Protein AF-0000000076605714 (afdb_homodimer)

pLDDT: mean 93.27, std 6.83, range [43.69, 98.69]

Organism: NCBI:txid889453

Radius of gyration: 25.15 Å; Cα contacts (8 Å, |Δi|>4): 817; chains: 2; bounding box: 49×83×58 Å

Structure (mmCIF, N/CA/C/O backbone):
data_AF-0000000076605714-model_v1
#
loop_
_entity.id
_entity.type
_entity.pdbx_description
1 polymer 'Phosphatidate cytidylyltransferase'
#
loop_
_atom_site.group_PDB
_atom_site.id
_atom_site.type_symbol
_atom_site.label_atom_id
_atom_site.label_alt_id
_atom_site.label_comp_id
_atom_site.label_asym_id
_atom_site.label_entity_id
_atom_site.label_seq_id
_atom_site.pdbx_PDB_ins_code
_atom_site.Cartn_x
_atom_site.Cartn_y
_atom_site.Cartn_z
_atom_site.occupancy
_atom_site.B_iso_or_equiv
_atom_site.auth_seq_id
_atom_site.auth_comp_id
_atom_site.auth_asym_id
_atom_site.auth_atom_id
_atom_site.pdbx_PDB_model_num
ATOM 1 N N . MET A 1 1 ? 3.73 46.938 -6.172 1 43.69 1 MET A N 1
ATOM 2 C CA . MET A 1 1 ? 2.645 46.344 -5.406 1 43.69 1 MET A CA 1
ATOM 3 C C . MET A 1 1 ? 3.111 45.062 -4.719 1 43.69 1 MET A C 1
ATOM 5 O O . MET A 1 1 ? 3.584 44.125 -5.383 1 43.69 1 MET A O 1
ATOM 9 N N . ASN A 1 2 ? 3.461 45 -3.4 1 59.72 2 ASN A N 1
ATOM 10 C CA . ASN A 1 2 ? 4.422 44.406 -2.484 1 59.72 2 ASN A CA 1
ATOM 11 C C . ASN A 1 2 ? 4.152 42.906 -2.291 1 59.72 2 ASN A C 1
ATOM 13 O O . ASN A 1 2 ? 3.018 42.469 -2.449 1 59.72 2 ASN A O 1
ATOM 17 N N . ASN A 1 3 ? 5.289 42 -2.514 1 76.38 3 ASN A N 1
ATOM 18 C CA . ASN A 1 3 ? 5.414 40.531 -2.381 1 76.38 3 ASN A CA 1
ATOM 19 C C . ASN A 1 3 ? 4.551 40 -1.242 1 76.38 3 ASN A C 1
ATOM 21 O O . ASN A 1 3 ? 3.936 38.938 -1.372 1 76.38 3 ASN A O 1
ATOM 25 N N . PHE A 1 4 ? 4.191 40.938 -0.393 1 78.81 4 PHE A N 1
ATOM 26 C CA . PHE A 1 4 ? 3.449 40.531 0.792 1 78.81 4 PHE A CA 1
ATOM 27 C C . PHE A 1 4 ? 1.958 40.438 0.492 1 78.81 4 PHE A C 1
ATOM 29 O O . PHE A 1 4 ? 1.308 39.438 0.827 1 78.81 4 PHE A O 1
ATOM 36 N N . TRP A 1 5 ? 1.456 41.469 -0.16 1 80.31 5 TRP A N 1
ATOM 37 C CA . TRP A 1 5 ? 0.029 41.531 -0.459 1 80.31 5 TRP A CA 1
ATOM 38 C C . TRP A 1 5 ? -0.362 40.406 -1.438 1 80.31 5 TRP A C 1
ATOM 40 O O . TRP A 1 5 ? -1.442 39.844 -1.328 1 80.31 5 TRP A O 1
ATOM 50 N N . GLN A 1 6 ? 0.485 40.156 -2.291 1 81.81 6 GLN A N 1
ATOM 51 C CA . GLN A 1 6 ? 0.224 39.094 -3.242 1 81.81 6 GLN A CA 1
ATOM 52 C C . GLN A 1 6 ? 0.124 37.75 -2.535 1 81.81 6 GLN A C 1
ATOM 54 O O . GLN A 1 6 ? -0.782 36.938 -2.814 1 81.81 6 GLN A O 1
ATOM 59 N N . ARG A 1 7 ? 0.956 37.562 -1.716 1 82 7 ARG A N 1
ATOM 60 C CA . ARG A 1 7 ? 0.968 36.344 -0.954 1 82 7 ARG A CA 1
ATOM 61 C C . ARG A 1 7 ? -0.286 36.188 -0.096 1 82 7 ARG A C 1
ATOM 63 O O . ARG A 1 7 ? -0.875 35.125 -0.004 1 82 7 ARG A O 1
ATOM 70 N N . LEU A 1 8 ? -0.59 37.312 0.452 1 81.5 8 LEU A N 1
ATOM 71 C CA . LEU A 1 8 ? -1.76 37.312 1.324 1 81.5 8 LEU A CA 1
ATOM 72 C C . LEU A 1 8 ? -3.033 37.031 0.528 1 81.5 8 LEU A C 1
ATOM 74 O O . LEU A 1 8 ? -3.863 36.219 0.933 1 81.5 8 LEU A O 1
ATOM 78 N N . PHE A 1 9 ? -3.174 37.688 -0.594 1 84.06 9 PHE A N 1
ATOM 79 C CA . PHE A 1 9 ? -4.371 37.562 -1.415 1 84.06 9 PHE A CA 1
ATOM 80 C C . PHE A 1 9 ? -4.488 36.156 -1.988 1 84.06 9 PHE A C 1
ATOM 82 O O . PHE A 1 9 ? -5.559 35.562 -1.943 1 84.06 9 PHE A O 1
ATOM 89 N N . THR A 1 10 ? -3.43 35.656 -2.467 1 83.25 10 THR A N 1
ATOM 90 C CA . THR A 1 10 ? -3.428 34.312 -3.012 1 83.25 10 THR A CA 1
ATOM 91 C C . THR A 1 10 ? -3.756 33.281 -1.926 1 83.25 10 THR A C 1
ATOM 93 O O . THR A 1 10 ? -4.504 32.344 -2.164 1 83.25 10 THR A O 1
ATOM 96 N N . GLY A 1 11 ? -3.271 33.562 -0.833 1 85.06 11 GLY A N 1
ATOM 97 C CA . GLY A 1 11 ? -3.537 32.656 0.289 1 85.06 11 GLY A CA 1
ATOM 98 C C . GLY A 1 11 ? -4.996 32.656 0.707 1 85.06 11 GLY A C 1
ATOM 99 O O . GLY A 1 11 ? -5.57 31.594 0.94 1 85.06 11 GLY A O 1
ATOM 100 N N . ILE A 1 12 ? -5.551 33.812 0.717 1 88.88 12 ILE A N 1
ATOM 101 C CA . ILE A 1 12 ? -6.941 33.969 1.128 1 88.88 12 ILE A CA 1
ATOM 102 C C . ILE A 1 12 ? -7.852 33.281 0.108 1 88.88 12 ILE A C 1
ATOM 104 O O . ILE A 1 12 ? -8.766 32.531 0.478 1 88.88 12 ILE A O 1
ATOM 108 N N . ILE A 1 13 ? -7.562 33.469 -1.093 1 87.75 13 ILE A N 1
ATOM 109 C CA . ILE A 1 13 ? -8.367 32.875 -2.152 1 87.75 13 ILE A CA 1
ATOM 110 C C . ILE A 1 13 ? -8.281 31.359 -2.068 1 87.75 13 ILE A C 1
ATOM 112 O O . ILE A 1 13 ? -9.289 30.656 -2.213 1 87.75 13 ILE A O 1
ATOM 116 N N . PHE A 1 14 ? -7.141 30.953 -1.789 1 88 14 PHE A N 1
ATOM 117 C CA . PHE A 1 14 ? -6.906 29.516 -1.68 1 88 14 PHE A CA 1
ATOM 118 C C . PHE A 1 14 ? -7.711 28.922 -0.528 1 88 14 PHE A C 1
ATOM 120 O O . PHE A 1 14 ? -8.375 27.906 -0.691 1 88 14 PHE A O 1
ATOM 127 N N . VAL A 1 15 ? -7.715 29.594 0.547 1 91.5 15 VAL A N 1
ATOM 128 C CA . VAL A 1 15 ? -8.406 29.109 1.739 1 91.5 15 VAL A CA 1
ATOM 129 C C . VAL A 1 15 ? -9.914 29.156 1.512 1 91.5 15 VAL A C 1
ATOM 131 O O . VAL A 1 15 ? -10.633 28.203 1.865 1 91.5 15 VAL A O 1
ATOM 134 N N . ILE A 1 16 ? -10.398 30.188 0.864 1 93.81 16 ILE A N 1
ATOM 135 C CA . ILE A 1 16 ? -11.82 30.328 0.574 1 93.81 16 ILE A CA 1
ATOM 136 C C . ILE A 1 16 ? -12.266 29.219 -0.377 1 93.81 16 ILE A C 1
ATOM 138 O O . ILE A 1 16 ? -13.336 28.641 -0.201 1 93.81 16 ILE A O 1
ATOM 142 N N . ALA A 1 17 ? -11.422 28.984 -1.312 1 93.88 17 ALA A N 1
ATOM 143 C CA . ALA A 1 17 ? -11.758 27.938 -2.279 1 93.88 17 ALA A CA 1
ATOM 144 C C . ALA A 1 17 ? -11.844 26.578 -1.606 1 93.88 17 ALA A C 1
ATOM 146 O O . ALA A 1 17 ? -12.781 25.812 -1.849 1 93.88 17 ALA A O 1
ATOM 147 N N . ILE A 1 18 ? -10.953 26.297 -0.772 1 95.31 18 ILE A N 1
ATOM 148 C CA . ILE A 1 18 ? -10.891 25 -0.094 1 95.31 18 ILE A CA 1
ATOM 149 C C . ILE A 1 18 ? -12.07 24.859 0.862 1 95.31 18 ILE A C 1
ATOM 151 O O . ILE A 1 18 ? -12.781 23.859 0.836 1 95.31 18 ILE A O 1
ATOM 155 N N . ILE A 1 19 ? -12.328 25.891 1.671 1 96.56 19 ILE A N 1
ATOM 156 C CA . ILE A 1 19 ? -13.422 25.859 2.633 1 96.56 19 ILE A CA 1
ATOM 157 C C . ILE A 1 19 ? -14.758 25.844 1.894 1 96.56 19 ILE A C 1
ATOM 159 O O . ILE A 1 19 ? -15.656 25.078 2.242 1 96.56 19 ILE A O 1
ATOM 163 N N . GLY A 1 20 ? -14.852 26.75 0.883 1 96.62 20 GLY A N 1
ATOM 164 C CA . GLY A 1 20 ? -16.078 26.781 0.087 1 96.62 20 GLY A CA 1
ATOM 165 C C . GLY A 1 20 ? -16.375 25.453 -0.579 1 96.62 20 GLY A C 1
ATOM 166 O O . GLY A 1 20 ? -17.531 25.016 -0.6 1 96.62 20 GLY A O 1
ATOM 167 N N . GLY A 1 21 ? -15.352 24.781 -1.122 1 96.25 21 GLY A N 1
ATOM 168 C CA . GLY A 1 21 ? -15.531 23.484 -1.74 1 96.25 21 GLY A CA 1
ATOM 169 C C . GLY A 1 21 ? -15.984 22.422 -0.761 1 96.25 21 GLY A C 1
ATOM 170 O O . GLY A 1 21 ? -16.844 21.594 -1.084 1 96.25 21 GLY A O 1
ATOM 171 N N . MET A 1 22 ? -15.477 22.438 0.406 1 96.81 22 MET A N 1
ATOM 172 C CA . MET A 1 22 ? -15.828 21.469 1.428 1 96.81 22 MET A CA 1
ATOM 173 C C . MET A 1 22 ? -17.234 21.703 1.948 1 96.81 22 MET A C 1
ATOM 175 O O . MET A 1 22 ? -17.984 20.75 2.195 1 96.81 22 MET A O 1
ATOM 179 N N . TRP A 1 23 ? -17.594 22.938 2.088 1 96.25 23 TRP A N 1
ATOM 180 C CA . TRP A 1 23 ? -18.828 23.344 2.754 1 96.25 23 TRP A CA 1
ATOM 181 C C . TRP A 1 23 ? -20.031 23.141 1.839 1 96.25 23 TRP A C 1
ATOM 183 O O . TRP A 1 23 ? -21.109 22.734 2.295 1 96.25 23 TRP A O 1
ATOM 193 N N . TRP A 1 24 ? -19.938 23.344 0.573 1 96.25 24 TRP A N 1
ATOM 194 C CA . TRP A 1 24 ? -21.078 23.453 -0.333 1 96.25 24 TRP A CA 1
ATOM 195 C C . TRP A 1 24 ? -21.734 22.094 -0.543 1 96.25 24 TRP A C 1
ATOM 197 O O . TRP A 1 24 ? -22.969 21.984 -0.421 1 96.25 24 TRP A O 1
ATOM 207 N N . HIS A 1 25 ? -21.047 21.094 -0.989 1 97.06 25 HIS A N 1
ATOM 208 C CA . HIS A 1 25 ? -21.578 19.797 -1.345 1 97.06 25 HIS A CA 1
ATOM 209 C C . HIS A 1 25 ? -20.484 18.719 -1.349 1 97.06 25 HIS A C 1
ATOM 211 O O . HIS A 1 25 ? -19.312 19.047 -1.511 1 97.06 25 HIS A O 1
ATOM 217 N N . PRO A 1 26 ? -20.922 17.531 -1.116 1 97.06 26 PRO A N 1
ATOM 218 C CA . PRO A 1 26 ? -19.922 16.469 -1.191 1 97.06 26 PRO A CA 1
ATOM 219 C C . PRO A 1 26 ? -19.219 16.422 -2.539 1 97.06 26 PRO A C 1
ATOM 221 O O . PRO A 1 26 ? -18.016 16.141 -2.596 1 97.06 26 PRO A O 1
ATOM 224 N N . TYR A 1 27 ? -19.906 16.672 -3.598 1 97.75 27 TYR A N 1
ATOM 225 C CA . TYR A 1 27 ? -19.281 16.578 -4.918 1 97.75 27 TYR A CA 1
ATOM 226 C C . TYR A 1 27 ? -18.391 17.797 -5.18 1 97.75 27 TYR A C 1
ATOM 228 O O . TYR A 1 27 ? -17.422 17.703 -5.945 1 97.75 27 TYR A O 1
ATOM 236 N N . SER A 1 28 ? -18.672 18.953 -4.609 1 98.12 28 SER A N 1
ATOM 237 C CA . SER A 1 28 ? -17.766 20.094 -4.703 1 98.12 28 SER A CA 1
ATOM 238 C C . SER A 1 28 ? -16.484 19.828 -3.922 1 98.12 28 SER A C 1
ATOM 240 O O . SER A 1 28 ? -15.391 20.203 -4.367 1 98.12 28 SER A O 1
ATOM 242 N N . TYR A 1 29 ? -16.641 19.203 -2.754 1 98.19 29 TYR A N 1
ATOM 243 C CA . TYR A 1 29 ? -15.477 18.766 -1.99 1 98.19 29 TYR A CA 1
ATOM 244 C C . TYR A 1 29 ? -14.609 17.828 -2.816 1 98.19 29 TYR A C 1
ATOM 246 O O . TYR A 1 29 ? -13.391 18.016 -2.914 1 98.19 29 TYR A O 1
ATOM 254 N N . LEU A 1 30 ? -15.312 16.844 -3.434 1 98.31 30 LEU A N 1
ATOM 255 C CA . LEU A 1 30 ? -14.609 15.867 -4.258 1 98.31 30 LEU A CA 1
ATOM 256 C C . LEU A 1 30 ? -13.867 16.562 -5.398 1 98.31 30 LEU A C 1
ATOM 258 O O . LEU A 1 30 ? -12.711 16.234 -5.672 1 98.31 30 LEU A O 1
ATOM 262 N N . ALA A 1 31 ? -14.445 17.484 -6.023 1 98.12 31 ALA A N 1
ATOM 263 C CA . ALA A 1 31 ? -13.906 18.156 -7.211 1 98.12 31 ALA A CA 1
ATOM 264 C C . ALA A 1 31 ? -12.703 19.016 -6.855 1 98.12 31 ALA A C 1
ATOM 266 O O . ALA A 1 31 ? -11.688 18.984 -7.555 1 98.12 31 ALA A O 1
ATOM 267 N N . ILE A 1 32 ? -12.781 19.75 -5.82 1 97.44 32 ILE A N 1
ATOM 268 C CA . ILE A 1 32 ? -11.719 20.688 -5.477 1 97.44 32 ILE A CA 1
ATOM 269 C C . ILE A 1 32 ? -10.453 19.922 -5.09 1 97.44 32 ILE A C 1
ATOM 271 O O . ILE A 1 32 ? -9.352 20.281 -5.512 1 97.44 32 ILE A O 1
ATOM 275 N N . PHE A 1 33 ? -10.586 18.906 -4.324 1 98.12 33 PHE A N 1
ATOM 276 C CA . PHE A 1 33 ? -9.398 18.172 -3.912 1 98.12 33 PHE A CA 1
ATOM 277 C C . PHE A 1 33 ? -8.922 17.25 -5.027 1 98.12 33 PHE A C 1
ATOM 279 O O . PHE A 1 33 ? -7.754 16.859 -5.059 1 98.12 33 PHE A O 1
ATOM 286 N N . PHE A 1 34 ? -9.867 16.859 -5.945 1 98.5 34 PHE A N 1
ATOM 287 C CA . PHE A 1 34 ? -9.43 16.156 -7.137 1 98.5 34 PHE A CA 1
ATOM 288 C C . PHE A 1 34 ? -8.484 17.016 -7.961 1 98.5 34 PHE A C 1
ATOM 290 O O . PHE A 1 34 ? -7.465 16.531 -8.461 1 98.5 34 PHE A O 1
ATOM 297 N N . ILE A 1 35 ? -8.82 18.25 -8.078 1 97.69 35 ILE A N 1
ATOM 298 C CA . ILE A 1 35 ? -7.965 19.203 -8.781 1 97.69 35 ILE A CA 1
ATOM 299 C C . ILE A 1 35 ? -6.625 19.312 -8.055 1 97.69 35 ILE A C 1
ATOM 301 O O . ILE A 1 35 ? -5.566 19.297 -8.688 1 97.69 35 ILE A O 1
ATOM 305 N N . VAL A 1 36 ? -6.641 19.391 -6.766 1 97.25 36 VAL A N 1
ATOM 306 C CA . VAL A 1 36 ? -5.43 19.469 -5.957 1 97.25 36 VAL A CA 1
ATOM 307 C C . VAL A 1 36 ? -4.559 18.25 -6.191 1 97.25 36 VAL A C 1
ATOM 309 O O . VAL A 1 36 ? -3.346 18.359 -6.363 1 97.25 36 VAL A O 1
ATOM 312 N N . VAL A 1 37 ? -5.211 17.094 -6.219 1 98.38 37 VAL A N 1
ATOM 313 C CA . VAL A 1 37 ? -4.492 15.828 -6.402 1 98.38 37 VAL A CA 1
ATOM 314 C C . VAL A 1 37 ? -3.854 15.797 -7.789 1 98.38 37 VAL A C 1
ATOM 316 O O . VAL A 1 37 ? -2.672 15.469 -7.926 1 98.38 37 VAL A O 1
ATOM 319 N N . ILE A 1 38 ? -4.605 16.188 -8.812 1 98.19 38 ILE A N 1
ATOM 320 C CA . ILE A 1 38 ? -4.102 16.141 -10.188 1 98.19 38 ILE A CA 1
ATOM 321 C C . ILE A 1 38 ? -2.938 17.125 -10.336 1 98.19 38 ILE A C 1
ATOM 323 O O . ILE A 1 38 ? -1.901 16.781 -10.906 1 98.19 38 ILE A O 1
ATOM 327 N N . LEU A 1 39 ? -3.078 18.281 -9.789 1 97.38 39 LEU A N 1
ATOM 328 C CA . LEU A 1 39 ? -2.016 19.281 -9.859 1 97.38 39 LEU A CA 1
ATOM 329 C C . LEU A 1 39 ? -0.794 18.828 -9.062 1 97.38 39 LEU A C 1
ATOM 331 O O . LEU A 1 39 ? 0.343 19.047 -9.484 1 97.38 39 LEU A O 1
ATOM 335 N N . GLY A 1 40 ? -1.053 18.234 -7.906 1 97.62 40 GLY A N 1
ATOM 336 C CA . GLY A 1 40 ? 0.046 17.672 -7.133 1 97.62 40 GLY A CA 1
ATOM 337 C C . GLY A 1 40 ? 0.789 16.578 -7.855 1 97.62 40 GLY A C 1
ATOM 338 O O . GLY A 1 40 ? 2.018 16.5 -7.801 1 97.62 40 GLY A O 1
ATOM 339 N N . LEU A 1 41 ? 0.028 15.711 -8.57 1 98.12 41 LEU A N 1
ATOM 340 C CA . LEU A 1 41 ? 0.632 14.648 -9.359 1 98.12 41 LEU A CA 1
ATOM 341 C C . LEU A 1 41 ? 1.514 15.227 -10.461 1 98.12 41 LEU A C 1
ATOM 343 O O . LEU A 1 41 ? 2.641 14.766 -10.664 1 98.12 41 LEU A O 1
ATOM 347 N N . LEU A 1 42 ? 1.052 16.25 -11.117 1 97.44 42 LEU A N 1
ATOM 348 C CA . LEU A 1 42 ? 1.79 16.875 -12.219 1 97.44 42 LEU A CA 1
ATOM 349 C C . LEU A 1 42 ? 3.07 17.516 -11.711 1 97.44 42 LEU A C 1
ATOM 351 O O . LEU A 1 42 ? 4.121 17.422 -12.344 1 97.44 42 LEU A O 1
ATOM 355 N N . GLU A 1 43 ? 2.992 18.141 -10.586 1 97.12 43 GLU A N 1
ATOM 356 C CA . GLU A 1 43 ? 4.176 18.75 -9.992 1 97.12 43 GLU A CA 1
ATOM 357 C C . GLU A 1 43 ? 5.199 17.703 -9.578 1 97.12 43 GLU A C 1
ATOM 359 O O . GLU A 1 43 ? 6.398 17.875 -9.781 1 97.12 43 GLU A O 1
ATOM 364 N N . PHE A 1 44 ? 4.719 16.656 -8.969 1 97 44 PHE A N 1
ATOM 365 C CA . PHE A 1 44 ? 5.629 15.609 -8.523 1 97 44 PHE A CA 1
ATOM 366 C C . PHE A 1 44 ? 6.254 14.891 -9.703 1 97 44 PHE A C 1
ATOM 368 O O . PHE A 1 44 ? 7.406 14.453 -9.641 1 97 44 PHE A O 1
ATOM 375 N N . ILE A 1 45 ? 5.477 14.703 -10.805 1 97 45 ILE A N 1
ATOM 376 C CA . ILE A 1 45 ? 6.008 14.125 -12.031 1 97 45 ILE A CA 1
ATOM 377 C C . ILE A 1 45 ? 7.207 14.945 -12.508 1 97 45 ILE A C 1
ATOM 379 O O . ILE A 1 45 ? 8.258 14.383 -12.844 1 97 45 ILE A O 1
ATOM 383 N N . LYS A 1 46 ? 7.078 16.234 -12.445 1 95.06 46 LYS A N 1
ATOM 384 C CA . LYS A 1 46 ? 8.172 17.109 -12.859 1 95.06 46 LYS A CA 1
ATOM 385 C C . LYS A 1 46 ? 9.375 16.969 -11.938 1 95.06 46 LYS A C 1
ATOM 387 O O . LYS A 1 46 ? 10.523 17.016 -12.391 1 95.06 46 LYS A O 1
ATOM 392 N N . LEU A 1 47 ? 9.102 16.797 -10.711 1 94.06 47 LEU A N 1
ATOM 393 C CA . LEU A 1 47 ? 10.164 16.609 -9.727 1 94.06 47 LEU A CA 1
ATOM 394 C C . LEU A 1 47 ? 10.93 15.312 -10.016 1 94.06 47 LEU A C 1
ATOM 396 O O . LEU A 1 47 ? 12.156 15.297 -9.977 1 94.06 47 LEU A O 1
ATOM 400 N N . VAL A 1 48 ? 10.211 14.227 -10.32 1 94.44 48 VAL A N 1
ATOM 401 C CA . VAL A 1 48 ? 10.805 12.922 -10.586 1 94.44 48 VAL A CA 1
ATOM 402 C C . VAL A 1 48 ? 11.578 12.953 -11.898 1 94.44 48 VAL A C 1
ATOM 404 O O . VAL A 1 48 ? 12.656 12.367 -12.008 1 94.44 48 VAL A O 1
ATOM 407 N N . GLU A 1 49 ? 11.07 13.664 -12.844 1 93.75 49 GLU A N 1
ATOM 408 C CA . GLU A 1 49 ? 11.664 13.734 -14.172 1 93.75 49 GLU A CA 1
ATOM 409 C C . GLU A 1 49 ? 12.977 14.516 -14.148 1 93.75 49 GLU A C 1
ATOM 411 O O . GLU A 1 49 ? 13.766 14.445 -15.094 1 93.75 49 GLU A O 1
ATOM 416 N N . ALA A 1 50 ? 13.273 15.203 -13.086 1 92.06 50 ALA A N 1
ATOM 417 C CA . ALA A 1 50 ? 14.555 15.883 -12.914 1 92.06 50 ALA A CA 1
ATOM 418 C C . ALA A 1 50 ? 15.68 14.891 -12.633 1 92.06 50 ALA A C 1
ATOM 420 O O . ALA A 1 50 ? 16.859 15.234 -12.734 1 92.06 50 ALA A O 1
ATOM 421 N N . ARG A 1 51 ? 15.312 13.68 -12.406 1 89.81 51 ARG A N 1
ATOM 422 C CA . ARG A 1 51 ? 16.266 12.594 -12.227 1 89.81 51 ARG A CA 1
ATOM 423 C C . ARG A 1 51 ? 16.453 11.812 -13.523 1 89.81 51 ARG A C 1
ATOM 425 O O . ARG A 1 51 ? 15.672 11.961 -14.469 1 89.81 51 ARG A O 1
ATOM 432 N N . PRO A 1 52 ? 17.516 11 -13.625 1 87.81 52 PRO A N 1
ATOM 433 C CA . PRO A 1 52 ? 17.766 10.25 -14.859 1 87.81 52 PRO A CA 1
ATOM 434 C C . PRO A 1 52 ? 16.891 9.008 -14.977 1 87.81 52 PRO A C 1
ATOM 436 O O . PRO A 1 52 ? 17.391 7.887 -15.031 1 87.81 52 PRO A O 1
ATOM 439 N N . VAL A 1 53 ? 15.57 9.266 -15.039 1 92.12 53 VAL A N 1
ATOM 440 C CA . VAL A 1 53 ? 14.586 8.203 -15.203 1 92.12 53 VAL A CA 1
ATOM 441 C C . VAL A 1 53 ? 13.578 8.594 -16.281 1 92.12 53 VAL A C 1
ATOM 443 O O . VAL A 1 53 ? 13.422 9.773 -16.594 1 92.12 53 VAL A O 1
ATOM 446 N N . SER A 1 54 ? 13.031 7.609 -16.922 1 93.12 54 SER A N 1
ATOM 447 C CA . SER A 1 54 ? 11.977 7.805 -17.906 1 93.12 54 SER A CA 1
ATOM 448 C C . SER A 1 54 ? 10.648 7.23 -17.406 1 93.12 54 SER A C 1
ATOM 450 O O . SER A 1 54 ? 10.359 6.051 -17.625 1 93.12 54 SER A O 1
ATOM 452 N N . ILE A 1 55 ? 9.883 8.102 -16.828 1 93.31 55 ILE A N 1
ATOM 453 C CA . ILE A 1 55 ? 8.641 7.598 -16.25 1 93.31 55 ILE A CA 1
ATOM 454 C C . ILE A 1 55 ? 7.527 7.645 -17.281 1 93.31 55 ILE A C 1
ATOM 456 O O . ILE A 1 55 ? 7.57 8.445 -18.219 1 93.31 55 ILE A O 1
ATOM 460 N N . ASN A 1 56 ? 6.621 6.75 -17.219 1 92.94 56 ASN A N 1
ATOM 461 C CA . ASN A 1 56 ? 5.363 6.816 -17.969 1 92.94 56 ASN A CA 1
ATOM 462 C C . ASN A 1 56 ? 4.359 7.742 -17.281 1 92.94 56 ASN A C 1
ATOM 464 O O . ASN A 1 56 ? 3.662 7.324 -16.344 1 92.94 56 ASN A O 1
ATOM 468 N N . ARG A 1 57 ? 4.09 8.875 -17.797 1 94.62 57 ARG A N 1
ATOM 469 C CA . ARG A 1 57 ? 3.332 9.945 -17.156 1 94.62 57 ARG A CA 1
ATOM 470 C C . ARG A 1 57 ? 1.862 9.562 -17.016 1 94.62 57 ARG A C 1
ATOM 472 O O . ARG A 1 57 ? 1.155 10.117 -16.156 1 94.62 57 ARG A O 1
ATOM 479 N N . THR A 1 58 ? 1.449 8.711 -17.812 1 96.75 58 THR A N 1
ATOM 480 C CA . THR A 1 58 ? 0.029 8.383 -17.859 1 96.75 58 THR A CA 1
ATOM 481 C C . THR A 1 58 ? -0.38 7.562 -16.641 1 96.75 58 THR A C 1
ATOM 483 O O . THR A 1 58 ? -1.461 7.766 -16.094 1 96.75 58 THR A O 1
ATOM 486 N N . TRP A 1 59 ? 0.446 6.707 -16.172 1 97.19 59 TRP A N 1
ATOM 487 C CA . TRP A 1 59 ? 0.088 5.75 -15.125 1 97.19 59 TRP A CA 1
ATOM 488 C C . TRP A 1 59 ? -0.122 6.449 -13.789 1 97.19 59 TRP A C 1
ATOM 490 O O . TRP A 1 59 ? -1.092 6.172 -13.078 1 97.19 59 TRP A O 1
ATOM 500 N N . PRO A 1 60 ? 0.78 7.387 -13.398 1 97.88 60 PRO A N 1
ATOM 501 C CA . PRO A 1 60 ? 0.535 8.07 -12.133 1 97.88 60 PRO A CA 1
ATOM 502 C C . PRO A 1 60 ? -0.807 8.805 -12.102 1 97.88 60 PRO A C 1
ATOM 504 O O . PRO A 1 60 ? -1.483 8.82 -11.07 1 97.88 60 PRO A O 1
ATOM 507 N N . ILE A 1 61 ? -1.135 9.367 -13.203 1 98.19 61 ILE A N 1
ATOM 508 C CA . ILE A 1 61 ? -2.383 10.117 -13.289 1 98.19 61 ILE A CA 1
ATOM 509 C C . ILE A 1 61 ? -3.568 9.164 -13.203 1 98.19 61 ILE A C 1
ATOM 511 O O . ILE A 1 61 ? -4.508 9.391 -12.438 1 98.19 61 ILE A O 1
ATOM 515 N N . ILE A 1 62 ? -3.543 8.039 -13.891 1 98.19 62 ILE A N 1
ATOM 516 C CA . ILE A 1 62 ? -4.625 7.062 -13.914 1 98.19 62 ILE A CA 1
ATOM 517 C C . ILE A 1 62 ? -4.762 6.414 -12.539 1 98.19 62 ILE A C 1
ATOM 519 O O . ILE A 1 62 ? -5.867 6.316 -12 1 98.19 62 ILE A O 1
ATOM 523 N N . LEU A 1 63 ? -3.658 5.996 -11.992 1 97.94 63 LEU A N 1
ATOM 524 C CA . LEU A 1 63 ? -3.666 5.348 -10.688 1 97.94 63 LEU A CA 1
ATOM 525 C C . LEU A 1 63 ? -4.125 6.316 -9.602 1 97.94 63 LEU A C 1
ATOM 527 O O . LEU A 1 63 ? -4.934 5.953 -8.742 1 97.94 63 LEU A O 1
ATOM 531 N N . GLY A 1 64 ? -3.578 7.527 -9.656 1 98.38 64 GLY A N 1
ATOM 532 C CA . GLY A 1 64 ? -3.963 8.523 -8.672 1 98.38 64 GLY A CA 1
ATOM 533 C C . GLY A 1 64 ? -5.438 8.883 -8.734 1 98.38 64 GLY A C 1
ATOM 534 O O . GLY A 1 64 ? -6.102 8.977 -7.703 1 98.38 64 GLY A O 1
ATOM 535 N N . ALA A 1 65 ? -5.891 9.109 -9.953 1 98.44 65 ALA A N 1
ATOM 536 C CA . ALA A 1 65 ? -7.301 9.43 -10.148 1 98.44 65 ALA A CA 1
ATOM 537 C C . ALA A 1 65 ? -8.195 8.289 -9.664 1 98.44 65 ALA A C 1
ATOM 539 O O . ALA A 1 65 ? -9.18 8.523 -8.961 1 98.44 65 ALA A O 1
ATOM 540 N N . TYR A 1 66 ? -7.844 7.102 -10.039 1 97.88 66 TYR A N 1
ATOM 541 C CA . TYR A 1 66 ? -8.641 5.953 -9.633 1 97.88 66 TYR A CA 1
ATOM 542 C C . TYR A 1 66 ? -8.68 5.82 -8.117 1 97.88 66 TYR A C 1
ATOM 544 O O . TYR A 1 66 ? -9.742 5.617 -7.527 1 97.88 66 TYR A O 1
ATOM 552 N N . TRP A 1 67 ? -7.559 5.91 -7.527 1 96.38 67 TRP A N 1
ATOM 553 C CA . TRP A 1 67 ? -7.449 5.754 -6.082 1 96.38 67 TRP A CA 1
ATOM 554 C C . TRP A 1 67 ? -8.289 6.801 -5.355 1 96.38 67 TRP A C 1
ATOM 556 O O . TRP A 1 67 ? -9.086 6.469 -4.473 1 96.38 67 TRP A O 1
ATOM 566 N N . TYR A 1 68 ? -8.078 8.023 -5.73 1 98.12 68 TYR A N 1
ATOM 567 C CA . TYR A 1 68 ? -8.758 9.133 -5.066 1 98.12 68 TYR A CA 1
ATOM 568 C C . TYR A 1 68 ? -10.266 9.031 -5.27 1 98.12 68 TYR A C 1
ATOM 570 O O . TYR A 1 68 ? -11.039 9.141 -4.309 1 98.12 68 TYR A O 1
ATOM 578 N N . LEU A 1 69 ? -10.719 8.773 -6.488 1 98.06 69 LEU A N 1
ATOM 579 C CA . LEU A 1 69 ? -12.141 8.766 -6.809 1 98.06 69 LEU A CA 1
ATOM 580 C C . LEU A 1 69 ? -12.82 7.531 -6.223 1 98.06 69 LEU A C 1
ATOM 582 O O . LEU A 1 69 ? -13.898 7.633 -5.629 1 98.06 69 LEU A O 1
ATOM 586 N N . SER A 1 70 ? -12.242 6.367 -6.336 1 96.56 70 SER A N 1
ATOM 587 C CA . SER A 1 70 ? -12.867 5.141 -5.852 1 96.56 70 SER A CA 1
ATOM 588 C C . SER A 1 70 ? -13 5.152 -4.332 1 96.56 70 SER A C 1
ATOM 590 O O . SER A 1 70 ? -13.992 4.668 -3.785 1 96.56 70 SER A O 1
ATOM 592 N N . SER A 1 71 ? -12.023 5.727 -3.668 1 95.81 71 SER A N 1
ATOM 593 C CA . SER A 1 71 ? -12.07 5.758 -2.209 1 95.81 71 SER A CA 1
ATOM 594 C C . SER A 1 71 ? -13.219 6.629 -1.714 1 95.81 71 SER A C 1
ATOM 596 O O . SER A 1 71 ? -13.82 6.34 -0.677 1 95.81 71 SER A O 1
ATOM 598 N N . PHE A 1 72 ? -13.438 7.715 -2.461 1 97.44 72 PHE A N 1
ATOM 599 C CA . PHE A 1 72 ? -14.555 8.586 -2.092 1 97.44 72 PHE A CA 1
ATOM 600 C C . PHE A 1 72 ? -15.875 7.82 -2.141 1 97.44 72 PHE A C 1
ATOM 602 O O . PHE A 1 72 ? -16.656 7.863 -1.191 1 97.44 72 PHE A O 1
ATOM 609 N N . PHE A 1 73 ? -16.125 7.102 -3.18 1 96.31 73 PHE A N 1
ATOM 610 C CA . PHE A 1 73 ? -17.391 6.414 -3.379 1 96.31 73 PHE A CA 1
ATOM 611 C C . PHE A 1 73 ? -17.5 5.191 -2.475 1 96.31 73 P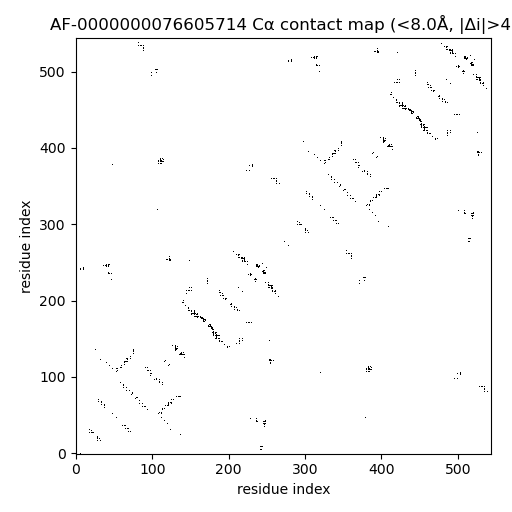HE A C 1
ATOM 613 O O . PHE A 1 73 ? -18.594 4.828 -2.037 1 96.31 73 PHE A O 1
ATOM 620 N N . VAL A 1 74 ? -16.422 4.605 -2.17 1 93.06 74 VAL A N 1
ATOM 621 C CA . VAL A 1 74 ? -16.406 3.451 -1.275 1 93.06 74 VAL A CA 1
ATOM 622 C C . VAL A 1 74 ? -16.719 3.9 0.15 1 93.06 74 VAL A C 1
ATOM 624 O O . VAL A 1 74 ? -17.594 3.328 0.811 1 93.06 74 VAL A O 1
ATOM 627 N N . LEU A 1 75 ? -16.094 4.938 0.605 1 91.62 75 LEU A N 1
ATOM 628 C CA . LEU A 1 75 ? -16.266 5.383 1.983 1 91.62 75 LEU A CA 1
ATOM 629 C C . LEU A 1 75 ? -17.625 6.039 2.178 1 91.62 75 LEU A C 1
ATOM 631 O O . LEU A 1 75 ? -18.188 6.004 3.277 1 91.62 75 LEU A O 1
ATOM 635 N N . GLY A 1 76 ? -18.125 6.582 1.128 1 92.75 76 GLY A N 1
ATOM 636 C CA . GLY A 1 76 ? -19.469 7.145 1.178 1 92.75 76 GLY A CA 1
ATOM 637 C C . GLY A 1 76 ? -20.562 6.086 1.167 1 92.75 76 GLY A C 1
ATOM 638 O O . GLY A 1 76 ? -21.734 6.395 1.374 1 92.75 76 GLY A O 1
ATOM 639 N N . GLY A 1 77 ? -20.172 4.805 0.874 1 91.75 77 GLY A N 1
ATOM 640 C CA . GLY A 1 77 ? -21.109 3.701 0.885 1 91.75 77 GLY A CA 1
ATOM 641 C C . GLY A 1 77 ? -21.797 3.492 -0.45 1 91.75 77 GLY A C 1
ATOM 642 O O . GLY A 1 77 ? -22.766 2.725 -0.547 1 91.75 77 GLY A O 1
ATOM 643 N N . PHE A 1 78 ? -21.281 4.184 -1.464 1 92.31 78 PHE A N 1
ATOM 644 C CA . PHE A 1 78 ? -21.953 4.133 -2.756 1 92.31 78 PHE A CA 1
ATOM 645 C C . PHE A 1 78 ? -21.547 2.889 -3.531 1 92.31 78 PHE A C 1
ATOM 647 O O . PHE A 1 78 ? -22.297 2.396 -4.371 1 92.31 78 PHE A O 1
ATOM 654 N N . VAL A 1 79 ? -20.359 2.445 -3.279 1 90.44 79 VAL A N 1
ATOM 655 C CA . VAL A 1 79 ? -19.844 1.27 -3.975 1 90.44 79 VAL A CA 1
ATOM 656 C C . VAL A 1 79 ? -19.141 0.352 -2.984 1 90.44 79 VAL A C 1
ATOM 658 O O . VAL A 1 79 ? -18.703 0.794 -1.915 1 90.44 79 VAL A O 1
ATOM 661 N N . SER A 1 80 ? -19 -0.905 -3.346 1 88.94 80 SER A N 1
ATOM 662 C CA . SER A 1 80 ? -18.344 -1.896 -2.5 1 88.94 80 SER A CA 1
ATOM 663 C C . SER A 1 80 ? -16.859 -1.607 -2.373 1 88.94 80 SER A C 1
ATOM 665 O O . SER A 1 80 ? -16.219 -1.155 -3.328 1 88.94 80 SER A O 1
ATOM 667 N N . PRO A 1 81 ? -16.266 -1.859 -1.18 1 87.88 81 PRO A N 1
ATOM 668 C CA . PRO A 1 81 ? -14.82 -1.67 -0.991 1 87.88 81 PRO A CA 1
ATOM 669 C C . PRO A 1 81 ? -13.984 -2.572 -1.895 1 87.88 81 PRO A C 1
ATOM 671 O O . PRO A 1 81 ? -12.789 -2.322 -2.086 1 87.88 81 PRO A O 1
ATOM 674 N N . LEU A 1 82 ? -14.586 -3.545 -2.445 1 83.62 82 LEU A N 1
ATOM 675 C CA . LEU A 1 82 ? -13.898 -4.516 -3.285 1 83.62 82 LEU A CA 1
ATOM 676 C C . LEU A 1 82 ? -13.391 -3.867 -4.57 1 83.62 82 LEU A C 1
ATOM 678 O O . LEU A 1 82 ? -12.453 -4.359 -5.191 1 83.62 82 LEU A O 1
ATOM 682 N N . TRP A 1 83 ? -13.969 -2.732 -4.871 1 87.94 83 TRP A N 1
ATOM 683 C CA . TRP A 1 83 ? -13.555 -2.023 -6.078 1 87.94 83 TRP A CA 1
ATOM 684 C C . TRP A 1 83 ? -12.141 -1.457 -5.918 1 87.94 83 TRP A C 1
ATOM 686 O O . TRP A 1 83 ? -11.469 -1.178 -6.91 1 87.94 83 TRP A O 1
ATOM 696 N N . LEU A 1 84 ? -11.695 -1.314 -4.656 1 90.25 84 LEU A N 1
ATOM 697 C CA . LEU A 1 84 ? -10.359 -0.787 -4.402 1 90.25 84 LEU A CA 1
ATOM 698 C C . LEU A 1 84 ? -9.289 -1.8 -4.801 1 90.25 84 LEU A C 1
ATOM 700 O O . LEU A 1 84 ? -8.141 -1.43 -5.051 1 90.25 84 LEU A O 1
ATOM 704 N N . MET A 1 85 ? -9.672 -3.055 -4.949 1 90.56 85 MET A N 1
ATOM 705 C CA . MET A 1 85 ? -8.719 -4.113 -5.262 1 90.56 85 MET A CA 1
ATOM 706 C C . MET A 1 85 ? -8.195 -3.967 -6.691 1 90.56 85 MET A C 1
ATOM 708 O O . MET A 1 85 ? -7.137 -4.496 -7.023 1 90.56 85 MET A O 1
ATOM 712 N N . LEU A 1 86 ? -8.961 -3.277 -7.52 1 93.5 86 LEU A N 1
ATOM 713 C CA . LEU A 1 86 ? -8.594 -3.092 -8.922 1 93.5 86 LEU A CA 1
ATOM 714 C C . LEU A 1 86 ? -7.285 -2.318 -9.039 1 93.5 86 LEU A C 1
ATOM 716 O O . LEU A 1 86 ? -6.621 -2.371 -10.078 1 93.5 86 LEU A O 1
ATOM 720 N N . ILE A 1 87 ? -6.871 -1.678 -7.926 1 94.56 87 ILE A N 1
ATOM 721 C CA . ILE A 1 87 ? -5.664 -0.856 -7.949 1 94.56 87 ILE A CA 1
ATOM 722 C C . ILE A 1 87 ? -4.438 -1.745 -8.148 1 94.56 87 ILE A C 1
ATOM 724 O O . ILE A 1 87 ? -3.467 -1.34 -8.789 1 94.56 87 ILE A O 1
ATOM 728 N N . VAL A 1 88 ? -4.484 -2.941 -7.695 1 94.38 88 VAL A N 1
ATOM 729 C CA . VAL A 1 88 ? -3.307 -3.803 -7.699 1 94.38 88 VAL A CA 1
ATOM 730 C C . VAL A 1 88 ? -3.035 -4.293 -9.117 1 94.38 88 VAL A C 1
ATOM 732 O O . VAL A 1 88 ? -1.924 -4.145 -9.633 1 94.38 88 VAL A O 1
ATOM 735 N N . PRO A 1 89 ? -4.066 -4.855 -9.844 1 94.75 89 PRO A N 1
ATOM 736 C CA . PRO A 1 89 ? -3.818 -5.172 -11.25 1 94.75 89 PRO A CA 1
ATOM 737 C C . PRO A 1 89 ? -3.379 -3.957 -12.062 1 94.75 89 PRO A C 1
ATOM 739 O O . PRO A 1 89 ? -2.611 -4.09 -13.016 1 94.75 89 PRO A O 1
ATOM 742 N N . MET A 1 90 ? -3.875 -2.797 -11.719 1 95.62 90 MET A N 1
ATOM 743 C CA . MET A 1 90 ? -3.457 -1.585 -12.422 1 95.62 90 MET A CA 1
ATOM 744 C C . MET A 1 90 ? -1.977 -1.303 -12.188 1 95.62 90 MET A C 1
ATOM 746 O O . MET A 1 90 ? -1.269 -0.873 -13.102 1 95.62 90 MET A O 1
ATOM 750 N N . ILE A 1 91 ? -1.538 -1.521 -10.977 1 96.5 91 ILE A N 1
ATOM 751 C CA . ILE A 1 91 ? -0.124 -1.365 -10.656 1 96.5 91 ILE A CA 1
ATOM 752 C C . ILE A 1 91 ? 0.706 -2.336 -11.492 1 96.5 91 ILE A C 1
ATOM 754 O O . ILE A 1 91 ? 1.778 -1.978 -11.984 1 96.5 91 ILE A O 1
ATOM 758 N N . MET A 1 92 ? 0.213 -3.562 -11.656 1 95.81 92 MET A N 1
ATOM 759 C CA . MET A 1 92 ? 0.904 -4.543 -12.492 1 95.81 92 MET A CA 1
ATOM 760 C C . MET A 1 92 ? 1.005 -4.059 -13.93 1 95.81 92 MET A C 1
ATOM 762 O O . MET A 1 92 ? 1.954 -4.395 -14.641 1 95.81 92 MET A O 1
ATOM 766 N N . GLY A 1 93 ? -0.002 -3.234 -14.336 1 96.06 93 GLY A N 1
ATOM 767 C CA . GLY A 1 93 ? 0.032 -2.648 -15.664 1 96.06 93 GLY A CA 1
ATOM 768 C C . GLY A 1 93 ? 1.254 -1.781 -15.906 1 96.06 93 GLY A C 1
ATOM 769 O O . GLY A 1 93 ? 1.751 -1.696 -17.031 1 96.06 93 GLY A O 1
ATOM 770 N N . VAL A 1 94 ? 1.771 -1.175 -14.828 1 97 94 VAL A N 1
ATOM 771 C CA . VAL A 1 94 ? 2.965 -0.343 -14.938 1 97 94 VAL A CA 1
ATOM 772 C C . VAL A 1 94 ? 4.172 -1.21 -15.297 1 97 94 VAL A C 1
ATOM 774 O O . VAL A 1 94 ? 4.977 -0.84 -16.156 1 97 94 VAL A O 1
ATOM 777 N N . PHE A 1 95 ? 4.223 -2.352 -14.672 1 96.69 95 PHE A N 1
ATOM 778 C CA . PHE A 1 95 ? 5.305 -3.289 -14.945 1 96.69 95 PHE A CA 1
ATOM 779 C C . PHE A 1 95 ? 5.215 -3.818 -16.375 1 96.69 95 PHE A C 1
ATOM 781 O O . PHE A 1 95 ? 6.219 -3.879 -17.078 1 96.69 95 PHE A O 1
ATOM 788 N N . ILE A 1 96 ? 4.055 -4.16 -16.766 1 95.69 96 ILE A N 1
ATOM 789 C CA . ILE A 1 96 ? 3.832 -4.797 -18.062 1 95.69 96 ILE A CA 1
ATOM 790 C C . ILE A 1 96 ? 4.125 -3.803 -19.188 1 95.69 96 ILE A C 1
ATOM 792 O O . ILE A 1 96 ? 4.754 -4.156 -20.188 1 95.69 96 ILE A O 1
ATOM 796 N N . THR A 1 97 ? 3.707 -2.516 -19.062 1 95.5 97 THR A N 1
ATOM 797 C CA . THR A 1 97 ? 3.93 -1.523 -20.109 1 95.5 97 THR A CA 1
ATOM 798 C C . THR A 1 97 ? 5.418 -1.214 -20.25 1 95.5 97 THR A C 1
ATOM 800 O O . THR A 1 97 ? 5.883 -0.873 -21.344 1 95.5 97 THR A O 1
ATOM 803 N N . GLU A 1 98 ? 6.137 -1.36 -19.141 1 94.38 98 GLU A N 1
ATOM 804 C CA . GLU A 1 98 ? 7.574 -1.112 -19.188 1 94.38 98 GLU A CA 1
ATOM 805 C C . GLU A 1 98 ? 8.289 -2.162 -20.031 1 94.38 98 GLU A C 1
ATOM 807 O O . GLU A 1 98 ? 9.359 -1.9 -20.578 1 94.38 98 GLU A O 1
ATOM 812 N N . LEU A 1 99 ? 7.742 -3.355 -20.125 1 91.75 99 LEU A N 1
ATOM 813 C CA . LEU A 1 99 ? 8.281 -4.445 -20.922 1 91.75 99 LEU A CA 1
ATOM 814 C C . LEU A 1 99 ? 8.422 -4.027 -22.391 1 91.75 99 LEU A C 1
ATOM 816 O O . LEU A 1 99 ? 9.344 -4.465 -23.078 1 91.75 99 LEU A O 1
ATOM 820 N N . PHE A 1 100 ? 7.594 -3.1 -22.781 1 90.81 100 PHE A N 1
ATOM 821 C CA . PHE A 1 100 ? 7.523 -2.756 -24.188 1 90.81 100 PHE A CA 1
ATOM 822 C C . PHE A 1 100 ? 8.273 -1.461 -24.484 1 90.81 100 PHE A C 1
ATOM 824 O O . PHE A 1 100 ? 8.328 -1.007 -25.625 1 90.81 100 PHE A O 1
ATOM 831 N N . ARG A 1 101 ? 8.859 -0.757 -23.547 1 89.19 101 ARG A N 1
ATOM 832 C CA . ARG A 1 101 ? 9.555 0.514 -23.703 1 89.19 101 ARG A CA 1
ATOM 833 C C . ARG A 1 101 ? 11.047 0.295 -23.922 1 89.19 101 ARG A C 1
ATOM 835 O O . ARG A 1 101 ? 11.75 1.19 -24.406 1 89.19 101 ARG A O 1
ATOM 842 N N . ASN A 1 102 ? 11.648 -0.798 -24.016 1 83.56 102 ASN A N 1
ATOM 843 C CA . ASN A 1 102 ? 13.062 -1.108 -24.234 1 83.56 102 ASN A CA 1
ATOM 844 C C . ASN A 1 102 ? 13.969 -0.161 -23.453 1 83.56 102 ASN A C 1
ATOM 846 O O . ASN A 1 102 ? 14.906 0.412 -24.016 1 83.56 102 ASN A O 1
ATOM 850 N N . SER A 1 103 ? 13.758 0.094 -22.266 1 87.19 103 SER A N 1
ATOM 851 C CA . SER A 1 103 ? 14.562 0.981 -21.422 1 87.19 103 SER A CA 1
ATOM 852 C C . SER A 1 103 ? 15.742 0.243 -20.812 1 87.19 103 SER A C 1
ATOM 854 O O . SER A 1 103 ? 15.711 -0.981 -20.672 1 87.19 103 SER A O 1
ATOM 856 N N . THR A 1 104 ? 16.781 1.052 -20.469 1 87.25 104 THR A N 1
ATOM 857 C CA . THR A 1 104 ? 17.984 0.48 -19.859 1 87.25 104 THR A CA 1
ATOM 858 C C . THR A 1 104 ? 17.828 0.366 -18.344 1 87.25 104 THR A C 1
ATOM 860 O O . THR A 1 104 ? 18.562 -0.393 -17.703 1 87.25 104 THR A O 1
ATOM 863 N N . THR A 1 105 ? 16.875 1.109 -17.797 1 92.88 105 THR A N 1
ATOM 864 C CA . THR A 1 105 ? 16.688 1.083 -16.359 1 92.88 105 THR A CA 1
ATOM 865 C C . THR A 1 105 ? 15.211 0.881 -16 1 92.88 105 THR A C 1
ATOM 867 O O . THR A 1 105 ? 14.625 1.696 -15.289 1 92.88 105 THR A O 1
ATOM 870 N N . PRO A 1 106 ? 14.688 -0.236 -16.422 1 94.75 106 PRO A N 1
ATOM 871 C CA . PRO A 1 106 ? 13.25 -0.446 -16.219 1 94.75 106 PRO A CA 1
ATOM 872 C C . PRO A 1 106 ? 12.852 -0.434 -14.75 1 94.75 106 PRO A C 1
ATOM 874 O O . PRO A 1 106 ? 11.781 0.076 -14.398 1 94.75 106 PRO A O 1
ATOM 877 N N . LEU A 1 107 ? 13.727 -0.946 -13.875 1 94.31 107 LEU A N 1
ATOM 878 C CA . LEU A 1 107 ? 13.414 -1.008 -12.453 1 94.31 107 LEU A CA 1
ATOM 879 C C . LEU A 1 107 ? 13.25 0.392 -11.867 1 94.31 107 LEU A C 1
ATOM 881 O O . LEU A 1 107 ? 12.273 0.665 -11.172 1 94.31 107 LEU A O 1
ATOM 885 N N . LEU A 1 108 ? 14.148 1.305 -12.172 1 94.69 108 LEU A N 1
ATOM 886 C CA . LEU A 1 108 ? 14.094 2.682 -11.695 1 94.69 108 LEU A CA 1
ATOM 887 C C . LEU A 1 108 ? 12.875 3.408 -12.266 1 94.69 108 LEU A C 1
ATOM 889 O O . LEU A 1 108 ? 12.203 4.156 -11.547 1 94.69 108 LEU A O 1
ATOM 893 N N . ASN A 1 109 ? 12.633 3.123 -13.539 1 96.62 109 ASN A N 1
ATOM 894 C CA . ASN A 1 109 ? 11.484 3.74 -14.188 1 96.62 109 ASN A CA 1
ATOM 895 C C . ASN A 1 109 ? 10.172 3.34 -13.516 1 96.62 109 ASN A C 1
ATOM 897 O O . ASN A 1 109 ? 9.32 4.188 -13.25 1 96.62 109 ASN A O 1
ATOM 901 N N . ILE A 1 110 ? 10.047 2.09 -13.234 1 97 110 ILE A N 1
ATOM 902 C CA . ILE A 1 110 ? 8.828 1.562 -12.617 1 97 110 ILE A CA 1
ATOM 903 C C . ILE A 1 110 ? 8.688 2.109 -11.203 1 97 110 ILE A C 1
ATOM 905 O O . ILE A 1 110 ? 7.625 2.609 -10.828 1 97 110 ILE A O 1
ATOM 909 N N . ALA A 1 111 ? 9.742 2.045 -10.422 1 96.5 111 ALA A N 1
ATOM 910 C CA . ALA A 1 111 ? 9.734 2.502 -9.031 1 96.5 111 ALA A CA 1
ATOM 911 C C . ALA A 1 111 ? 9.359 3.979 -8.945 1 96.5 111 ALA A C 1
ATOM 913 O O . ALA A 1 111 ? 8.508 4.363 -8.141 1 96.5 111 ALA A O 1
ATOM 914 N N . CYS A 1 112 ? 9.906 4.781 -9.789 1 96.5 112 CYS A N 1
ATOM 915 C CA . CYS A 1 112 ? 9.695 6.227 -9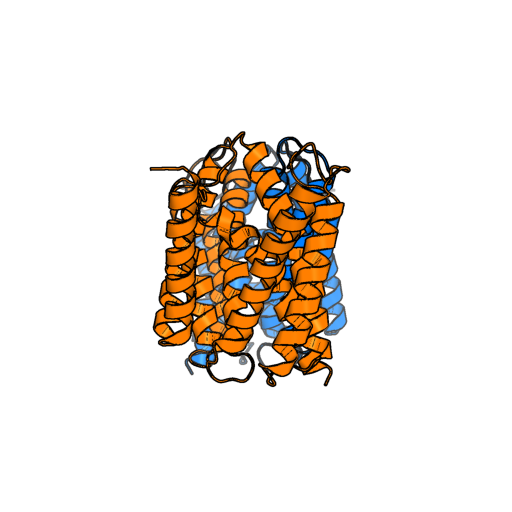.766 1 96.5 112 CYS A CA 1
ATOM 916 C C . CYS A 1 112 ? 8.312 6.582 -10.312 1 96.5 112 CYS A C 1
ATOM 918 O O . CYS A 1 112 ? 7.742 7.609 -9.938 1 96.5 112 CYS A O 1
ATOM 920 N N . THR A 1 113 ? 7.793 5.723 -11.203 1 97.25 113 THR A N 1
ATOM 921 C CA . THR A 1 113 ? 6.43 5.914 -11.68 1 97.25 113 THR A CA 1
ATOM 922 C C . THR A 1 113 ? 5.422 5.664 -10.562 1 97.25 113 THR A C 1
ATOM 924 O O . THR A 1 113 ? 4.484 6.445 -10.383 1 97.25 113 THR A O 1
ATOM 927 N N . LEU A 1 114 ? 5.68 4.676 -9.773 1 97.12 114 LEU A N 1
ATOM 928 C CA . LEU A 1 114 ? 4.695 4.227 -8.797 1 97.12 114 LEU A CA 1
ATOM 929 C C . LEU A 1 114 ? 4.746 5.086 -7.539 1 97.12 114 LEU A C 1
ATOM 931 O O . LEU A 1 114 ? 3.74 5.234 -6.84 1 97.12 114 LEU A O 1
ATOM 935 N N . ILE A 1 115 ? 5.832 5.699 -7.246 1 96.75 115 ILE A N 1
ATOM 936 C CA . ILE A 1 115 ? 5.957 6.473 -6.016 1 96.75 115 ILE A CA 1
ATOM 937 C C . ILE A 1 115 ? 5.082 7.723 -6.102 1 96.75 115 ILE A C 1
ATOM 939 O O . ILE A 1 115 ? 4.664 8.266 -5.074 1 96.75 115 ILE A O 1
ATOM 943 N N . ILE A 1 116 ? 4.746 8.18 -7.27 1 97.56 116 ILE A N 1
ATOM 944 C CA . ILE A 1 116 ? 4.066 9.453 -7.496 1 97.56 116 ILE A CA 1
ATOM 945 C C . ILE A 1 116 ? 2.646 9.383 -6.938 1 97.56 116 ILE A C 1
ATOM 947 O O . ILE A 1 116 ? 2.277 10.172 -6.062 1 97.56 116 ILE A O 1
ATOM 951 N N . PRO A 1 117 ? 1.854 8.406 -7.391 1 97.19 117 PRO A N 1
ATOM 952 C CA . PRO A 1 117 ? 0.509 8.344 -6.812 1 97.19 117 PRO A CA 1
ATOM 953 C C . PRO A 1 117 ? 0.516 7.922 -5.348 1 97.19 117 PRO A C 1
ATOM 955 O O . PRO A 1 117 ? -0.37 8.312 -4.582 1 97.19 117 PRO A O 1
ATOM 958 N N . PHE A 1 118 ? 1.464 7.262 -4.879 1 95.75 118 PHE A N 1
ATOM 959 C CA . PHE A 1 118 ? 1.546 6.836 -3.486 1 95.75 118 PHE A CA 1
ATOM 960 C C . PHE A 1 118 ? 1.864 8.016 -2.576 1 95.75 118 PHE A C 1
ATOM 962 O O . PHE A 1 118 ? 1.402 8.062 -1.434 1 95.75 118 PHE A O 1
ATOM 969 N N . TYR A 1 119 ? 2.654 8.891 -3.109 1 97.25 119 TYR A N 1
ATOM 970 C CA . TYR A 1 119 ? 3.045 10.07 -2.34 1 97.25 119 TYR A CA 1
ATOM 971 C C . TYR A 1 119 ? 1.924 11.102 -2.316 1 97.25 119 TYR A C 1
ATOM 973 O O . TYR A 1 119 ? 1.737 11.797 -1.317 1 97.25 119 TYR A O 1
ATOM 981 N N . VAL A 1 120 ? 1.181 11.203 -3.404 1 97.62 120 VAL A N 1
ATOM 982 C CA . VAL A 1 120 ? 0.253 12.32 -3.539 1 97.62 120 VAL A CA 1
ATOM 983 C C . VAL A 1 120 ? -1.18 11.836 -3.336 1 97.62 120 VAL A C 1
ATOM 985 O O . VAL A 1 120 ? -1.822 12.172 -2.34 1 97.62 120 VAL A O 1
ATOM 988 N N . ALA A 1 121 ? -1.621 10.891 -4.137 1 97.81 121 ALA A N 1
ATOM 989 C CA . ALA A 1 121 ? -3.033 10.523 -4.203 1 97.81 121 ALA A CA 1
ATOM 990 C C . ALA A 1 121 ? -3.445 9.711 -2.982 1 97.81 121 ALA A C 1
ATOM 992 O O . ALA A 1 121 ? -4.527 9.914 -2.428 1 97.81 121 ALA A O 1
ATOM 993 N N . LEU A 1 122 ? -2.592 8.812 -2.578 1 96.25 122 LEU A N 1
ATOM 994 C CA . LEU A 1 122 ? -2.936 7.918 -1.479 1 96.25 122 LEU A CA 1
ATOM 995 C C . LEU A 1 122 ? -3.178 8.703 -0.194 1 96.25 122 LEU A C 1
ATOM 997 O O . LEU A 1 122 ? -4.227 8.562 0.436 1 96.25 122 LEU A O 1
ATOM 1001 N N . PRO A 1 123 ? -2.34 9.555 0.171 1 97 123 PRO A N 1
ATOM 1002 C CA . PRO A 1 123 ? -2.6 10.312 1.396 1 97 123 PRO A CA 1
ATOM 1003 C C . PRO A 1 123 ? -3.85 11.188 1.298 1 97 123 PRO A C 1
ATOM 1005 O O . PRO A 1 123 ? -4.602 11.305 2.27 1 97 123 PRO A O 1
ATOM 1008 N N . PHE A 1 124 ? -4.113 11.805 0.158 1 97.75 124 PHE A N 1
ATOM 1009 C CA . PHE A 1 124 ? -5.277 12.664 -0.017 1 97.75 124 PHE A CA 1
ATOM 1010 C C . PHE A 1 124 ? -6.566 11.852 0.059 1 97.75 124 PHE A C 1
ATOM 1012 O O . PHE A 1 124 ? -7.617 12.383 0.422 1 97.75 124 PHE A O 1
ATOM 1019 N N . SER A 1 125 ? -6.477 10.586 -0.286 1 96.69 125 SER A N 1
ATOM 1020 C CA . SER A 1 125 ? -7.648 9.727 -0.198 1 96.69 125 SER A CA 1
ATOM 1021 C C . SER A 1 125 ? -8.078 9.523 1.251 1 96.69 125 SER A C 1
ATOM 1023 O O . SER A 1 125 ? -9.242 9.227 1.522 1 96.69 125 SER A O 1
ATOM 1025 N N . PHE A 1 126 ? -7.199 9.727 2.152 1 96.62 126 PHE A N 1
ATOM 1026 C CA . PHE A 1 126 ? -7.523 9.562 3.564 1 96.62 126 PHE A CA 1
ATOM 1027 C C . PHE A 1 126 ? -8.391 10.719 4.055 1 96.62 126 PHE A C 1
ATOM 1029 O O . PHE A 1 126 ? -9.031 10.617 5.105 1 96.62 126 PHE A O 1
ATOM 1036 N N . LEU A 1 127 ? -8.398 11.836 3.322 1 97.56 127 LEU A N 1
ATOM 1037 C CA . LEU A 1 127 ? -9.266 12.945 3.693 1 97.56 127 LEU A CA 1
ATOM 1038 C C . LEU A 1 127 ? -10.727 12.523 3.684 1 97.56 127 LEU A C 1
ATOM 1040 O O . LEU A 1 127 ? -11.539 13.055 4.445 1 97.56 127 LEU A O 1
ATOM 1044 N N . HIS A 1 128 ? -11.055 11.539 2.828 1 96.81 128 HIS A N 1
ATOM 1045 C CA . HIS A 1 128 ? -12.422 11.055 2.742 1 96.81 128 HIS A CA 1
ATOM 1046 C C . HIS A 1 128 ? -12.875 10.438 4.062 1 96.81 128 HIS A C 1
ATOM 1048 O O . HIS A 1 128 ? -14.062 10.477 4.395 1 96.81 128 HIS A O 1
ATOM 1054 N N . PHE A 1 129 ? -11.961 9.922 4.812 1 92.88 129 PHE A N 1
ATOM 1055 C CA . PHE A 1 129 ? -12.289 9.328 6.105 1 92.88 129 PHE A CA 1
ATOM 1056 C C . PHE A 1 129 ? -12.758 10.398 7.082 1 92.88 129 PHE A C 1
ATOM 1058 O O . PHE A 1 129 ? -13.648 10.148 7.898 1 92.88 129 PHE A O 1
ATOM 1065 N N . LEU A 1 130 ? -12.188 11.539 6.926 1 94.19 130 LEU A N 1
ATOM 1066 C CA . LEU A 1 130 ? -12.531 12.625 7.84 1 94.19 130 LEU A CA 1
ATOM 1067 C C . LEU A 1 130 ? -13.906 13.195 7.516 1 94.19 130 LEU A C 1
ATOM 1069 O O . LEU A 1 130 ? -14.656 13.57 8.422 1 94.19 130 LEU A O 1
ATOM 1073 N N . VAL A 1 131 ? -14.258 13.219 6.234 1 95.88 131 VAL A N 1
ATOM 1074 C CA . VAL A 1 131 ? -15.531 13.82 5.852 1 95.88 131 VAL A CA 1
ATOM 1075 C C . VAL A 1 131 ? -16.656 12.812 6.043 1 95.88 131 VAL A C 1
ATOM 1077 O O . VAL A 1 131 ? -17.828 13.188 6.148 1 95.88 131 VAL A O 1
ATOM 1080 N N . TYR A 1 132 ? -16.422 11.523 6.078 1 93.62 132 TYR A N 1
ATOM 1081 C CA . TYR A 1 132 ? -17.422 10.477 6.289 1 93.62 132 TYR A CA 1
ATOM 1082 C C . TYR A 1 132 ? -17.219 9.797 7.637 1 93.62 132 TYR A C 1
ATOM 1084 O O . TYR A 1 132 ? -17.5 8.609 7.785 1 93.62 132 TYR A O 1
ATOM 1092 N N . LEU A 1 133 ? -16.656 10.469 8.555 1 88.75 133 LEU A N 1
ATOM 1093 C CA . LEU A 1 133 ? -16.281 9.945 9.867 1 88.75 133 LEU A CA 1
ATOM 1094 C C . LEU A 1 133 ? -17.469 9.289 10.555 1 88.75 133 LEU A C 1
ATOM 1096 O O . LEU A 1 133 ? -17.328 8.234 11.172 1 88.75 133 LEU A O 1
ATOM 1100 N N . ASN A 1 134 ? -18.719 9.828 10.453 1 87.19 134 ASN A N 1
ATOM 1101 C CA . ASN A 1 134 ? -19.922 9.32 11.117 1 87.19 134 ASN A CA 1
ATOM 1102 C C . ASN A 1 134 ? -20.875 8.68 10.125 1 87.19 134 ASN A C 1
ATOM 1104 O O . ASN A 1 134 ? -22.078 8.594 10.383 1 87.19 134 ASN A O 1
ATOM 1108 N N . GLY A 1 135 ? -20.375 8.367 8.945 1 86.88 135 GLY A N 1
ATOM 1109 C CA . GLY A 1 135 ? -21.219 7.699 7.973 1 86.88 135 GLY A CA 1
ATOM 1110 C C . GLY A 1 135 ? -21.828 8.648 6.949 1 86.88 135 GLY A C 1
ATOM 1111 O O . GLY A 1 135 ? -22 8.281 5.785 1 86.88 135 GLY A O 1
ATOM 1112 N N . ALA A 1 136 ? -22.203 9.875 7.457 1 92.38 136 ALA A N 1
ATOM 1113 C CA . ALA A 1 136 ? -22.734 10.898 6.555 1 92.38 136 ALA A CA 1
ATOM 1114 C C . ALA A 1 136 ? -21.688 11.992 6.312 1 92.38 136 ALA A C 1
ATOM 1116 O O . ALA A 1 136 ? -20.797 12.203 7.137 1 92.38 136 ALA A O 1
ATOM 1117 N N . TYR A 1 137 ? -21.844 12.617 5.148 1 95.19 137 TYR A N 1
ATOM 1118 C CA . TYR A 1 137 ? -20.906 13.672 4.797 1 95.19 137 TYR A CA 1
ATOM 1119 C C . TYR A 1 137 ? -20.969 14.828 5.793 1 95.19 137 TYR A C 1
ATOM 1121 O O . TYR A 1 137 ? -22.047 15.375 6.043 1 95.19 137 TYR A O 1
ATOM 1129 N N . CYS A 1 138 ? -19.922 15.141 6.379 1 95.81 138 CYS A N 1
ATOM 1130 C CA . CYS A 1 138 ? -19.75 16.297 7.262 1 95.81 138 CYS A CA 1
ATOM 1131 C C . CYS A 1 138 ? -18.344 16.875 7.117 1 95.81 138 CYS A C 1
ATOM 1133 O O . CYS A 1 138 ? -17.359 16.188 7.344 1 95.81 138 CYS A O 1
ATOM 1135 N N . TYR A 1 139 ? -18.234 18.094 6.75 1 95.81 139 TYR A N 1
ATOM 1136 C CA . TYR A 1 139 ? -16.953 18.703 6.426 1 95.81 139 TYR A CA 1
ATOM 1137 C C . TYR A 1 139 ? -16.25 19.203 7.684 1 95.81 139 TYR A C 1
ATOM 1139 O O . TYR A 1 139 ? -15.055 19.531 7.648 1 95.81 139 TYR A O 1
ATOM 1147 N N . MET A 1 140 ? -16.844 19.219 8.898 1 95.75 140 MET A N 1
ATOM 1148 C CA . MET A 1 140 ? -16.359 19.891 10.094 1 95.75 140 MET A CA 1
ATOM 1149 C C . MET A 1 140 ? -15.07 19.234 10.602 1 95.75 140 MET A C 1
ATOM 1151 O O . MET A 1 140 ? -14.109 19.938 10.93 1 95.75 140 MET A O 1
ATOM 1155 N N . PRO A 1 141 ? -15.055 17.891 10.648 1 95.12 141 PRO A N 1
ATOM 1156 C CA . PRO A 1 141 ? -13.797 17.281 11.094 1 95.12 141 PRO A CA 1
ATOM 1157 C C . PRO A 1 141 ? -12.625 17.609 10.172 1 95.12 141 PRO A C 1
ATOM 1159 O O . PRO A 1 141 ? -11.516 17.859 10.648 1 95.12 141 PRO A O 1
ATOM 1162 N N . LEU A 1 142 ? -12.852 17.562 8.93 1 97.12 142 LEU A N 1
ATOM 1163 C CA . LEU A 1 142 ? -11.805 17.891 7.969 1 97.12 142 LEU A CA 1
ATOM 1164 C C . LEU A 1 142 ? -11.391 19.359 8.102 1 97.12 142 LEU A C 1
ATOM 1166 O O . LEU A 1 142 ? -10.203 19.688 8.016 1 97.12 142 LEU A O 1
ATOM 1170 N N . LEU A 1 143 ? -12.422 20.234 8.242 1 97.19 143 LEU A N 1
ATOM 1171 C CA . LEU A 1 143 ? -12.117 21.641 8.461 1 97.19 143 LEU A CA 1
ATOM 1172 C C . LEU A 1 143 ? -11.25 21.828 9.703 1 97.19 143 LEU A C 1
ATOM 1174 O O . LEU A 1 143 ? -10.289 22.594 9.688 1 97.19 143 LEU A O 1
ATOM 1178 N N . GLY A 1 144 ? -11.648 21.125 10.781 1 97.38 144 GLY A N 1
ATOM 1179 C CA . GLY A 1 144 ? -10.828 21.172 11.984 1 97.38 144 GLY A CA 1
ATOM 1180 C C . GLY A 1 144 ? -9.398 20.719 11.742 1 97.38 144 GLY A C 1
ATOM 1181 O O . GLY A 1 144 ? -8.453 21.344 12.242 1 97.38 144 GLY A O 1
ATOM 1182 N N . PHE A 1 145 ? -9.219 19.656 11 1 97.75 145 PHE A N 1
ATOM 1183 C CA . PHE A 1 145 ? -7.91 19.141 10.617 1 97.75 145 PHE A CA 1
ATOM 1184 C C . PHE A 1 145 ? -7.09 20.219 9.906 1 97.75 145 PHE A C 1
ATOM 1186 O O . PHE A 1 145 ? -5.922 20.422 10.234 1 97.75 145 PHE A O 1
ATOM 1193 N N . PHE A 1 146 ? -7.695 20.922 8.953 1 97.94 146 PHE A N 1
ATOM 1194 C CA . PHE A 1 146 ? -7 21.969 8.219 1 97.94 146 PHE A CA 1
ATOM 1195 C C . PHE A 1 146 ? -6.664 23.141 9.125 1 97.94 146 PHE A C 1
ATOM 1197 O O . PHE A 1 146 ? -5.594 23.75 9 1 97.94 146 PHE A O 1
ATOM 1204 N N . ILE A 1 147 ? -7.551 23.453 10.023 1 97.62 147 ILE A N 1
ATOM 1205 C CA . ILE A 1 147 ? -7.301 24.547 10.969 1 97.62 147 ILE A CA 1
ATOM 1206 C C . ILE A 1 147 ? -6.066 24.234 11.805 1 97.62 147 ILE A C 1
ATOM 1208 O O . ILE A 1 147 ? -5.238 25.109 12.062 1 97.62 147 ILE A O 1
ATOM 1212 N N . LEU A 1 148 ? -5.945 23.016 12.195 1 98.5 148 LEU A N 1
ATOM 1213 C CA . LEU A 1 148 ? -4.785 22.594 12.977 1 98.5 148 LEU A CA 1
ATOM 1214 C C . LEU A 1 148 ? -3.506 22.734 12.156 1 98.5 148 LEU A C 1
ATOM 1216 O O . LEU A 1 148 ? -2.473 23.172 12.672 1 98.5 148 LEU A O 1
ATOM 1220 N N . ILE A 1 149 ? -3.562 22.328 10.938 1 97.88 149 ILE A N 1
ATOM 1221 C CA . ILE A 1 149 ? -2.41 22.438 10.047 1 97.88 149 ILE A CA 1
ATOM 1222 C C . ILE A 1 149 ? -2.004 23.891 9.914 1 97.88 149 ILE A C 1
ATOM 1224 O O . ILE A 1 149 ? -0.823 24.234 10.031 1 97.88 149 ILE A O 1
ATOM 1228 N N . TRP A 1 150 ? -3 24.781 9.664 1 96.25 150 TRP A N 1
ATOM 1229 C CA . TRP A 1 150 ? -2.736 26.203 9.484 1 96.25 150 TRP A CA 1
ATOM 1230 C C . TRP A 1 150 ? -2.234 26.828 10.781 1 96.25 150 TRP A C 1
ATOM 1232 O O . TRP A 1 150 ? -1.384 27.719 10.758 1 96.25 150 TRP A O 1
ATOM 1242 N N . ALA A 1 151 ? -2.781 26.344 11.883 1 97.62 151 ALA A N 1
ATOM 1243 C CA . ALA A 1 151 ? -2.332 26.844 13.188 1 97.62 151 ALA A CA 1
ATOM 1244 C C . ALA A 1 151 ? -0.875 26.469 13.438 1 97.62 151 ALA A C 1
ATOM 1246 O O . ALA A 1 151 ? -0.107 27.266 13.977 1 97.62 151 ALA A O 1
ATOM 1247 N N . ASN A 1 152 ? -0.515 25.266 13.047 1 97.75 152 ASN A N 1
ATOM 1248 C CA . ASN A 1 152 ? 0.857 24.797 13.219 1 97.75 152 ASN A CA 1
ATOM 1249 C C . ASN A 1 152 ? 1.843 25.641 12.422 1 97.75 152 ASN A C 1
ATOM 1251 O O . ASN A 1 152 ? 2.871 26.078 12.945 1 97.75 152 ASN A O 1
ATOM 1255 N N . ASP A 1 153 ? 1.502 25.844 11.188 1 94.56 153 ASP A N 1
ATOM 1256 C CA . ASP A 1 153 ? 2.367 26.609 10.305 1 94.56 153 ASP A CA 1
ATOM 1257 C C . ASP A 1 153 ? 2.477 28.062 10.781 1 94.56 153 ASP A C 1
ATOM 1259 O O . ASP A 1 153 ? 3.566 28.641 10.781 1 94.56 153 ASP A O 1
ATOM 1263 N N . SER A 1 154 ? 1.331 28.688 11.102 1 94.06 154 SER A N 1
ATOM 1264 C CA . SER A 1 154 ? 1.307 30.078 11.562 1 94.06 154 SER A CA 1
ATOM 1265 C C . SER A 1 154 ? 2.049 30.234 12.883 1 94.06 154 SER A C 1
ATOM 1267 O O . SER A 1 154 ? 2.805 31.188 13.07 1 94.06 154 SER A O 1
ATOM 1269 N N . GLY A 1 155 ? 1.793 29.312 13.805 1 96.31 155 GLY A N 1
ATOM 1270 C CA . GLY A 1 155 ? 2.49 29.359 15.078 1 96.31 155 GLY A CA 1
ATOM 1271 C C . GLY A 1 155 ? 3.992 29.188 14.945 1 96.31 155 GLY A C 1
ATOM 1272 O O . GLY A 1 155 ? 4.762 29.906 15.594 1 96.31 155 GLY A O 1
ATOM 1273 N N . ALA A 1 156 ? 4.387 28.25 14.125 1 96.06 156 ALA A N 1
ATOM 1274 C CA . ALA A 1 156 ? 5.812 28.031 13.883 1 96.06 156 ALA A CA 1
ATOM 1275 C C . ALA A 1 156 ? 6.457 29.281 13.273 1 96.06 156 ALA A C 1
ATOM 1277 O O . ALA A 1 156 ? 7.582 29.641 13.633 1 96.06 156 ALA A O 1
ATOM 1278 N N . TYR A 1 157 ? 5.711 29.891 12.391 1 92.88 157 TYR A N 1
ATOM 1279 C CA . TYR A 1 157 ? 6.219 31.109 11.75 1 92.88 157 TYR A CA 1
ATOM 1280 C C . TYR A 1 157 ? 6.34 32.25 12.75 1 92.88 157 TYR A C 1
ATOM 1282 O O . TYR A 1 157 ? 7.387 32.875 12.844 1 92.88 157 TYR A O 1
ATOM 1290 N N . LEU A 1 158 ? 5.336 32.469 13.555 1 95.12 158 LEU A N 1
ATOM 1291 C CA . LEU A 1 158 ? 5.281 33.594 14.5 1 95.12 158 LEU A CA 1
ATOM 1292 C C . LEU A 1 158 ? 6.352 33.438 15.57 1 95.12 158 LEU A C 1
ATOM 1294 O O . LEU A 1 158 ? 7.07 34.406 15.875 1 95.12 158 LEU A O 1
ATOM 1298 N N . VAL A 1 159 ? 6.477 32.281 16.094 1 96.5 159 VAL A N 1
ATOM 1299 C CA . VAL A 1 159 ? 7.445 32.062 17.156 1 96.5 159 VAL A CA 1
ATOM 1300 C C . VAL A 1 159 ? 8.852 31.969 16.562 1 96.5 159 VAL A C 1
ATOM 1302 O O . VAL A 1 159 ? 9.812 32.438 17.172 1 96.5 159 VAL A O 1
ATOM 1305 N N . GLY A 1 160 ? 8.961 31.344 15.453 1 94.5 160 GLY A N 1
ATOM 1306 C CA . GLY A 1 160 ? 10.25 31.203 14.797 1 94.5 160 GLY A CA 1
ATOM 1307 C C . GLY A 1 160 ? 10.883 32.531 14.438 1 94.5 160 GLY A C 1
ATOM 1308 O O . GLY A 1 160 ? 12.07 32.75 14.688 1 94.5 160 GLY A O 1
ATOM 1309 N N . VAL A 1 161 ? 10.141 33.469 13.93 1 94 161 VAL A N 1
ATOM 1310 C CA . VAL A 1 161 ? 10.656 34.75 13.484 1 94 161 VAL A CA 1
ATOM 1311 C C . VAL A 1 161 ? 10.992 35.625 14.695 1 94 161 VAL A C 1
ATOM 1313 O O . VAL A 1 161 ? 11.969 36.375 14.672 1 94 161 VAL A O 1
ATOM 1316 N N . ASN A 1 162 ? 10.305 35.438 15.75 1 95.69 162 ASN A N 1
ATOM 1317 C CA . ASN A 1 162 ? 10.477 36.312 16.906 1 95.69 162 ASN A CA 1
ATOM 1318 C C . ASN A 1 162 ? 11.461 35.75 17.906 1 95.69 162 ASN A C 1
ATOM 1320 O O . ASN A 1 162 ? 12.148 36.469 18.609 1 95.69 162 ASN A O 1
ATOM 1324 N N . PHE A 1 163 ? 11.57 34.438 17.938 1 95.94 163 PHE A N 1
ATOM 1325 C CA . PHE A 1 163 ? 12.344 33.844 19.016 1 95.94 163 PHE A CA 1
ATOM 1326 C C . PHE A 1 163 ? 13.305 32.781 18.484 1 95.94 163 PHE A C 1
ATOM 1328 O O . PHE A 1 163 ? 14.055 32.188 19.25 1 95.94 163 PHE A O 1
ATOM 1335 N N . GLY A 1 164 ? 13.312 32.5 17.234 1 93.69 164 GLY A N 1
ATOM 1336 C CA . GLY A 1 164 ? 14.117 31.438 16.656 1 93.69 164 GLY A CA 1
ATOM 1337 C C . GLY A 1 164 ? 15.609 31.672 16.797 1 93.69 164 GLY A C 1
ATOM 1338 O O . GLY A 1 164 ? 16.109 32.75 16.484 1 93.69 164 GLY A O 1
ATOM 1339 N N . LYS A 1 165 ? 16.406 30.75 17.391 1 94.81 165 LYS A N 1
ATOM 1340 C CA . LYS A 1 165 ? 17.859 30.828 17.547 1 94.81 165 LYS A CA 1
ATOM 1341 C C . LYS A 1 165 ? 18.531 29.531 17.109 1 94.81 165 LYS A C 1
ATOM 1343 O O . LYS A 1 165 ? 19.609 29.547 16.531 1 94.81 165 LYS A O 1
ATOM 1348 N N . ASN A 1 166 ? 17.875 28.406 17.422 1 94.75 166 ASN A N 1
ATOM 1349 C CA . ASN A 1 166 ? 18.438 27.094 17.141 1 94.75 166 ASN A CA 1
ATOM 1350 C C . ASN A 1 166 ? 17.812 26.453 15.914 1 94.75 166 ASN A C 1
ATOM 1352 O O . ASN A 1 166 ? 16.625 26.125 15.914 1 94.75 166 ASN A O 1
ATOM 1356 N N . LYS A 1 167 ? 18.688 26.219 14.922 1 93.56 167 LYS A N 1
ATOM 1357 C CA . LYS A 1 167 ? 18.203 25.656 13.664 1 93.56 167 LYS A CA 1
ATOM 1358 C C . LYS A 1 167 ? 17.781 24.203 13.836 1 93.56 167 LYS A C 1
ATOM 1360 O O . LYS A 1 167 ? 18.406 23.453 14.57 1 93.56 167 LYS A O 1
ATOM 1365 N N . LEU A 1 168 ? 16.734 23.812 13.219 1 89.44 168 LEU A N 1
ATOM 1366 C CA . LEU A 1 168 ? 16.172 22.469 13.312 1 89.44 168 LEU A CA 1
ATOM 1367 C C . LEU A 1 168 ? 16.875 21.516 12.352 1 89.44 168 LEU A C 1
ATOM 1369 O O . LEU A 1 168 ? 17.359 20.453 12.766 1 89.44 168 LEU A O 1
ATOM 1373 N N . PHE A 1 169 ? 16.812 21.75 11.07 1 88 169 PHE A N 1
ATOM 1374 C CA . PHE A 1 169 ? 17.422 20.969 10 1 88 169 PHE A CA 1
ATOM 1375 C C . PHE A 1 169 ? 18.078 21.875 8.969 1 88 169 PHE A C 1
ATOM 1377 O O . PHE A 1 169 ? 17.594 22 7.836 1 88 169 PHE A O 1
ATOM 1384 N N . GLU A 1 170 ? 19.219 22.375 9.219 1 88 170 GLU A N 1
ATOM 1385 C CA . GLU A 1 170 ? 19.859 23.453 8.469 1 88 170 GLU A CA 1
ATOM 1386 C C . GLU A 1 170 ? 20.203 23.016 7.047 1 88 170 GLU A C 1
ATOM 1388 O O . GLU A 1 170 ? 20.047 23.797 6.102 1 88 170 GLU A O 1
ATOM 1393 N N . ARG A 1 171 ? 20.484 21.844 6.863 1 85.19 171 ARG A N 1
ATOM 1394 C CA . ARG A 1 171 ? 20.891 21.328 5.555 1 85.19 171 ARG A CA 1
ATOM 1395 C C . ARG A 1 171 ? 19.734 21.359 4.574 1 85.19 171 ARG A C 1
ATOM 1397 O O . ARG A 1 171 ? 19.906 21.641 3.391 1 85.19 171 ARG A O 1
ATOM 1404 N N . ILE A 1 172 ? 18.594 21.156 5.07 1 88.25 172 ILE A N 1
ATOM 1405 C CA . ILE A 1 172 ? 17.406 20.984 4.234 1 88.25 172 ILE A CA 1
ATOM 1406 C C . ILE A 1 172 ? 16.562 22.25 4.266 1 88.25 172 ILE A C 1
ATOM 1408 O O . ILE A 1 172 ? 16.094 22.719 3.227 1 88.25 172 ILE A O 1
ATOM 1412 N N . SER A 1 173 ? 16.375 22.766 5.48 1 91.12 173 SER A N 1
ATOM 1413 C CA . SER A 1 173 ? 15.586 23.969 5.688 1 91.12 173 SER A CA 1
ATOM 1414 C C . SER A 1 173 ? 16.281 24.922 6.656 1 91.12 173 SER A C 1
ATOM 1416 O O . SER A 1 173 ? 15.984 24.922 7.855 1 91.12 173 SER A O 1
ATOM 1418 N N . PRO A 1 174 ? 17.016 25.781 6.145 1 90.75 174 PRO A N 1
ATOM 1419 C CA . PRO A 1 174 ? 17.875 26.641 6.98 1 90.75 174 PRO A CA 1
ATOM 1420 C C . PRO A 1 174 ? 17.078 27.625 7.82 1 90.75 174 PRO A C 1
ATOM 1422 O O . PRO A 1 174 ? 17.578 28.156 8.812 1 90.75 174 PRO A O 1
ATOM 1425 N N . LYS A 1 175 ? 15.891 27.906 7.527 1 89.62 175 LYS A N 1
ATOM 1426 C CA . LYS A 1 175 ? 15.125 28.938 8.227 1 89.62 175 LYS A CA 1
ATOM 1427 C C . LYS A 1 175 ? 14.328 28.344 9.375 1 89.62 175 LYS A C 1
ATOM 1429 O O . LYS A 1 175 ? 13.859 29.062 10.258 1 89.62 175 LYS A O 1
ATOM 1434 N N . LYS A 1 176 ? 14.227 27.078 9.438 1 93.25 176 LYS A N 1
ATOM 1435 C CA . LYS A 1 176 ? 13.422 26.453 10.484 1 93.25 176 LYS A CA 1
ATOM 1436 C C . LYS A 1 176 ? 14.219 26.344 11.789 1 93.25 176 LYS A C 1
ATOM 1438 O O . LYS A 1 176 ? 15.414 26.031 11.766 1 93.25 176 LYS A O 1
ATOM 1443 N N . THR A 1 177 ? 13.438 26.609 12.883 1 95.81 177 THR A N 1
ATOM 1444 C CA . THR A 1 177 ? 14.078 26.594 14.188 1 95.81 177 THR A CA 1
ATOM 1445 C C . THR A 1 177 ? 13.305 25.719 15.164 1 95.81 177 THR A C 1
ATOM 1447 O O . THR A 1 177 ? 12.125 25.438 14.945 1 95.81 177 THR A O 1
ATOM 1450 N N . TRP A 1 178 ? 14.039 25.266 16.219 1 96.06 178 TRP A N 1
ATOM 1451 C CA . TRP A 1 178 ? 13.406 24.484 17.281 1 96.06 178 TRP A CA 1
ATOM 1452 C C . TRP A 1 178 ? 12.336 25.297 17.984 1 96.06 178 TRP A C 1
ATOM 1454 O O . TRP A 1 178 ? 11.266 24.781 18.312 1 96.06 178 TRP A O 1
ATOM 1464 N N . GLU A 1 179 ? 12.625 26.562 18.219 1 97.38 179 GLU A N 1
ATOM 1465 C CA . GLU A 1 179 ? 11.664 27.453 18.859 1 97.38 179 GLU A CA 1
ATOM 1466 C C . GLU A 1 179 ? 10.391 27.594 18.031 1 97.38 179 GLU A C 1
ATOM 1468 O O . GLU A 1 179 ? 9.281 27.531 18.578 1 97.38 179 GLU A O 1
ATOM 1473 N N . GLY A 1 180 ? 10.57 27.719 16.781 1 96.81 180 GLY A N 1
ATOM 1474 C CA . GLY A 1 180 ? 9.422 27.797 15.891 1 96.81 180 GLY A CA 1
ATOM 1475 C C . GLY A 1 180 ? 8.578 26.531 15.914 1 96.81 180 GLY A C 1
ATOM 1476 O O . GLY A 1 180 ? 7.352 26.594 15.945 1 96.81 180 GLY A O 1
ATOM 1477 N N . THR A 1 181 ? 9.281 25.406 15.898 1 96.69 181 THR A N 1
ATOM 1478 C CA . THR A 1 181 ? 8.594 24.109 15.891 1 96.69 181 THR A CA 1
ATOM 1479 C C . THR A 1 181 ? 7.801 23.922 17.188 1 96.69 181 THR A C 1
ATOM 1481 O O . THR A 1 181 ? 6.668 23.453 17.156 1 96.69 181 THR A O 1
ATOM 1484 N N . ILE A 1 182 ? 8.383 24.312 18.25 1 97.38 182 ILE A N 1
ATOM 1485 C CA . ILE A 1 182 ? 7.711 24.203 19.531 1 97.38 182 ILE A CA 1
ATOM 1486 C C . ILE A 1 182 ? 6.543 25.188 19.594 1 97.38 182 ILE A C 1
ATOM 1488 O O . ILE A 1 182 ? 5.48 24.859 20.125 1 97.38 182 ILE A O 1
ATOM 1492 N N . GLY A 1 183 ? 6.785 26.406 19.094 1 97.81 183 GLY A N 1
ATOM 1493 C CA . GLY A 1 183 ? 5.695 27.359 18.984 1 97.81 183 GLY A CA 1
ATOM 1494 C C . GLY A 1 183 ? 4.523 26.828 18.188 1 97.81 183 GLY A C 1
ATOM 1495 O O . GLY A 1 183 ? 3.367 26.984 18.578 1 97.81 183 GLY A O 1
ATOM 1496 N N . GLY A 1 184 ? 4.805 26.203 17.016 1 97.94 184 GLY A N 1
ATOM 1497 C CA . GLY A 1 184 ? 3.762 25.578 16.219 1 97.94 184 GLY A CA 1
ATOM 1498 C C . GLY A 1 184 ? 3.006 24.5 16.984 1 97.94 184 GLY A C 1
ATOM 1499 O O . GLY A 1 184 ? 1.777 24.438 16.922 1 97.94 184 GLY A O 1
ATOM 1500 N N . PHE A 1 185 ? 3.758 23.766 17.703 1 98.31 185 PHE A N 1
ATOM 1501 C CA . PHE A 1 185 ? 3.174 22.703 18.5 1 98.31 185 PHE A CA 1
ATOM 1502 C C . PHE A 1 185 ? 2.189 23.266 19.516 1 98.31 185 PHE A C 1
ATOM 1504 O O . PHE A 1 185 ? 1.066 22.766 19.641 1 98.31 185 PHE A O 1
ATOM 1511 N N . ILE A 1 186 ? 2.576 24.25 20.234 1 98.38 186 ILE A N 1
ATOM 1512 C CA . ILE A 1 186 ? 1.757 24.859 21.281 1 98.38 186 ILE A CA 1
ATOM 1513 C C . ILE A 1 186 ? 0.5 25.469 20.672 1 98.38 186 ILE A C 1
ATOM 1515 O O . ILE A 1 186 ? -0.612 25.234 21.141 1 98.38 186 ILE A O 1
ATOM 1519 N N . PHE A 1 187 ? 0.627 26.281 19.578 1 98.44 187 PHE A N 1
ATOM 1520 C CA . PHE A 1 187 ? -0.513 26.875 18.891 1 98.44 187 PHE A CA 1
ATOM 1521 C C . PHE A 1 187 ? -1.486 25.797 18.422 1 98.44 187 PHE A C 1
ATOM 1523 O O . PHE A 1 187 ? -2.703 25.984 18.484 1 98.44 187 PHE A O 1
ATOM 1530 N N . THR A 1 188 ? -0.936 24.609 17.953 1 98.69 188 THR A N 1
ATOM 1531 C CA . THR A 1 188 ? -1.763 23.516 17.438 1 98.69 188 THR A CA 1
ATOM 1532 C C . THR A 1 188 ? -2.557 22.859 18.562 1 98.69 188 THR A C 1
ATOM 1534 O O . THR A 1 188 ? -3.748 22.594 18.422 1 98.69 188 THR A O 1
ATOM 1537 N N . VAL A 1 189 ? -1.949 22.703 19.688 1 98.25 189 VAL A N 1
ATOM 1538 C CA . VAL A 1 189 ? -2.607 22.062 20.812 1 98.25 189 VAL A CA 1
ATOM 1539 C C . VAL A 1 189 ? -3.699 22.969 21.359 1 98.25 189 VAL A C 1
ATOM 1541 O O . VAL A 1 189 ? -4.797 22.516 21.688 1 98.25 189 VAL A O 1
ATOM 1544 N N . ILE A 1 190 ? -3.402 24.219 21.453 1 98.44 190 ILE A N 1
ATOM 1545 C CA . ILE A 1 190 ? -4.398 25.188 21.906 1 98.44 190 ILE A CA 1
ATOM 1546 C C . ILE A 1 190 ? -5.582 25.188 20.938 1 98.44 190 ILE A C 1
ATOM 1548 O O . ILE A 1 190 ? -6.738 25.188 21.375 1 98.44 190 ILE A O 1
ATOM 1552 N N . SER A 1 191 ? -5.289 25.234 19.641 1 98.56 191 SER A N 1
ATOM 1553 C CA . SER A 1 191 ? -6.34 25.219 18.625 1 98.56 191 SER A CA 1
ATOM 1554 C C . SER A 1 191 ? -7.16 23.938 18.719 1 98.56 191 SER A C 1
ATOM 1556 O O . SER A 1 191 ? -8.375 23.953 18.516 1 98.56 191 SER A O 1
ATOM 1558 N N . ALA A 1 192 ? -6.461 22.828 19 1 98.56 192 ALA A N 1
ATOM 1559 C CA . ALA A 1 192 ? -7.148 21.547 19.156 1 98.56 192 ALA A CA 1
ATOM 1560 C C . ALA A 1 192 ? -8.141 21.594 20.312 1 98.56 192 ALA A C 1
ATOM 1562 O O . ALA A 1 192 ? -9.266 21.078 20.188 1 98.56 192 ALA A O 1
ATOM 1563 N N . TYR A 1 193 ? -7.719 22.156 21.391 1 98.19 193 TYR A N 1
ATOM 1564 C CA . TYR A 1 193 ? -8.617 22.297 22.516 1 98.19 193 TYR A CA 1
ATOM 1565 C C . TYR A 1 193 ? -9.805 23.188 22.172 1 98.19 193 TYR A C 1
ATOM 1567 O O . TYR A 1 193 ? -10.953 22.875 22.5 1 98.19 193 TYR A O 1
ATOM 1575 N N . ALA A 1 194 ? -9.594 24.281 21.562 1 98.12 194 ALA A N 1
ATOM 1576 C CA . ALA A 1 194 ? -10.656 25.188 21.156 1 98.12 194 ALA A CA 1
ATOM 1577 C C . ALA A 1 194 ? -11.648 24.484 20.234 1 98.12 194 ALA A C 1
ATOM 1579 O O . ALA A 1 194 ? -12.867 24.672 20.359 1 98.12 194 ALA A O 1
ATOM 1580 N N . LEU A 1 195 ? -11.086 23.688 19.297 1 97.62 195 LEU A N 1
ATOM 1581 C CA . LEU A 1 195 ? -11.93 22.953 18.359 1 97.62 195 LEU A CA 1
ATOM 1582 C C . LEU A 1 195 ? -12.805 21.953 19.094 1 97.62 195 LEU A C 1
ATOM 1584 O O . LEU A 1 195 ? -13.945 21.703 18.688 1 97.62 195 LEU A O 1
ATOM 1588 N N . SER A 1 196 ? -12.273 21.406 20.125 1 96.75 196 SER A N 1
ATOM 1589 C CA . SER A 1 196 ? -13.023 20.406 20.875 1 96.75 196 SER A CA 1
ATOM 1590 C C . SER A 1 196 ? -14.273 21.016 21.516 1 96.75 196 SER A C 1
ATOM 1592 O O . SER A 1 196 ? -15.25 20.312 21.766 1 96.75 196 SER A O 1
ATOM 1594 N N . LEU A 1 197 ? -14.281 22.281 21.766 1 96.31 197 LEU A N 1
ATOM 1595 C CA . LEU A 1 197 ? -15.43 22.984 22.344 1 96.31 197 LEU A CA 1
ATOM 1596 C C . LEU A 1 197 ? -16.469 23.266 21.266 1 96.31 197 LEU A C 1
ATOM 1598 O O . LEU A 1 197 ? -17.656 23.406 21.562 1 96.31 197 LEU A O 1
ATOM 1602 N N . LEU A 1 198 ? -16.031 23.328 20.031 1 93.81 198 LEU A N 1
ATOM 1603 C CA . LEU A 1 198 ? -16.906 23.75 18.938 1 93.81 198 LEU A CA 1
ATOM 1604 C C . LEU A 1 198 ? -17.438 22.531 18.172 1 93.81 198 LEU A C 1
ATOM 1606 O O . LEU A 1 198 ? -18.594 22.531 17.719 1 93.81 198 LEU A O 1
ATOM 1610 N N . ILE A 1 199 ? -16.547 21.594 17.953 1 90.94 199 ILE A N 1
ATOM 1611 C CA . ILE A 1 199 ? -16.906 20.391 17.203 1 90.94 199 ILE A CA 1
ATOM 1612 C C . ILE A 1 199 ? -17 19.203 18.141 1 90.94 199 ILE A C 1
ATOM 1614 O O . ILE A 1 199 ? -15.992 18.594 18.516 1 90.94 199 ILE A O 1
ATOM 1618 N N . LYS A 1 200 ? -18.188 18.75 18.422 1 89 200 LYS A N 1
ATOM 1619 C CA . LYS A 1 200 ? -18.422 17.797 19.484 1 89 200 LYS A CA 1
ATOM 1620 C C . LYS A 1 200 ? -18.453 16.375 18.953 1 89 200 LYS A C 1
ATOM 1622 O O . LYS A 1 200 ? -18.5 15.406 19.719 1 89 200 LYS A O 1
ATOM 1627 N N . ASP A 1 201 ? -18.281 16.234 17.641 1 85.5 201 ASP A N 1
ATOM 1628 C CA . ASP A 1 201 ? -18.281 14.922 17.016 1 85.5 201 ASP A CA 1
ATOM 1629 C C . ASP A 1 201 ? -17.016 14.148 17.391 1 85.5 201 ASP A C 1
ATOM 1631 O O . ASP A 1 201 ? -16.953 12.93 17.234 1 85.5 201 ASP A O 1
ATOM 1635 N N . VAL A 1 202 ? -16.016 14.844 17.859 1 89.75 202 VAL A N 1
ATOM 1636 C CA . VAL A 1 202 ? -14.734 14.273 18.281 1 89.75 202 VAL A CA 1
ATOM 1637 C C . VAL A 1 202 ? -14.453 14.648 19.734 1 89.75 202 VAL A C 1
ATOM 1639 O O . VAL A 1 202 ? -14.648 15.805 20.125 1 89.75 202 VAL A O 1
ATOM 1642 N N . SER A 1 203 ? -14.133 13.711 20.516 1 93.19 203 SER A N 1
ATOM 1643 C CA . SER A 1 203 ? -13.898 13.969 21.938 1 93.19 203 SER A CA 1
ATOM 1644 C C . SER A 1 203 ? -12.719 14.914 22.141 1 93.19 203 SER A C 1
ATOM 1646 O O . SER A 1 203 ? -11.883 15.078 21.25 1 93.19 203 SER A O 1
ATOM 1648 N N . THR A 1 204 ? -12.688 15.492 23.312 1 96.44 204 THR A N 1
ATOM 1649 C CA . THR A 1 204 ? -11.609 16.422 23.641 1 96.44 204 THR A CA 1
ATOM 1650 C C . THR A 1 204 ? -10.258 15.711 23.594 1 96.44 204 THR A C 1
ATOM 1652 O O . THR A 1 204 ? -9.297 16.234 23.031 1 96.44 204 THR A O 1
ATOM 1655 N N . LEU A 1 205 ? -10.164 14.531 24.109 1 95.88 205 LEU A N 1
ATOM 1656 C CA . LEU A 1 205 ? -8.93 13.758 24.109 1 95.88 205 LEU A CA 1
ATOM 1657 C C . LEU A 1 205 ? -8.477 13.477 22.672 1 95.88 205 LEU A C 1
ATOM 1659 O O . LEU A 1 205 ? -7.293 13.586 22.359 1 95.88 205 LEU A O 1
ATOM 1663 N N . ASN A 1 206 ? -9.422 13.094 21.828 1 95.69 206 ASN A N 1
ATOM 1664 C CA . ASN A 1 206 ? -9.094 12.805 20.438 1 95.69 206 ASN A CA 1
ATOM 1665 C C . ASN A 1 206 ? -8.602 14.047 19.703 1 95.69 206 ASN A C 1
ATOM 1667 O O . ASN A 1 206 ? -7.656 13.969 18.906 1 95.69 206 ASN A O 1
ATOM 1671 N N . TRP A 1 207 ? -9.211 15.18 19.969 1 97.38 207 TRP A N 1
ATOM 1672 C CA . TRP A 1 207 ? -8.758 16.422 19.344 1 97.38 207 TRP A CA 1
ATOM 1673 C C . TRP A 1 207 ? -7.332 16.75 19.766 1 97.38 207 TRP A C 1
ATOM 1675 O O . TRP A 1 207 ? -6.516 17.172 18.938 1 97.38 207 TRP A O 1
ATOM 1685 N N . LEU A 1 208 ? -7.039 16.547 20.984 1 98.19 208 LEU A N 1
ATOM 1686 C CA . LEU A 1 208 ? -5.703 16.828 21.5 1 98.19 208 LEU A CA 1
ATOM 1687 C C . LEU A 1 208 ? -4.672 15.906 20.859 1 98.19 208 LEU A C 1
ATOM 1689 O O . LEU A 1 208 ? -3.6 16.359 20.453 1 98.19 208 LEU A O 1
ATOM 1693 N N . ILE A 1 209 ? -4.969 14.68 20.734 1 98.06 209 ILE A N 1
ATOM 1694 C CA . ILE A 1 209 ? -4.066 13.711 20.125 1 98.06 209 ILE A CA 1
ATOM 1695 C C . ILE A 1 209 ? -3.898 14.039 18.641 1 98.06 209 ILE A C 1
ATOM 1697 O O . ILE A 1 209 ? -2.787 13.984 18.109 1 98.06 209 ILE A O 1
ATOM 1701 N N . ILE A 1 210 ? -4.996 14.352 18.016 1 97.88 210 ILE A N 1
ATOM 1702 C CA . ILE A 1 210 ? -4.941 14.758 16.609 1 97.88 210 ILE A CA 1
ATOM 1703 C C . ILE A 1 210 ? -4.016 15.961 16.469 1 97.88 210 ILE A C 1
ATOM 1705 O O . ILE A 1 210 ? -3.201 16.016 15.539 1 97.88 210 ILE A O 1
ATOM 1709 N N . GLY A 1 211 ? -4.211 16.938 17.391 1 98.62 211 GLY A N 1
ATOM 1710 C CA . GLY A 1 211 ? -3.336 18.094 17.359 1 98.62 211 GLY A CA 1
ATOM 1711 C C . GLY A 1 211 ? -1.866 17.734 17.469 1 98.62 211 GLY A C 1
ATOM 1712 O O . GLY A 1 211 ? -1.031 18.297 16.75 1 98.62 211 GLY A O 1
ATOM 1713 N N . ILE A 1 212 ? -1.54 16.844 18.312 1 98.62 212 ILE A N 1
ATOM 1714 C CA . ILE A 1 212 ? -0.166 16.391 18.5 1 98.62 212 ILE A CA 1
ATOM 1715 C C . ILE A 1 212 ? 0.339 15.727 17.219 1 98.62 212 ILE A C 1
ATOM 1717 O O . ILE A 1 212 ? 1.437 16.031 16.75 1 98.62 212 ILE A O 1
ATOM 1721 N N . ILE A 1 213 ? -0.468 14.891 16.609 1 98.44 213 ILE A N 1
ATOM 1722 C CA . ILE A 1 213 ? -0.102 14.195 15.391 1 98.44 213 ILE A CA 1
ATOM 1723 C C . ILE A 1 213 ? 0.122 15.203 14.266 1 98.44 213 ILE A C 1
ATOM 1725 O O . ILE A 1 213 ? 1.128 15.141 13.555 1 98.44 213 ILE A O 1
ATOM 1729 N N . VAL A 1 214 ? -0.795 16.094 14.156 1 98.62 214 VAL A N 1
ATOM 1730 C CA . VAL A 1 214 ? -0.738 17.078 13.086 1 98.62 214 VAL A CA 1
ATOM 1731 C C . VAL A 1 214 ? 0.528 17.922 13.219 1 98.62 214 VAL A C 1
ATOM 1733 O O . VAL A 1 214 ? 1.208 18.203 12.227 1 98.62 214 VAL A O 1
ATOM 1736 N N . SER A 1 215 ? 0.852 18.312 14.414 1 98.5 215 SER A N 1
ATOM 1737 C CA . SER A 1 215 ? 2.023 19.141 14.633 1 98.5 215 SER A CA 1
ATOM 1738 C C . SER A 1 215 ? 3.311 18.406 14.289 1 98.5 215 SER A C 1
ATOM 1740 O O . SER A 1 215 ? 4.168 18.938 13.586 1 98.5 215 SER A O 1
ATOM 1742 N N . ILE A 1 216 ? 3.428 17.188 14.711 1 97.88 216 ILE A N 1
ATOM 1743 C CA . ILE A 1 216 ? 4.645 16.406 14.516 1 97.88 216 ILE A CA 1
ATOM 1744 C C . ILE A 1 216 ? 4.746 15.969 13.055 1 97.88 216 ILE A C 1
ATOM 1746 O O . ILE A 1 216 ? 5.746 16.25 12.383 1 97.88 216 ILE A O 1
ATOM 1750 N N . MET A 1 217 ? 3.662 15.375 12.555 1 97.75 217 MET A N 1
ATOM 1751 C CA . MET A 1 217 ? 3.686 14.82 11.203 1 97.75 217 MET A CA 1
ATOM 1752 C C . MET A 1 217 ? 3.674 15.93 10.156 1 97.75 217 MET A C 1
ATOM 1754 O O . MET A 1 217 ? 4.254 15.781 9.078 1 97.75 217 MET A O 1
ATOM 1758 N N . GLY A 1 218 ? 2.969 17 10.484 1 97.44 218 GLY A N 1
ATOM 1759 C CA . GLY A 1 218 ? 2.998 18.141 9.578 1 97.44 218 GLY A CA 1
ATOM 1760 C C . GLY A 1 218 ? 4.387 18.719 9.391 1 97.44 218 GLY A C 1
ATOM 1761 O O . GLY A 1 218 ? 4.801 19.016 8.273 1 97.44 218 GLY A O 1
ATOM 1762 N N . SER A 1 219 ? 5.109 18.844 10.477 1 96.38 219 SER A N 1
ATOM 1763 C CA . SER A 1 219 ? 6.473 19.359 10.43 1 96.38 219 SER A CA 1
ATOM 1764 C C . SER A 1 219 ? 7.406 18.406 9.695 1 96.38 219 SER A C 1
ATOM 1766 O O . SER A 1 219 ? 8.242 18.828 8.898 1 96.38 219 SER A O 1
ATOM 1768 N N . LEU A 1 220 ? 7.215 17.141 9.953 1 96.5 220 LEU A N 1
ATOM 1769 C CA . LEU A 1 220 ? 8.031 16.141 9.281 1 96.5 220 LEU A CA 1
ATOM 1770 C C . LEU A 1 220 ? 7.723 16.109 7.785 1 96.5 220 LEU A C 1
ATOM 1772 O O . LEU A 1 220 ? 8.625 15.938 6.965 1 96.5 220 LEU A O 1
ATOM 1776 N N . GLY A 1 221 ? 6.41 16.219 7.492 1 96.81 221 GLY A N 1
ATOM 1777 C CA . GLY A 1 221 ? 6.023 16.266 6.09 1 96.81 221 GLY A CA 1
ATOM 1778 C C . GLY A 1 221 ? 6.66 17.422 5.332 1 96.81 221 GLY A C 1
ATOM 1779 O O . GLY A 1 221 ? 7.113 17.234 4.199 1 96.81 221 GLY A O 1
ATOM 1780 N N . ASP A 1 222 ? 6.676 18.5 5.938 1 95.81 222 ASP A N 1
ATOM 1781 C CA . ASP A 1 222 ? 7.312 19.672 5.352 1 95.81 222 ASP A CA 1
ATOM 1782 C C . ASP A 1 222 ? 8.797 19.438 5.113 1 95.81 222 ASP A C 1
ATOM 1784 O O . ASP A 1 222 ? 9.336 19.812 4.066 1 95.81 222 ASP A O 1
ATOM 1788 N N . LEU A 1 223 ? 9.484 18.844 6.023 1 95.81 223 LEU A N 1
ATOM 1789 C CA . LEU A 1 223 ? 10.914 18.547 5.906 1 95.81 223 LEU A CA 1
ATOM 1790 C C . LEU A 1 223 ? 11.164 17.516 4.805 1 95.81 223 LEU A C 1
ATOM 1792 O O . LEU A 1 223 ? 12.141 17.641 4.059 1 95.81 223 LEU A O 1
ATOM 1796 N N . VAL A 1 224 ? 10.258 16.562 4.719 1 96.44 224 VAL A N 1
ATOM 1797 C CA . VAL A 1 224 ? 10.398 15.531 3.695 1 96.44 224 VAL A CA 1
ATOM 1798 C C . VAL A 1 224 ? 10.266 16.156 2.311 1 96.44 224 VAL A C 1
ATOM 1800 O O . VAL A 1 224 ? 11.055 15.867 1.41 1 96.44 224 VAL A O 1
ATOM 1803 N N . GLU A 1 225 ? 9.258 16.953 2.18 1 96.19 225 GLU A N 1
ATOM 1804 C CA . GLU A 1 225 ? 9.078 17.609 0.891 1 96.19 225 GLU A CA 1
ATOM 1805 C C . GLU A 1 225 ? 10.281 18.484 0.542 1 96.19 225 GLU A C 1
ATOM 1807 O O . GLU A 1 225 ? 10.719 18.516 -0.61 1 96.19 225 GLU A O 1
ATOM 1812 N N . SER A 1 226 ? 10.867 19.203 1.496 1 95.62 226 SER A N 1
ATOM 1813 C CA . SER A 1 226 ? 12.055 20.031 1.291 1 95.62 226 SER A CA 1
ATOM 1814 C C . SER A 1 226 ? 13.25 19.172 0.864 1 95.62 226 SER A C 1
ATOM 1816 O O . SER A 1 226 ? 14.008 19.562 -0.029 1 95.62 226 SER A O 1
ATOM 1818 N N . MET A 1 227 ? 13.375 18.062 1.479 1 95.19 227 MET A N 1
ATOM 1819 C CA . MET A 1 227 ? 14.453 17.156 1.133 1 95.19 227 MET A CA 1
ATOM 1820 C C . MET A 1 227 ? 14.344 16.703 -0.322 1 95.19 227 MET A C 1
ATOM 1822 O O . MET A 1 227 ? 15.336 16.703 -1.053 1 95.19 227 MET A O 1
ATOM 1826 N N . LEU A 1 228 ? 13.133 16.406 -0.711 1 94.88 228 LEU A N 1
ATOM 1827 C CA . LEU A 1 228 ? 12.906 15.945 -2.076 1 94.88 228 LEU A CA 1
ATOM 1828 C C . LEU A 1 228 ? 13.188 17.062 -3.08 1 94.88 228 LEU A C 1
ATOM 1830 O O . LEU A 1 228 ? 13.82 16.828 -4.113 1 94.88 228 LEU A O 1
ATOM 1834 N N . LYS A 1 229 ? 12.766 18.234 -2.748 1 94.88 229 LYS A N 1
ATOM 1835 C CA . LYS A 1 229 ? 13 19.375 -3.621 1 94.88 229 LYS A CA 1
ATOM 1836 C C . LYS A 1 229 ? 14.492 19.688 -3.727 1 94.88 229 LYS A C 1
ATOM 1838 O O . LYS A 1 229 ? 15.016 19.875 -4.824 1 94.88 229 LYS A O 1
ATOM 1843 N N . ARG A 1 230 ? 15.234 19.625 -2.633 1 92.88 230 ARG A N 1
ATOM 1844 C CA . ARG A 1 230 ? 16.656 19.938 -2.609 1 92.88 230 ARG A CA 1
ATOM 1845 C C . ARG A 1 230 ? 17.469 18.891 -3.363 1 92.88 230 ARG A C 1
ATOM 1847 O O . ARG A 1 230 ? 18.5 19.188 -3.953 1 92.88 230 ARG A O 1
ATOM 1854 N N . SER A 1 231 ? 16.984 17.734 -3.373 1 90.69 231 SER A N 1
ATOM 1855 C CA . SER A 1 231 ? 17.703 16.656 -4.031 1 90.69 231 SER A CA 1
ATOM 1856 C C . SER A 1 231 ? 17.75 16.859 -5.543 1 90.69 231 SER A C 1
ATOM 1858 O O . SER A 1 231 ? 18.547 16.234 -6.234 1 90.69 231 SER A O 1
ATOM 1860 N N . VAL A 1 232 ? 16.844 17.656 -6 1 91.25 232 VAL A N 1
ATOM 1861 C CA . VAL A 1 232 ? 16.859 17.953 -7.43 1 91.25 232 VAL A CA 1
ATOM 1862 C C . VAL A 1 232 ? 17.188 19.422 -7.645 1 91.25 232 VAL A C 1
ATOM 1864 O O . VAL A 1 232 ? 16.906 19.984 -8.703 1 91.25 232 VAL A O 1
ATOM 1867 N N . ASN A 1 233 ? 17.578 20.125 -6.625 1 90.5 233 ASN A N 1
ATOM 1868 C CA . ASN A 1 233 ? 18.109 21.469 -6.645 1 90.5 233 ASN A CA 1
ATOM 1869 C C . ASN A 1 233 ? 17.031 22.5 -6.945 1 90.5 233 ASN A C 1
ATOM 1871 O O . ASN A 1 233 ? 17.25 23.438 -7.719 1 90.5 233 ASN A O 1
ATOM 1875 N N . ILE A 1 234 ? 15.891 22.297 -6.395 1 89.44 234 ILE A N 1
ATOM 1876 C CA . ILE A 1 234 ? 14.828 23.281 -6.508 1 89.44 234 ILE A CA 1
ATOM 1877 C C . ILE A 1 234 ? 14.32 23.656 -5.117 1 89.44 234 ILE A C 1
ATOM 1879 O O . ILE A 1 234 ? 14.453 22.875 -4.168 1 89.44 234 ILE A O 1
ATOM 1883 N N . LYS A 1 235 ? 13.688 24.812 -5.125 1 88.06 235 LYS A N 1
ATOM 1884 C CA . LYS A 1 235 ? 13.188 25.297 -3.848 1 88.06 235 LYS A CA 1
ATOM 1885 C C . LYS A 1 235 ? 11.672 25.156 -3.758 1 88.06 235 LYS A C 1
ATOM 1887 O O . LYS A 1 235 ? 11.133 24.875 -2.686 1 88.06 235 LYS A O 1
ATOM 1892 N N . ASP A 1 236 ? 11.031 25.406 -4.859 1 88.94 236 ASP A N 1
ATOM 1893 C CA . ASP A 1 236 ? 9.57 25.328 -4.93 1 88.94 236 ASP A CA 1
ATOM 1894 C C . ASP A 1 236 ? 9.125 24.25 -5.914 1 88.94 236 ASP A C 1
ATOM 1896 O O . ASP A 1 236 ? 9.742 24.078 -6.961 1 88.94 236 ASP A O 1
ATOM 1900 N N . SER A 1 237 ? 8.062 23.547 -5.578 1 87.19 237 SER A N 1
ATOM 1901 C CA . SER A 1 237 ? 7.586 22.438 -6.402 1 87.19 237 SER A CA 1
ATOM 1902 C C . SER A 1 237 ? 6.902 22.953 -7.668 1 87.19 237 SER A C 1
ATOM 1904 O O . SER A 1 237 ? 6.668 22.172 -8.602 1 87.19 237 SER A O 1
ATOM 1906 N N . GLY A 1 238 ? 6.426 24.141 -7.617 1 83.19 238 GLY A N 1
ATOM 1907 C CA . GLY A 1 238 ? 5.762 24.766 -8.75 1 83.19 238 GLY A CA 1
ATOM 1908 C C . GLY A 1 238 ? 5.586 26.266 -8.586 1 83.19 238 GLY A C 1
ATOM 1909 O O . GLY A 1 238 ? 6.078 26.844 -7.617 1 83.19 238 GLY A O 1
ATOM 1910 N N . SER A 1 239 ? 4.957 26.859 -9.625 1 81.94 239 SER A N 1
ATOM 1911 C CA . SER A 1 239 ? 4.758 28.297 -9.586 1 81.94 239 SER A CA 1
ATOM 1912 C C . SER A 1 239 ? 3.283 28.656 -9.766 1 81.94 239 SER A C 1
ATOM 1914 O O . SER A 1 239 ? 2.953 29.797 -10.109 1 81.94 239 SER A O 1
ATOM 1916 N N . LEU A 1 240 ? 2.533 27.641 -9.445 1 80.56 240 LEU A N 1
ATOM 1917 C CA . LEU A 1 240 ? 1.109 27.812 -9.719 1 80.56 240 LEU A CA 1
ATOM 1918 C C . LEU A 1 240 ? 0.508 28.875 -8.797 1 80.56 240 LEU A C 1
ATOM 1920 O O . LEU A 1 240 ? -0.367 29.641 -9.219 1 80.56 240 LEU A O 1
ATOM 1924 N N . LEU A 1 241 ? 0.953 28.891 -7.535 1 79.62 241 LEU A N 1
ATOM 1925 C CA . LEU A 1 241 ? 0.454 29.859 -6.559 1 79.62 241 LEU A CA 1
ATOM 1926 C C . LEU A 1 241 ? 1.474 30.953 -6.316 1 79.62 241 LEU A C 1
ATOM 1928 O O . LEU A 1 241 ? 2.418 30.781 -5.547 1 79.62 241 LEU A O 1
ATOM 1932 N N . PRO A 1 242 ? 1.146 32.125 -7.012 1 75.44 242 PRO A N 1
ATOM 1933 C CA . PRO A 1 242 ? 2.125 33.219 -6.879 1 75.44 242 PRO A CA 1
ATOM 1934 C C . PRO A 1 242 ? 2.453 33.531 -5.426 1 75.44 242 PRO A C 1
ATOM 1936 O O . PRO A 1 242 ? 1.548 33.75 -4.621 1 75.44 242 PRO A O 1
ATOM 1939 N N . GLY A 1 243 ? 3.697 33.406 -5.105 1 72.81 243 GLY A N 1
ATOM 1940 C CA . GLY A 1 243 ? 4.164 33.75 -3.768 1 72.81 243 GLY A CA 1
ATOM 1941 C C . GLY A 1 243 ? 4.109 32.562 -2.82 1 72.81 243 GLY A C 1
ATOM 1942 O O . GLY A 1 243 ? 4.66 32.594 -1.718 1 72.81 243 GLY A O 1
ATOM 1943 N N . HIS A 1 244 ? 3.471 31.453 -3.307 1 81.62 244 HIS A N 1
ATOM 1944 C CA . HIS A 1 244 ? 3.264 30.328 -2.404 1 81.62 244 HIS A CA 1
ATOM 1945 C C . HIS A 1 244 ? 3.836 29.047 -2.988 1 81.62 244 HIS A C 1
ATOM 1947 O O . HIS A 1 244 ? 3.752 27.984 -2.367 1 81.62 244 HIS A O 1
ATOM 1953 N N . GLY A 1 245 ? 4.383 29.188 -4.117 1 88.69 245 GLY A N 1
ATOM 1954 C CA . GLY A 1 245 ? 4.98 28 -4.715 1 88.69 245 GLY A CA 1
ATOM 1955 C C . GLY A 1 245 ? 3.967 27.109 -5.402 1 88.69 245 GLY A C 1
ATOM 1956 O O . GLY A 1 245 ? 3.088 27.594 -6.117 1 88.69 245 GLY A O 1
ATOM 1957 N N . GLY A 1 246 ? 4.133 25.844 -5.254 1 91.56 246 GLY A N 1
ATOM 1958 C CA . GLY A 1 246 ? 3.254 24.891 -5.902 1 91.56 246 GLY A CA 1
ATOM 1959 C C . GLY A 1 246 ? 2.223 24.297 -4.961 1 91.56 246 GLY A C 1
ATOM 1960 O O . GLY A 1 246 ? 2.121 24.719 -3.803 1 91.56 246 GLY A O 1
ATOM 1961 N N . ILE A 1 247 ? 1.434 23.391 -5.508 1 93.69 247 ILE A N 1
ATOM 1962 C CA . ILE A 1 247 ? 0.381 22.719 -4.754 1 93.69 247 ILE A CA 1
ATOM 1963 C C . ILE A 1 247 ? 1.004 21.812 -3.695 1 93.69 247 ILE A C 1
ATOM 1965 O O . ILE A 1 247 ? 0.52 21.75 -2.564 1 93.69 247 ILE A O 1
ATOM 1969 N N . LEU A 1 248 ? 2.037 21.203 -4.012 1 95.12 248 LEU A N 1
ATOM 1970 C CA . LEU A 1 248 ? 2.689 20.281 -3.08 1 95.12 248 LEU A CA 1
ATOM 1971 C C . LEU A 1 248 ? 3.281 21.047 -1.898 1 95.12 248 LEU A C 1
ATOM 1973 O O . LEU A 1 248 ? 3.324 20.531 -0.78 1 95.12 248 LEU A O 1
ATOM 1977 N N . ASP A 1 249 ? 3.688 22.281 -2.189 1 94 249 ASP A N 1
ATOM 1978 C CA . ASP A 1 249 ? 4.23 23.125 -1.128 1 94 249 ASP A CA 1
ATOM 1979 C C . ASP A 1 249 ? 3.154 23.484 -0.107 1 94 249 ASP A C 1
ATOM 1981 O O . ASP A 1 249 ? 3.443 23.641 1.081 1 94 249 ASP A O 1
ATOM 1985 N N . ARG A 1 250 ? 1.959 23.531 -0.569 1 92.69 250 ARG A N 1
ATOM 1986 C CA . ARG A 1 250 ? 0.859 23.984 0.272 1 92.69 250 ARG A CA 1
ATOM 1987 C C . ARG A 1 250 ? 0.24 22.828 1.046 1 92.69 250 ARG A C 1
ATOM 1989 O O . ARG A 1 250 ? -0.431 23.047 2.059 1 92.69 250 ARG A O 1
ATOM 1996 N N . PHE A 1 251 ? 0.503 21.609 0.578 1 96.12 251 PHE A N 1
ATOM 1997 C CA . PHE A 1 251 ? -0.196 20.484 1.178 1 96.12 251 PHE A CA 1
ATOM 1998 C C . PHE A 1 251 ? 0.795 19.438 1.693 1 96.12 251 PHE A C 1
ATOM 2000 O O . PHE A 1 251 ? 0.43 18.281 1.922 1 96.12 251 PHE A O 1
ATOM 2007 N N . ASP A 1 252 ? 2.029 19.797 1.841 1 96.19 252 ASP A N 1
ATOM 2008 C CA . ASP A 1 252 ? 3.055 18.844 2.256 1 96.19 252 ASP A CA 1
ATOM 2009 C C . ASP A 1 252 ? 2.766 18.297 3.652 1 96.19 252 ASP A C 1
ATOM 2011 O O . ASP A 1 252 ? 3.016 17.125 3.93 1 96.19 252 ASP A O 1
ATOM 2015 N N . ALA A 1 253 ? 2.174 19.156 4.52 1 97.12 253 ALA A N 1
ATOM 2016 C CA . ALA A 1 253 ? 1.812 18.719 5.867 1 97.12 253 ALA A CA 1
ATOM 2017 C C . ALA A 1 253 ? 0.661 17.719 5.824 1 97.12 253 ALA A C 1
ATOM 2019 O O . ALA A 1 253 ? 0.635 16.766 6.602 1 97.12 253 ALA A O 1
ATOM 2020 N N . VAL A 1 254 ? -0.283 17.953 4.949 1 97.31 254 VAL A N 1
ATOM 2021 C CA . VAL A 1 254 ? -1.471 17.109 4.816 1 97.31 254 VAL A CA 1
ATOM 2022 C C . VAL A 1 254 ? -1.062 15.688 4.438 1 97.31 254 VAL A C 1
ATOM 2024 O O . VAL A 1 254 ? -1.613 14.719 4.961 1 97.31 254 VAL A O 1
ATOM 2027 N N . ILE A 1 255 ? -0.07 15.531 3.594 1 97.38 255 ILE A N 1
ATOM 2028 C CA . ILE A 1 255 ? 0.371 14.258 3.025 1 97.38 255 ILE A CA 1
ATOM 2029 C C . ILE A 1 255 ? 0.796 13.312 4.145 1 97.38 255 ILE A C 1
ATOM 2031 O O . ILE A 1 255 ? 0.51 12.117 4.094 1 97.38 255 ILE A O 1
ATOM 2035 N N . PHE A 1 256 ? 1.338 13.836 5.199 1 97.81 256 PHE A N 1
ATOM 2036 C CA . PHE A 1 256 ? 1.883 12.977 6.242 1 97.81 256 PHE A CA 1
ATOM 2037 C C . PHE A 1 256 ? 0.963 12.953 7.457 1 97.81 256 PHE A C 1
ATOM 2039 O O . PHE A 1 256 ? 0.892 11.945 8.164 1 97.81 256 PHE A O 1
ATOM 2046 N N . ALA A 1 257 ? 0.235 13.992 7.668 1 98.38 257 ALA A N 1
ATOM 2047 C CA . ALA A 1 257 ? -0.623 14.07 8.844 1 98.38 257 ALA A CA 1
ATOM 2048 C C . ALA A 1 257 ? -1.925 13.305 8.633 1 98.38 257 ALA A C 1
ATOM 2050 O O . ALA A 1 257 ? -2.393 12.602 9.531 1 98.38 257 ALA A O 1
ATOM 2051 N N . ALA A 1 258 ? -2.482 13.398 7.488 1 97.94 258 ALA A N 1
ATOM 2052 C CA . ALA A 1 258 ? -3.809 12.852 7.223 1 97.94 258 ALA A CA 1
ATOM 2053 C C . ALA A 1 258 ? -3.832 11.344 7.445 1 97.94 258 ALA A C 1
ATOM 2055 O O . ALA A 1 258 ? -4.676 10.828 8.188 1 97.94 258 ALA A O 1
ATOM 2056 N N . PRO A 1 259 ? -2.873 10.594 6.859 1 97.38 259 PRO A N 1
ATOM 2057 C CA . PRO A 1 259 ? -2.922 9.141 7.051 1 97.38 259 PRO A CA 1
ATOM 2058 C C . PRO A 1 259 ? -2.814 8.734 8.516 1 97.38 259 PRO A C 1
ATOM 2060 O O . PRO A 1 259 ? -3.533 7.836 8.969 1 97.38 259 PRO A O 1
ATOM 2063 N N . LEU A 1 260 ? -2.004 9.398 9.25 1 97.62 260 LEU A N 1
ATOM 2064 C CA . LEU A 1 260 ? -1.816 8.992 10.641 1 97.62 260 LEU A CA 1
ATOM 2065 C C . LEU A 1 260 ? -3.018 9.383 11.492 1 97.62 260 LEU A C 1
ATOM 2067 O O . LEU A 1 260 ? -3.459 8.617 12.344 1 97.62 260 LEU A O 1
ATOM 2071 N N . VAL A 1 261 ? -3.516 10.539 11.273 1 97.56 261 VAL A N 1
ATOM 2072 C CA . VAL A 1 261 ? -4.695 10.992 12.008 1 97.56 261 VAL A CA 1
ATOM 2073 C C . VAL A 1 261 ? -5.852 10.023 11.773 1 97.56 261 VAL A C 1
ATOM 2075 O O . VAL A 1 261 ? -6.508 9.586 12.719 1 97.56 261 VAL A O 1
ATOM 2078 N N . CYS A 1 262 ? -6.105 9.672 10.547 1 95.44 262 CYS A N 1
ATOM 2079 C CA . CYS A 1 262 ? -7.219 8.797 10.195 1 95.44 262 CYS A CA 1
ATOM 2080 C C . CYS A 1 262 ? -7.02 7.398 10.766 1 95.44 262 CYS A C 1
ATOM 2082 O O . CYS A 1 262 ? -7.969 6.785 11.258 1 95.44 262 CYS A O 1
ATOM 2084 N N . THR A 1 263 ? -5.824 6.918 10.688 1 94.31 263 THR A N 1
ATOM 2085 C CA . THR A 1 263 ? -5.531 5.609 11.258 1 94.31 263 THR A CA 1
ATOM 2086 C C . THR A 1 263 ? -5.77 5.605 12.766 1 94.31 263 THR A C 1
ATOM 2088 O O . THR A 1 263 ? -6.355 4.668 13.305 1 94.31 263 THR A O 1
ATOM 2091 N N . TYR A 1 264 ? -5.34 6.695 13.43 1 95.31 264 TYR A N 1
ATOM 2092 C CA . TYR A 1 264 ? -5.559 6.832 14.859 1 95.31 264 TYR A CA 1
ATOM 2093 C C . TYR A 1 264 ? -7.047 6.832 15.188 1 95.31 264 TYR A C 1
ATOM 2095 O O . TYR A 1 264 ? -7.5 6.074 16.047 1 95.31 264 TYR A O 1
ATOM 2103 N N . LEU A 1 265 ? -7.809 7.633 14.492 1 92.38 265 LEU A N 1
ATOM 2104 C CA . LEU A 1 265 ? -9.234 7.77 14.758 1 92.38 265 LEU A CA 1
ATOM 2105 C C . LEU A 1 265 ? -9.961 6.449 14.523 1 92.38 265 LEU A C 1
ATOM 2107 O O . LEU A 1 265 ? -10.844 6.07 15.297 1 92.38 265 LEU A O 1
ATOM 2111 N N . PHE A 1 266 ? -9.555 5.719 13.539 1 84.19 266 PHE A N 1
ATOM 2112 C CA . PHE A 1 266 ? -10.234 4.473 13.211 1 84.19 266 PHE A CA 1
ATOM 2113 C C . PHE A 1 266 ? -9.859 3.371 14.188 1 84.19 266 PHE A C 1
ATOM 2115 O O . PHE A 1 266 ? -10.703 2.562 14.578 1 84.19 266 PHE A O 1
ATOM 2122 N N . LEU A 1 267 ? -8.633 3.352 14.547 1 82.81 267 LEU A N 1
ATOM 2123 C CA . LEU A 1 267 ? -8.211 2.332 15.5 1 82.81 267 LEU A CA 1
ATOM 2124 C C . LEU A 1 267 ? -8.867 2.559 16.859 1 82.81 267 LEU A C 1
ATOM 2126 O O . LEU A 1 267 ? -9.18 1.601 17.578 1 82.81 267 LEU A O 1
ATOM 2130 N N . THR A 1 268 ? -9.133 3.795 17.188 1 84.88 268 THR A N 1
ATOM 2131 C CA . THR A 1 268 ? -9.781 4.09 18.453 1 84.88 268 THR A CA 1
ATOM 2132 C C . THR A 1 268 ? -11.273 3.764 18.391 1 84.88 268 THR A C 1
ATOM 2134 O O . THR A 1 268 ? -11.891 3.459 19.422 1 84.88 268 THR A O 1
ATOM 2137 N N . GLN A 1 269 ? -11.867 3.842 17.219 1 77.31 269 GLN A N 1
ATOM 2138 C CA . GLN A 1 269 ? -13.266 3.461 17.062 1 77.31 269 GLN A CA 1
ATOM 2139 C C . GLN A 1 269 ? -13.445 1.953 17.219 1 77.31 269 GLN A C 1
ATOM 2141 O O . GLN A 1 269 ? -14.484 1.494 17.703 1 77.31 269 GLN A O 1
ATOM 2146 N N . ILE A 1 270 ? -12.445 1.216 16.797 1 67.56 270 ILE A N 1
ATOM 2147 C CA . ILE A 1 270 ? -12.516 -0.238 16.891 1 67.56 270 ILE A CA 1
ATOM 2148 C C . ILE A 1 270 ? -12.312 -0.658 18.359 1 67.56 270 ILE A C 1
ATOM 2150 O O . ILE A 1 270 ? -12.945 -1.604 18.828 1 67.56 270 ILE A O 1
ATOM 2154 N N . LEU A 1 271 ? -11.5 0.124 19 1 64.5 271 LEU A N 1
ATOM 2155 C CA . LEU A 1 271 ? -11.156 -0.242 20.359 1 64.5 271 LEU A CA 1
ATOM 2156 C C . LEU A 1 271 ? -12.266 0.176 21.328 1 64.5 271 LEU A C 1
ATOM 2158 O O . LEU A 1 271 ? -12.391 -0.385 22.422 1 64.5 271 LEU A O 1
ATOM 2162 N N . ASN A 1 272 ? -13.156 1.066 20.969 1 62.53 272 ASN A N 1
ATOM 2163 C CA . ASN A 1 272 ? -14.281 1.436 21.828 1 62.53 272 ASN A CA 1
ATOM 2164 C C . ASN A 1 272 ? -15.547 0.664 21.453 1 62.53 272 ASN A C 1
ATOM 2166 O O . ASN A 1 272 ? -15.891 0.552 20.281 1 62.53 272 ASN A O 1
ATOM 2170 N N . MET B 1 1 ? 26.109 -36.844 -11.062 1 45.16 1 MET B N 1
ATOM 2171 C CA . MET B 1 1 ? 24.656 -36.906 -10.891 1 45.16 1 MET B CA 1
ATOM 2172 C C . MET B 1 1 ? 23.969 -35.812 -11.703 1 45.16 1 MET B C 1
ATOM 2174 O O . MET B 1 1 ? 24.297 -34.625 -11.562 1 45.16 1 MET B O 1
ATOM 2178 N N . ASN B 1 2 ? 23.281 -36.062 -12.805 1 60.97 2 ASN B N 1
ATOM 2179 C CA . ASN B 1 2 ? 22.875 -35.312 -13.992 1 60.97 2 ASN B CA 1
ATOM 2180 C C . ASN B 1 2 ? 21.922 -34.188 -13.641 1 60.97 2 ASN B C 1
ATOM 2182 O O . ASN B 1 2 ? 21.203 -34.25 -12.641 1 60.97 2 ASN B O 1
ATOM 2186 N N . ASN B 1 3 ? 22.312 -32.844 -14.078 1 76.81 3 ASN B N 1
ATOM 2187 C CA . ASN B 1 3 ? 21.625 -31.562 -13.961 1 76.81 3 ASN B CA 1
ATOM 2188 C C . ASN B 1 3 ? 20.109 -31.719 -14.039 1 76.81 3 ASN B C 1
ATOM 2190 O O . ASN B 1 3 ? 19.375 -31.062 -13.305 1 76.81 3 ASN B O 1
ATOM 2194 N N . PHE B 1 4 ? 19.734 -32.875 -14.57 1 78.81 4 PHE B N 1
ATOM 2195 C CA . PHE B 1 4 ? 18.312 -33.094 -14.781 1 78.81 4 PHE B CA 1
ATOM 2196 C C . PHE B 1 4 ? 17.656 -33.656 -13.523 1 78.81 4 PHE B C 1
ATOM 2198 O O . PHE B 1 4 ? 16.609 -33.156 -13.094 1 78.81 4 PHE B O 1
ATOM 2205 N N . TRP B 1 5 ? 18.312 -34.594 -12.945 1 80.06 5 TRP B N 1
ATOM 2206 C CA . TRP B 1 5 ? 17.766 -35.219 -11.758 1 80.06 5 TRP B CA 1
ATOM 2207 C C . TRP B 1 5 ? 17.719 -34.25 -10.586 1 80.06 5 TRP B C 1
ATOM 2209 O O . TRP B 1 5 ? 16.781 -34.281 -9.781 1 80.06 5 TRP B O 1
ATOM 2219 N N . GLN B 1 6 ? 18.625 -33.5 -10.531 1 81.94 6 GLN B N 1
ATOM 2220 C CA . GLN B 1 6 ? 18.656 -32.5 -9.477 1 81.94 6 GLN B CA 1
ATOM 2221 C C . GLN B 1 6 ? 17.484 -31.531 -9.617 1 81.94 6 GLN B C 1
ATOM 2223 O O . GLN B 1 6 ? 16.828 -31.203 -8.625 1 81.94 6 GLN B O 1
ATOM 2228 N N . ARG B 1 7 ? 17.297 -31.156 -10.719 1 81.81 7 ARG B N 1
ATOM 2229 C CA . ARG B 1 7 ? 16.203 -30.234 -10.992 1 81.81 7 ARG B CA 1
ATOM 2230 C C . ARG B 1 7 ? 14.859 -30.875 -10.68 1 81.81 7 ARG B C 1
ATOM 2232 O O . ARG B 1 7 ? 13.977 -30.234 -10.117 1 81.81 7 ARG B O 1
ATOM 2239 N N . LEU B 1 8 ? 14.828 -32.094 -11.07 1 81.12 8 LEU B N 1
ATOM 2240 C CA . LEU B 1 8 ? 13.578 -32.812 -10.852 1 81.12 8 LEU B CA 1
ATOM 2241 C C . LEU B 1 8 ? 13.312 -33 -9.359 1 81.12 8 LEU B C 1
ATOM 2243 O O . LEU B 1 8 ? 12.195 -32.781 -8.891 1 81.12 8 LEU B O 1
ATOM 2247 N N . PHE B 1 9 ? 14.305 -33.406 -8.656 1 83.94 9 PHE B N 1
ATOM 2248 C CA . PHE B 1 9 ? 14.156 -33.656 -7.23 1 83.94 9 PHE B CA 1
ATOM 2249 C C . PHE B 1 9 ? 13.844 -32.375 -6.465 1 83.94 9 PHE B C 1
ATOM 2251 O O . PHE B 1 9 ? 12.945 -32.375 -5.625 1 83.94 9 PHE B O 1
ATOM 2258 N N . THR B 1 10 ? 14.539 -31.375 -6.734 1 83.31 10 THR B N 1
ATOM 2259 C CA . THR B 1 10 ? 14.297 -30.078 -6.082 1 83.31 10 THR B CA 1
ATOM 2260 C C . THR B 1 10 ? 12.891 -29.578 -6.391 1 83.31 10 THR B C 1
ATOM 2262 O O . THR B 1 10 ? 12.211 -29.047 -5.512 1 83.31 10 THR B O 1
ATOM 2265 N N . GLY B 1 11 ? 12.516 -29.812 -7.566 1 84.94 11 GLY B N 1
ATOM 2266 C CA . GLY B 1 11 ? 11.18 -29.406 -7.969 1 84.94 11 GLY B CA 1
ATOM 2267 C C . GLY B 1 11 ? 10.078 -30.156 -7.238 1 84.94 11 GLY B C 1
ATOM 2268 O O . GLY B 1 11 ? 9.109 -29.547 -6.781 1 84.94 11 GLY B O 1
ATOM 2269 N N . ILE B 1 12 ? 10.328 -31.406 -7.074 1 88.94 12 ILE B N 1
ATOM 2270 C CA . ILE B 1 12 ? 9.336 -32.25 -6.414 1 88.94 12 ILE B CA 1
ATOM 2271 C C . ILE B 1 12 ? 9.234 -31.859 -4.938 1 88.94 12 ILE B C 1
ATOM 2273 O O . ILE B 1 12 ? 8.133 -31.719 -4.402 1 88.94 12 ILE B O 1
ATOM 2277 N N . ILE B 1 13 ? 10.305 -31.672 -4.383 1 87.81 13 ILE B N 1
ATOM 2278 C CA . ILE B 1 13 ? 10.32 -31.312 -2.973 1 87.81 13 ILE B CA 1
ATOM 2279 C C . ILE B 1 13 ? 9.617 -29.969 -2.777 1 87.81 13 ILE B C 1
ATOM 2281 O O . ILE B 1 13 ? 8.852 -29.797 -1.825 1 87.81 13 ILE B O 1
ATOM 2285 N N . PHE B 1 14 ? 9.883 -29.141 -3.666 1 87.75 14 PHE B N 1
ATOM 2286 C CA . PHE B 1 14 ? 9.273 -27.828 -3.609 1 87.75 14 PHE B CA 1
ATOM 2287 C C . PHE B 1 14 ? 7.758 -27.922 -3.717 1 87.75 14 PHE B C 1
ATOM 2289 O O . PHE B 1 14 ? 7.035 -27.297 -2.932 1 87.75 14 PHE B O 1
ATOM 2296 N N . VAL B 1 15 ? 7.285 -28.734 -4.598 1 91.44 15 VAL B N 1
ATOM 2297 C CA . VAL B 1 15 ? 5.852 -28.891 -4.832 1 91.44 15 VAL B CA 1
ATOM 2298 C C . VAL B 1 15 ? 5.203 -29.562 -3.631 1 91.44 15 VAL B C 1
ATOM 2300 O O . VAL B 1 15 ? 4.125 -29.156 -3.184 1 91.44 15 VAL B O 1
ATOM 2303 N N . ILE B 1 16 ? 5.879 -30.516 -3.062 1 93.81 16 ILE B N 1
ATOM 2304 C CA . ILE B 1 16 ? 5.363 -31.234 -1.903 1 93.81 16 ILE B CA 1
ATOM 2305 C C . ILE B 1 16 ? 5.273 -30.297 -0.708 1 93.81 16 ILE B C 1
ATOM 2307 O O . ILE B 1 16 ? 4.297 -30.328 0.043 1 93.81 16 ILE B O 1
ATOM 2311 N N . ALA B 1 17 ? 6.281 -29.531 -0.584 1 94 17 ALA B N 1
ATOM 2312 C CA . ALA B 1 17 ? 6.293 -28.578 0.528 1 94 17 ALA B CA 1
ATOM 2313 C C . ALA B 1 17 ? 5.148 -27.578 0.41 1 94 17 ALA B C 1
ATOM 2315 O O . ALA B 1 17 ? 4.461 -27.297 1.392 1 94 17 ALA B O 1
ATOM 2316 N N . ILE B 1 18 ? 4.914 -27.094 -0.757 1 95.31 18 ILE B N 1
ATOM 2317 C CA . ILE B 1 18 ? 3.881 -26.094 -0.996 1 95.31 18 ILE B CA 1
ATOM 2318 C C . ILE B 1 18 ? 2.5 -26.703 -0.799 1 95.31 18 ILE B C 1
ATOM 2320 O O . ILE B 1 18 ? 1.661 -26.156 -0.084 1 95.31 18 ILE B O 1
ATOM 2324 N N . ILE B 1 19 ? 2.271 -27.891 -1.366 1 96.56 19 ILE B N 1
ATOM 2325 C CA . ILE B 1 19 ? 0.982 -28.578 -1.253 1 96.56 19 ILE B CA 1
ATOM 2326 C C . ILE B 1 19 ? 0.758 -29.016 0.19 1 96.56 19 ILE B C 1
ATOM 2328 O O . ILE B 1 19 ? -0.333 -28.844 0.738 1 96.56 19 ILE B O 1
ATOM 2332 N N . GLY B 1 20 ? 1.841 -29.609 0.741 1 96.62 20 GLY B N 1
ATOM 2333 C CA . GLY B 1 20 ? 1.741 -30.031 2.131 1 96.62 20 GLY B CA 1
ATOM 2334 C C . GLY B 1 20 ? 1.428 -28.891 3.076 1 96.62 20 GLY B C 1
ATOM 2335 O O . GLY B 1 20 ? 0.614 -29.047 3.99 1 96.62 20 GLY B O 1
ATOM 2336 N N . GLY B 1 21 ? 2.053 -27.75 2.883 1 96.25 21 GLY B N 1
ATOM 2337 C CA . GLY B 1 21 ? 1.788 -26.578 3.699 1 96.25 21 GLY B CA 1
ATOM 2338 C C . GLY B 1 21 ? 0.365 -26.062 3.568 1 96.25 21 GLY B C 1
ATOM 2339 O O . GLY B 1 21 ? -0.259 -25.688 4.562 1 96.25 21 GLY B O 1
ATOM 2340 N N . MET B 1 22 ? -0.162 -26.078 2.412 1 96.75 22 MET B N 1
ATOM 2341 C CA . MET B 1 22 ? -1.521 -25.609 2.162 1 96.75 22 MET B CA 1
ATOM 2342 C C . MET B 1 22 ? -2.549 -26.562 2.746 1 96.75 22 MET B C 1
ATOM 2344 O O . MET B 1 22 ? -3.566 -26.141 3.293 1 96.75 22 MET B O 1
ATOM 2348 N N . TRP B 1 23 ? -2.256 -27.844 2.623 1 96.19 23 TRP B N 1
ATOM 2349 C CA . TRP B 1 23 ? -3.211 -28.906 2.945 1 96.19 23 TRP B CA 1
ATOM 2350 C C . TRP B 1 23 ? -3.322 -29.094 4.453 1 96.19 23 TRP B C 1
ATOM 2352 O O . TRP B 1 23 ? -4.414 -29.344 4.977 1 96.19 23 TRP B O 1
ATOM 2362 N N . TRP B 1 24 ? -2.295 -28.953 5.211 1 96.31 24 TRP B N 1
ATOM 2363 C CA . TRP B 1 24 ? -2.232 -29.391 6.605 1 96.31 24 TRP B CA 1
ATOM 2364 C C . TRP B 1 24 ? -3.078 -28.484 7.492 1 96.31 24 TRP B C 1
ATOM 2366 O O . TRP B 1 24 ? -3.887 -28.969 8.289 1 96.31 24 TRP B O 1
ATOM 2376 N N . HIS B 1 25 ? -2.834 -27.188 7.527 1 97.06 25 HIS B N 1
ATOM 2377 C CA . HIS B 1 25 ? -3.484 -26.234 8.422 1 97.06 25 HIS B CA 1
ATOM 2378 C C . HIS B 1 25 ? -3.373 -24.812 7.883 1 97.06 25 HIS B C 1
ATOM 2380 O O . HIS B 1 25 ? -2.467 -24.516 7.105 1 97.06 25 HIS B O 1
ATOM 2386 N N . PRO B 1 26 ? -4.336 -24.062 8.25 1 97 26 PRO B N 1
ATOM 2387 C CA . PRO B 1 26 ? -4.227 -22.672 7.828 1 97 26 PRO B CA 1
ATOM 2388 C C . PRO B 1 26 ? -2.912 -22.016 8.258 1 97 26 PRO B C 1
ATOM 2390 O O . PRO B 1 26 ? -2.348 -21.203 7.52 1 97 26 PRO B O 1
ATOM 2393 N N . TYR B 1 27 ? -2.434 -22.312 9.438 1 97.69 27 TYR B N 1
ATOM 2394 C CA . TYR B 1 27 ? -1.213 -21.672 9.93 1 97.69 27 TYR B CA 1
ATOM 2395 C C . TYR B 1 27 ? 0.016 -22.25 9.242 1 97.69 27 TYR B C 1
ATOM 2397 O O . TYR B 1 27 ? 1.04 -21.578 9.109 1 97.69 27 TYR B O 1
ATOM 2405 N N . SER B 1 28 ? -0.011 -23.516 8.797 1 98.06 28 SER B N 1
ATOM 2406 C CA . SER B 1 28 ? 1.079 -24.062 7.984 1 98.06 28 SER B CA 1
ATOM 2407 C C . SER B 1 28 ? 1.118 -23.406 6.605 1 98.06 28 SER B C 1
ATOM 2409 O O . SER B 1 28 ? 2.195 -23.125 6.074 1 98.06 28 SER B O 1
ATOM 2411 N N . TYR B 1 29 ? -0.079 -23.172 6.047 1 98.19 29 TYR B N 1
ATOM 2412 C CA . TYR B 1 29 ? -0.18 -22.422 4.805 1 98.19 29 TYR B CA 1
ATOM 2413 C C . TYR B 1 29 ? 0.447 -21.031 4.957 1 98.19 29 TYR B C 1
ATOM 2415 O O . TYR B 1 29 ? 1.271 -20.625 4.133 1 98.19 29 TYR B O 1
ATOM 2423 N N . LEU B 1 30 ? 0.046 -20.391 6.094 1 98.25 30 LEU B N 1
ATOM 2424 C CA . LEU B 1 30 ? 0.557 -19.047 6.367 1 98.25 30 LEU B CA 1
ATOM 2425 C C . LEU B 1 30 ? 2.076 -19.062 6.492 1 98.25 30 LEU B C 1
ATOM 2427 O O . LEU B 1 30 ? 2.756 -18.188 5.941 1 98.25 30 LEU B O 1
ATOM 2431 N N . ALA B 1 31 ? 2.623 -20.016 7.113 1 98.12 31 ALA B N 1
ATOM 2432 C CA . ALA B 1 31 ? 4.051 -20.094 7.41 1 98.12 31 ALA B CA 1
ATOM 2433 C C . ALA B 1 31 ? 4.863 -20.359 6.145 1 98.12 31 ALA B C 1
ATOM 2435 O O . ALA B 1 31 ? 5.906 -19.734 5.93 1 98.12 31 ALA B O 1
ATOM 2436 N N . ILE B 1 32 ? 4.418 -21.219 5.367 1 97.44 32 ILE B N 1
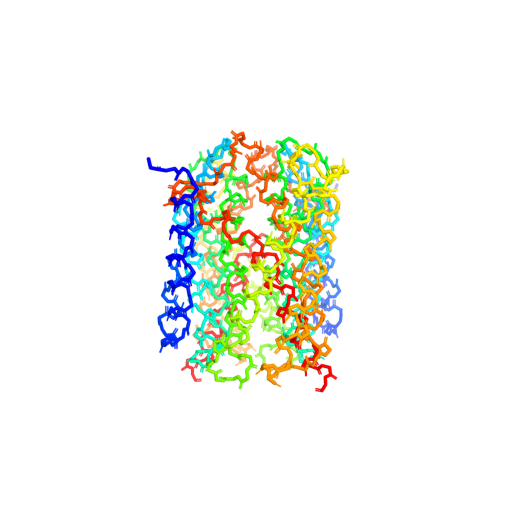ATOM 2437 C CA . ILE B 1 32 ? 5.191 -21.625 4.199 1 97.44 32 ILE B CA 1
ATOM 2438 C C . ILE B 1 32 ? 5.262 -20.453 3.209 1 97.44 32 ILE B C 1
ATOM 2440 O O . ILE B 1 32 ? 6.324 -20.172 2.652 1 97.44 32 ILE B O 1
ATOM 2444 N N . PHE B 1 33 ? 4.211 -19.828 2.961 1 98.19 33 PHE B N 1
ATOM 2445 C CA . PHE B 1 33 ? 4.234 -18.719 2.004 1 98.19 33 PHE B CA 1
ATOM 2446 C C . PHE B 1 33 ? 4.848 -17.469 2.629 1 98.19 33 PHE B C 1
ATOM 2448 O O . PHE B 1 33 ? 5.332 -16.594 1.917 1 98.19 33 PHE B O 1
ATOM 2455 N N . PHE B 1 34 ? 4.781 -17.375 4.02 1 98.5 34 PHE B N 1
ATOM 2456 C CA . PHE B 1 34 ? 5.531 -16.312 4.676 1 98.5 34 PHE B CA 1
ATOM 2457 C C . PHE B 1 34 ? 7.023 -16.453 4.4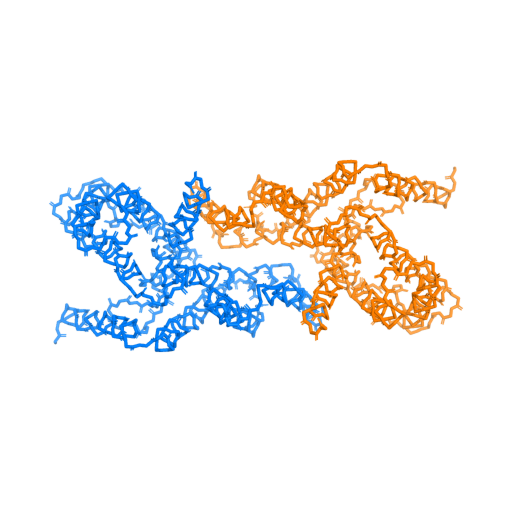06 1 98.5 34 PHE B C 1
ATOM 2459 O O . PHE B 1 34 ? 7.707 -15.461 4.137 1 98.5 34 PHE B O 1
ATOM 2466 N N . ILE B 1 35 ? 7.492 -17.656 4.449 1 97.69 35 ILE B N 1
ATOM 2467 C CA . ILE B 1 35 ? 8.891 -17.938 4.137 1 97.69 35 ILE B CA 1
ATOM 2468 C C . ILE B 1 35 ? 9.172 -17.562 2.682 1 97.69 35 ILE B C 1
ATOM 2470 O O . ILE B 1 35 ? 10.195 -16.938 2.381 1 97.69 35 ILE B O 1
ATOM 2474 N N . VAL B 1 36 ? 8.289 -17.906 1.81 1 97.25 36 VAL B N 1
ATOM 2475 C CA . VAL B 1 36 ? 8.43 -17.594 0.392 1 97.25 36 VAL B CA 1
ATOM 2476 C C . VAL B 1 36 ? 8.5 -16.078 0.202 1 97.25 36 VAL B C 1
ATOM 2478 O O . VAL B 1 36 ? 9.336 -15.578 -0.555 1 97.25 36 VAL B O 1
ATOM 2481 N N . VAL B 1 37 ? 7.645 -15.383 0.912 1 98.38 37 VAL B N 1
ATOM 2482 C CA . VAL B 1 37 ? 7.582 -13.93 0.801 1 98.38 37 VAL B CA 1
ATOM 2483 C C . VAL B 1 37 ? 8.883 -13.312 1.314 1 98.38 37 VAL B C 1
ATOM 2485 O O . VAL B 1 37 ? 9.477 -12.461 0.654 1 98.38 37 VAL B O 1
ATOM 2488 N N . ILE B 1 38 ? 9.367 -13.773 2.439 1 98.19 38 ILE B N 1
ATOM 2489 C CA . ILE B 1 38 ? 10.578 -13.227 3.035 1 98.19 38 ILE B CA 1
ATOM 2490 C C . ILE B 1 38 ? 11.773 -13.508 2.125 1 98.19 38 ILE B C 1
ATOM 2492 O O . ILE B 1 38 ? 12.594 -12.617 1.874 1 98.19 38 ILE B O 1
ATOM 2496 N N . LEU B 1 39 ? 11.844 -14.68 1.632 1 97.38 39 LEU B N 1
ATOM 2497 C CA . LEU B 1 39 ? 12.938 -15.031 0.732 1 97.38 39 LEU B CA 1
ATOM 2498 C C . LEU B 1 39 ? 12.844 -14.242 -0.57 1 97.38 39 LEU B C 1
ATOM 2500 O O . LEU B 1 39 ? 13.867 -13.828 -1.121 1 97.38 39 LEU B O 1
ATOM 2504 N N . GLY B 1 40 ? 11.617 -14.109 -1.08 1 97.69 40 GLY B N 1
ATOM 2505 C CA . GLY B 1 40 ? 11.43 -13.289 -2.264 1 97.69 40 GLY B CA 1
ATOM 2506 C C . GLY B 1 40 ? 11.836 -11.836 -2.055 1 97.69 40 GLY B C 1
ATOM 2507 O O . GLY B 1 40 ? 12.438 -11.227 -2.938 1 97.69 40 GLY B O 1
ATOM 2508 N N . LEU B 1 41 ? 11.531 -11.289 -0.827 1 98.19 41 LEU B N 1
ATOM 2509 C CA . LEU B 1 41 ? 11.922 -9.93 -0.485 1 98.19 41 LEU B CA 1
ATOM 2510 C C . LEU B 1 41 ? 13.438 -9.789 -0.459 1 98.19 41 LEU B C 1
ATOM 2512 O O . LEU B 1 41 ? 13.992 -8.828 -1.008 1 98.19 41 LEU B O 1
ATOM 2516 N N . LEU B 1 42 ? 14.109 -10.75 0.065 1 97.5 42 LEU B N 1
ATOM 2517 C CA . LEU B 1 42 ? 15.562 -10.719 0.175 1 97.5 42 LEU B CA 1
ATOM 2518 C C . LEU B 1 42 ? 16.219 -10.797 -1.202 1 97.5 42 LEU B C 1
ATOM 2520 O O . LEU B 1 42 ? 17.188 -10.102 -1.471 1 97.5 42 LEU B O 1
ATOM 2524 N N . GLU B 1 43 ? 15.672 -11.609 -2.016 1 97.12 43 GLU B N 1
ATOM 2525 C CA . GLU B 1 43 ? 16.188 -11.719 -3.377 1 97.12 43 GLU B CA 1
ATOM 2526 C C . GLU B 1 43 ? 15.977 -10.422 -4.152 1 97.12 43 GLU B C 1
ATOM 2528 O O . GLU B 1 43 ? 16.859 -9.984 -4.895 1 97.12 43 GLU B O 1
ATOM 2533 N N . PHE B 1 44 ? 14.82 -9.875 -4.035 1 97.06 44 PHE B N 1
ATOM 2534 C CA . PHE B 1 44 ? 14.523 -8.648 -4.766 1 97.06 44 PHE B CA 1
ATOM 2535 C C . PHE B 1 44 ? 15.367 -7.488 -4.234 1 97.06 44 PHE B C 1
ATOM 2537 O O . PHE B 1 44 ? 15.758 -6.598 -4.996 1 97.06 44 PHE B O 1
ATOM 2544 N N . ILE B 1 45 ? 15.633 -7.457 -2.895 1 97 45 ILE B N 1
ATOM 2545 C CA . ILE B 1 45 ? 16.516 -6.461 -2.299 1 97 45 ILE B CA 1
ATOM 2546 C C . ILE B 1 45 ? 17.875 -6.516 -2.975 1 97 45 ILE B C 1
ATOM 2548 O O . ILE B 1 45 ? 18.438 -5.48 -3.357 1 97 45 ILE B O 1
ATOM 2552 N N . LYS B 1 46 ? 18.344 -7.707 -3.215 1 95.06 46 LYS B N 1
ATOM 2553 C CA . LYS B 1 46 ? 19.641 -7.883 -3.873 1 95.06 46 LYS B CA 1
ATOM 2554 C C . LYS B 1 46 ? 19.594 -7.383 -5.312 1 95.06 46 LYS B C 1
ATOM 2556 O O . LYS B 1 46 ? 20.562 -6.805 -5.805 1 95.06 46 LYS B O 1
ATOM 2561 N N . LEU B 1 47 ? 18.516 -7.629 -5.914 1 94.12 47 LEU B N 1
ATOM 2562 C CA . LEU B 1 47 ? 18.328 -7.172 -7.285 1 94.12 47 LEU B CA 1
ATOM 2563 C C . LEU B 1 47 ? 18.344 -5.648 -7.359 1 94.12 47 LEU B C 1
ATOM 2565 O O . LEU B 1 47 ? 18.984 -5.074 -8.242 1 94.12 47 LEU B O 1
ATOM 2569 N N . VAL B 1 48 ? 17.672 -4.98 -6.414 1 94.44 48 VAL B N 1
ATOM 2570 C CA . VAL B 1 48 ? 17.578 -3.525 -6.379 1 94.44 48 VAL B CA 1
ATOM 2571 C C . VAL B 1 48 ? 18.938 -2.926 -6.02 1 94.44 48 VAL B C 1
ATOM 2573 O O . VAL B 1 48 ? 19.328 -1.894 -6.57 1 94.44 48 VAL B O 1
ATOM 2576 N N . GLU B 1 49 ? 19.641 -3.568 -5.199 1 93.81 49 GLU B N 1
ATOM 2577 C CA . GLU B 1 49 ? 20.922 -3.074 -4.719 1 93.81 49 GLU B CA 1
ATOM 2578 C C . GLU B 1 49 ? 21.984 -3.152 -5.809 1 93.81 49 GLU B C 1
ATOM 2580 O O . GLU B 1 49 ? 23.047 -2.533 -5.699 1 93.81 49 GLU B O 1
ATOM 2585 N N . ALA B 1 50 ? 21.734 -3.828 -6.855 1 92.12 50 ALA B N 1
ATOM 2586 C CA . ALA B 1 50 ? 22.625 -3.869 -8 1 92.12 50 ALA B CA 1
ATOM 2587 C C . ALA B 1 50 ? 22.594 -2.553 -8.773 1 92.12 50 ALA B C 1
ATOM 2589 O O . ALA B 1 50 ? 23.469 -2.287 -9.602 1 92.12 50 ALA B O 1
ATOM 2590 N N . ARG B 1 51 ? 21.672 -1.727 -8.469 1 89.81 51 ARG B N 1
ATOM 2591 C CA . ARG B 1 51 ? 21.578 -0.385 -9.031 1 89.81 51 ARG B CA 1
ATOM 2592 C C . ARG B 1 51 ? 22.234 0.644 -8.109 1 89.81 51 ARG B C 1
ATOM 2594 O O . ARG B 1 51 ? 22.516 0.349 -6.949 1 89.81 51 ARG B O 1
ATOM 2601 N N . PRO B 1 52 ? 22.516 1.841 -8.586 1 87.88 52 PRO B N 1
ATOM 2602 C CA . PRO B 1 52 ? 23.156 2.861 -7.758 1 87.88 52 PRO B CA 1
ATOM 2603 C C . PRO B 1 52 ? 22.188 3.549 -6.805 1 87.88 52 PRO B C 1
ATOM 2605 O O . PRO B 1 52 ? 21.984 4.762 -6.891 1 87.88 52 PRO B O 1
ATOM 2608 N N . VAL B 1 53 ? 21.625 2.725 -5.91 1 92.19 53 VAL B N 1
ATOM 2609 C CA . VAL B 1 53 ? 20.703 3.215 -4.891 1 92.19 53 VAL B CA 1
ATOM 2610 C C . VAL B 1 53 ? 21.078 2.639 -3.529 1 92.19 53 VAL B C 1
ATOM 2612 O O . VAL B 1 53 ? 21.766 1.613 -3.451 1 92.19 53 VAL B O 1
ATOM 2615 N N . SER B 1 54 ? 20.766 3.398 -2.508 1 93.25 54 SER B N 1
ATOM 2616 C CA . SER B 1 54 ? 20.969 2.949 -1.133 1 93.25 54 SER B CA 1
ATOM 2617 C C . SER B 1 54 ? 19.625 2.732 -0.429 1 93.25 54 SER B C 1
ATOM 2619 O O . SER B 1 54 ? 19.078 3.662 0.165 1 93.25 54 SER B O 1
ATOM 2621 N N . ILE B 1 55 ? 19.203 1.475 -0.47 1 93.44 55 ILE B N 1
ATOM 2622 C CA . ILE B 1 55 ? 17.891 1.219 0.095 1 93.44 55 ILE B CA 1
ATOM 2623 C C . ILE B 1 55 ? 18.016 0.885 1.579 1 93.44 55 ILE B C 1
ATOM 2625 O O . ILE B 1 55 ? 19.062 0.409 2.025 1 93.44 55 ILE B O 1
ATOM 2629 N N . ASN B 1 56 ? 17.047 1.293 2.352 1 93.06 56 ASN B N 1
ATOM 2630 C CA . ASN B 1 56 ? 16.891 0.804 3.719 1 93.06 56 ASN B CA 1
ATOM 2631 C C . ASN B 1 56 ? 16.297 -0.599 3.75 1 93.06 56 ASN B C 1
ATOM 2633 O O . ASN B 1 56 ? 15.078 -0.758 3.676 1 93.06 56 ASN B O 1
ATOM 2637 N N . ARG B 1 57 ? 17.062 -1.637 4.086 1 94.69 57 ARG B N 1
ATOM 2638 C CA . ARG B 1 57 ? 16.688 -3.041 3.949 1 94.69 57 ARG B CA 1
ATOM 2639 C C . ARG B 1 57 ? 15.609 -3.422 4.953 1 94.69 57 ARG B C 1
ATOM 2641 O O . ARG B 1 57 ? 14.883 -4.395 4.75 1 94.69 57 ARG B O 1
ATOM 2648 N N . THR B 1 58 ? 15.523 -2.693 5.953 1 96.75 58 THR B N 1
ATOM 2649 C CA . THR B 1 58 ? 14.625 -3.055 7.047 1 96.75 58 THR B CA 1
ATOM 2650 C C . THR B 1 58 ? 13.172 -2.785 6.668 1 96.75 58 THR B C 1
ATOM 2652 O O . THR B 1 58 ? 12.281 -3.572 6.992 1 96.75 58 THR B O 1
ATOM 2655 N N . TRP B 1 59 ? 12.922 -1.754 5.953 1 97.25 59 TRP B N 1
ATOM 2656 C CA . TRP B 1 59 ? 11.562 -1.303 5.688 1 97.25 59 TRP B CA 1
ATOM 2657 C C . TRP B 1 59 ? 10.836 -2.277 4.77 1 97.25 59 TRP B C 1
ATOM 2659 O O . TRP B 1 59 ? 9.68 -2.625 5.012 1 97.25 59 TRP B O 1
ATOM 2669 N N . PRO B 1 60 ? 11.484 -2.758 3.68 1 97.94 60 PRO B N 1
ATOM 2670 C CA . PRO B 1 60 ? 10.781 -3.725 2.834 1 97.94 60 PRO B CA 1
ATOM 2671 C C . PRO B 1 60 ? 10.359 -4.977 3.596 1 97.94 60 PRO B C 1
ATOM 2673 O O . PRO B 1 60 ? 9.273 -5.516 3.354 1 97.94 60 PRO B O 1
ATOM 2676 N N . ILE B 1 61 ? 11.195 -5.383 4.453 1 98.25 61 ILE B N 1
ATOM 2677 C CA . ILE B 1 61 ? 10.914 -6.59 5.223 1 98.25 61 ILE B CA 1
ATOM 2678 C C . ILE B 1 61 ? 9.766 -6.324 6.191 1 98.25 61 ILE B C 1
ATOM 2680 O O . ILE B 1 61 ? 8.82 -7.117 6.273 1 98.25 61 ILE B O 1
ATOM 2684 N N . ILE B 1 62 ? 9.742 -5.211 6.891 1 98.19 62 ILE B N 1
ATOM 2685 C CA . ILE B 1 62 ? 8.711 -4.859 7.863 1 98.19 62 ILE B CA 1
ATOM 2686 C C . ILE B 1 62 ? 7.379 -4.648 7.152 1 98.19 62 ILE B C 1
ATOM 2688 O O . ILE B 1 62 ? 6.352 -5.188 7.57 1 98.19 62 ILE B O 1
ATOM 2692 N N . LEU B 1 63 ? 7.43 -3.893 6.078 1 97.94 63 LEU B N 1
ATOM 2693 C CA . LEU B 1 63 ? 6.215 -3.604 5.324 1 97.94 63 LEU B CA 1
ATOM 2694 C C . LEU B 1 63 ? 5.648 -4.871 4.695 1 97.94 63 LEU B C 1
ATOM 2696 O O . LEU B 1 63 ? 4.441 -5.105 4.734 1 97.94 63 LEU B O 1
ATOM 2700 N N . GLY B 1 64 ? 6.539 -5.641 4.125 1 98.38 64 GLY B N 1
ATOM 2701 C CA . GLY B 1 64 ? 6.102 -6.883 3.508 1 98.38 64 GLY B CA 1
ATOM 2702 C C . GLY B 1 64 ? 5.504 -7.863 4.5 1 98.38 64 GLY B C 1
ATOM 2703 O O . GLY B 1 64 ? 4.457 -8.461 4.234 1 98.38 64 GLY B O 1
ATOM 2704 N N . ALA B 1 65 ? 6.199 -8.039 5.574 1 98.44 65 ALA B N 1
ATOM 2705 C CA . ALA B 1 65 ? 5.707 -8.922 6.625 1 98.44 65 ALA B CA 1
ATOM 2706 C C . ALA B 1 65 ? 4.355 -8.453 7.152 1 98.44 65 ALA B C 1
ATOM 2708 O O . ALA B 1 65 ? 3.434 -9.258 7.32 1 98.44 65 ALA B O 1
ATOM 2709 N N . TYR B 1 66 ? 4.273 -7.18 7.449 1 97.94 66 TYR B N 1
ATOM 2710 C CA . TYR B 1 66 ? 3.021 -6.645 7.969 1 97.94 66 TYR B CA 1
ATOM 2711 C C . TYR B 1 66 ? 1.881 -6.855 6.98 1 97.94 66 TYR B C 1
ATOM 2713 O O . TYR B 1 66 ? 0.792 -7.289 7.367 1 97.94 66 TYR B O 1
ATOM 2721 N N . TRP B 1 67 ? 2.137 -6.531 5.762 1 96.44 67 TRP B N 1
ATOM 2722 C CA . TRP B 1 67 ? 1.118 -6.641 4.723 1 96.44 67 TRP B CA 1
ATOM 2723 C C . TRP B 1 67 ? 0.632 -8.078 4.59 1 96.44 67 TRP B C 1
ATOM 2725 O O . TRP B 1 67 ? -0.574 -8.336 4.598 1 96.44 67 TRP B O 1
ATOM 2735 N N . TYR B 1 68 ? 1.544 -8.961 4.449 1 98.12 68 TYR B N 1
ATOM 2736 C CA . TYR B 1 68 ? 1.213 -10.359 4.246 1 98.12 68 TYR B CA 1
ATOM 2737 C C . TYR B 1 68 ? 0.481 -10.93 5.453 1 98.12 68 TYR B C 1
ATOM 2739 O O . TYR B 1 68 ? -0.559 -11.578 5.309 1 98.12 68 TYR B O 1
ATOM 2747 N N . LEU B 1 69 ? 0.987 -10.656 6.652 1 98.06 69 LEU B N 1
ATOM 2748 C CA . LEU B 1 69 ? 0.42 -11.242 7.867 1 98.06 69 LEU B CA 1
ATOM 2749 C C . LEU B 1 69 ? -0.927 -10.602 8.195 1 98.06 69 LEU B C 1
ATOM 2751 O O . LEU B 1 69 ? -1.887 -11.305 8.516 1 98.06 69 LEU B O 1
ATOM 2755 N N . SER B 1 70 ? -1.075 -9.312 8.133 1 96.62 70 SER B N 1
ATOM 2756 C CA . SER B 1 70 ? -2.318 -8.641 8.484 1 96.62 70 SER B CA 1
ATOM 2757 C C . SER B 1 70 ? -3.447 -9.023 7.539 1 96.62 70 SER B C 1
ATOM 2759 O O . SER B 1 70 ? -4.598 -9.172 7.957 1 96.62 70 SER B O 1
ATOM 2761 N N . SER B 1 71 ? -3.102 -9.211 6.254 1 95.75 71 SER B N 1
ATOM 2762 C CA . SER B 1 71 ? -4.129 -9.562 5.281 1 95.75 71 SER B CA 1
ATOM 2763 C C . SER B 1 71 ? -4.711 -10.938 5.57 1 95.75 71 SER B C 1
ATOM 2765 O O . SER B 1 71 ? -5.898 -11.18 5.34 1 95.75 71 SER B O 1
ATOM 2767 N N . PHE B 1 72 ? -3.828 -11.852 6.004 1 97.38 72 PHE B N 1
ATOM 2768 C CA . PHE B 1 72 ? -4.301 -13.188 6.352 1 97.38 72 PHE B CA 1
ATOM 2769 C C . PHE B 1 72 ? -5.336 -13.117 7.465 1 97.38 72 PHE B C 1
ATOM 2771 O O . PHE B 1 72 ? -6.41 -13.719 7.359 1 97.38 72 PHE B O 1
ATOM 2778 N N . PHE B 1 73 ? -5.066 -12.367 8.508 1 96.25 73 PHE B N 1
ATOM 2779 C CA . PHE B 1 73 ? -5.938 -12.312 9.68 1 96.25 73 PHE B CA 1
ATOM 2780 C C . PHE B 1 73 ? -7.188 -11.492 9.383 1 96.25 73 PHE B C 1
ATOM 2782 O O . PHE B 1 73 ? -8.258 -11.773 9.922 1 96.25 73 PHE B O 1
ATOM 2789 N N . VAL B 1 74 ? -7.082 -10.578 8.539 1 93 74 VAL B N 1
ATOM 2790 C CA . VAL B 1 74 ? -8.227 -9.766 8.156 1 93 74 VAL B CA 1
ATOM 2791 C C . VAL B 1 74 ? -9.188 -10.594 7.305 1 93 74 VAL B C 1
ATOM 2793 O O . VAL B 1 74 ? -10.391 -10.633 7.578 1 93 74 VAL B O 1
ATOM 2796 N N . LEU B 1 75 ? -8.688 -11.281 6.348 1 91.44 75 LEU B N 1
ATOM 2797 C CA . LEU B 1 75 ? -9.539 -12.031 5.434 1 91.44 75 LEU B CA 1
ATOM 2798 C C . LEU B 1 75 ? -10.125 -13.258 6.121 1 91.44 75 LEU B C 1
ATOM 2800 O O . LEU B 1 75 ? -11.219 -13.711 5.766 1 91.44 75 LEU B O 1
ATOM 2804 N N . GLY B 1 76 ? -9.414 -13.75 7.062 1 92.69 76 GLY B N 1
ATOM 2805 C CA . GLY B 1 76 ? -9.93 -14.859 7.852 1 92.69 76 GLY B CA 1
ATOM 2806 C C . GLY B 1 76 ? -11 -14.445 8.836 1 92.69 76 GLY B C 1
ATOM 2807 O O . GLY B 1 76 ? -11.648 -15.297 9.453 1 92.69 76 GLY B O 1
ATOM 2808 N N . GLY B 1 77 ? -11.156 -13.102 9.039 1 91.69 77 GLY B N 1
ATOM 2809 C CA . GLY B 1 77 ? -12.188 -12.594 9.922 1 91.69 77 GLY B CA 1
ATOM 2810 C C . GLY B 1 77 ? -11.719 -12.453 11.359 1 91.69 77 GLY B C 1
ATOM 2811 O O . GLY B 1 77 ? -12.531 -12.203 12.258 1 91.69 77 GLY B O 1
ATOM 2812 N N . PHE B 1 78 ? -10.422 -12.586 11.547 1 92.31 78 PHE B N 1
ATOM 2813 C CA . PHE B 1 78 ? -9.906 -12.578 12.914 1 92.31 78 PHE B CA 1
ATOM 2814 C C . PHE B 1 78 ? -9.711 -11.156 13.406 1 92.31 78 PHE B C 1
ATOM 2816 O O . PHE B 1 78 ? -9.758 -10.898 14.609 1 92.31 78 PHE B O 1
ATOM 2823 N N . VAL B 1 79 ? -9.461 -10.289 12.477 1 90.62 79 VAL B N 1
ATOM 2824 C CA . VAL B 1 79 ? -9.227 -8.898 12.836 1 90.62 79 VAL B CA 1
ATOM 2825 C C . VAL B 1 79 ? -9.953 -7.98 11.852 1 90.62 79 VAL B C 1
ATOM 2827 O O . VAL B 1 79 ? -10.266 -8.391 10.727 1 90.62 79 VAL B O 1
ATOM 2830 N N . SER B 1 80 ? -10.188 -6.762 12.305 1 89 80 SER B N 1
ATOM 2831 C CA . SER B 1 80 ? -10.875 -5.777 11.469 1 89 80 SER B CA 1
ATOM 2832 C C . SER B 1 80 ? -10.016 -5.367 10.281 1 89 80 SER B C 1
ATOM 2834 O O . SER B 1 80 ? -8.789 -5.262 10.398 1 89 80 SER B O 1
ATOM 2836 N N . PRO B 1 81 ? -10.656 -5.125 9.086 1 87.88 81 PRO B N 1
ATOM 2837 C CA . PRO B 1 81 ? -9.914 -4.664 7.914 1 87.88 81 PRO B CA 1
ATOM 2838 C C . PRO B 1 81 ? -9.234 -3.312 8.133 1 87.88 81 PRO B C 1
ATOM 2840 O O . PRO B 1 81 ? -8.336 -2.938 7.383 1 87.88 81 PRO B O 1
ATOM 2843 N N . LEU B 1 82 ? -9.625 -2.619 9.156 1 83.75 82 LEU B N 1
ATOM 2844 C CA . LEU B 1 82 ? -9.109 -1.286 9.453 1 83.75 82 LEU B CA 1
ATOM 2845 C C . LEU B 1 82 ? -7.637 -1.349 9.852 1 83.75 82 LEU B C 1
ATOM 2847 O O . LEU B 1 82 ? -6.914 -0.359 9.719 1 83.75 82 LEU B O 1
ATOM 2851 N N . TRP B 1 83 ? -7.219 -2.543 10.195 1 87.94 83 TRP B N 1
ATOM 2852 C CA . TRP B 1 83 ? -5.824 -2.717 10.594 1 87.94 83 TRP B CA 1
ATOM 2853 C C . TRP B 1 83 ? -4.898 -2.592 9.383 1 87.94 83 TRP B C 1
ATOM 2855 O O . TRP B 1 83 ? -3.707 -2.316 9.531 1 87.94 83 TRP B O 1
ATOM 2865 N N . LEU B 1 84 ? -5.477 -2.779 8.188 1 90.25 84 LEU B N 1
ATOM 2866 C CA . LEU B 1 84 ? -4.68 -2.672 6.973 1 90.25 84 LEU B CA 1
ATOM 2867 C C . LEU B 1 84 ? -4.285 -1.222 6.707 1 90.25 84 LEU B C 1
ATOM 2869 O O . LEU B 1 84 ? -3.316 -0.959 5.992 1 90.25 84 LEU B O 1
ATOM 2873 N N . MET B 1 85 ? -4.957 -0.263 7.348 1 90.62 85 MET B N 1
ATOM 2874 C CA . MET B 1 85 ? -4.695 1.155 7.117 1 90.62 85 MET B CA 1
ATOM 2875 C C . MET B 1 85 ? -3.348 1.562 7.699 1 90.62 85 MET B C 1
ATOM 2877 O O . MET B 1 85 ? -2.77 2.572 7.293 1 90.62 85 MET B O 1
ATOM 2881 N N . LEU B 1 86 ? -2.879 0.769 8.625 1 93.56 86 LEU B N 1
ATOM 2882 C CA . LEU B 1 86 ? -1.616 1.068 9.289 1 93.56 86 LEU B CA 1
ATOM 2883 C C . LEU B 1 86 ? -0.456 1.026 8.305 1 93.56 86 LEU B C 1
ATOM 2885 O O . LEU B 1 86 ? 0.606 1.599 8.555 1 93.56 86 LEU B O 1
ATOM 2889 N N . ILE B 1 87 ? -0.692 0.412 7.164 1 94.56 87 ILE B N 1
ATOM 2890 C CA . ILE B 1 87 ? 0.364 0.26 6.168 1 94.56 87 ILE B CA 1
ATOM 2891 C C . ILE B 1 87 ? 0.768 1.63 5.629 1 94.56 87 ILE B C 1
ATOM 2893 O O . ILE B 1 87 ? 1.937 1.858 5.309 1 94.56 87 ILE B O 1
ATOM 2897 N N . VAL B 1 88 ? -0.15 2.584 5.559 1 94.31 88 VAL B N 1
ATOM 2898 C CA . VAL B 1 88 ? 0.109 3.871 4.922 1 94.31 88 VAL B CA 1
ATOM 2899 C C . VAL B 1 88 ? 1.019 4.715 5.812 1 94.31 88 VAL B C 1
ATOM 2901 O O . VAL B 1 88 ? 2.059 5.203 5.363 1 94.31 88 VAL B O 1
ATOM 2904 N N . PRO B 1 89 ? 0.729 4.844 7.141 1 94.69 89 PRO B N 1
ATOM 2905 C CA . PRO B 1 89 ? 1.699 5.527 7.996 1 94.69 89 PRO B CA 1
ATOM 2906 C C . PRO B 1 89 ? 3.064 4.844 8 1 94.69 89 PRO B C 1
ATOM 2908 O O . PRO B 1 89 ? 4.094 5.512 8.148 1 94.69 89 PRO B O 1
ATOM 2911 N N . MET B 1 90 ? 3.076 3.553 7.883 1 95.56 90 MET B N 1
ATOM 2912 C CA . MET B 1 90 ? 4.352 2.846 7.824 1 95.56 90 MET B CA 1
ATOM 2913 C C . MET B 1 90 ? 5.133 3.236 6.57 1 95.56 90 MET B C 1
ATOM 2915 O O . MET B 1 90 ? 6.355 3.379 6.617 1 95.56 90 MET B O 1
ATOM 2919 N N . ILE B 1 91 ? 4.422 3.348 5.477 1 96.5 91 ILE B N 1
ATOM 2920 C CA . ILE B 1 91 ? 5.043 3.799 4.238 1 96.5 91 ILE B CA 1
ATOM 2921 C C . ILE B 1 91 ? 5.641 5.191 4.434 1 96.5 91 ILE B C 1
ATOM 2923 O O . ILE B 1 91 ? 6.734 5.477 3.947 1 96.5 91 ILE B O 1
ATOM 2927 N N . MET B 1 92 ? 4.93 6.094 5.168 1 95.69 92 MET B N 1
ATOM 2928 C CA . MET B 1 92 ? 5.441 7.43 5.457 1 95.69 92 MET B CA 1
ATOM 2929 C C . MET B 1 92 ? 6.727 7.355 6.277 1 95.69 92 MET B C 1
ATOM 2931 O O . MET B 1 92 ? 7.586 8.234 6.172 1 95.69 92 MET B O 1
ATOM 2935 N N . GLY B 1 93 ? 6.844 6.242 7.055 1 96.06 93 GLY B N 1
ATOM 2936 C CA . GLY B 1 93 ? 8.062 6.031 7.82 1 96.06 93 GLY B CA 1
ATOM 2937 C C . GLY B 1 93 ? 9.297 5.895 6.953 1 96.06 93 GLY B C 1
ATOM 2938 O O . GLY B 1 93 ? 10.391 6.285 7.359 1 96.06 93 GLY B O 1
ATOM 2939 N N . VAL B 1 94 ? 9.102 5.383 5.758 1 97 94 VAL B N 1
ATOM 2940 C CA . VAL B 1 94 ? 10.219 5.238 4.824 1 97 94 VAL B CA 1
ATOM 2941 C C . VAL B 1 94 ? 10.727 6.613 4.406 1 97 94 VAL B C 1
ATOM 2943 O O . VAL B 1 94 ? 11.938 6.844 4.348 1 97 94 VAL B O 1
ATOM 2946 N N . PHE B 1 95 ? 9.781 7.508 4.16 1 96.69 95 PHE B N 1
ATOM 2947 C CA . PHE B 1 95 ? 10.141 8.867 3.785 1 96.69 95 PHE B CA 1
ATOM 2948 C C . PHE B 1 95 ? 10.836 9.578 4.938 1 96.69 95 PHE B C 1
ATOM 2950 O O . PHE B 1 95 ? 11.859 10.242 4.738 1 96.69 95 PHE B O 1
ATOM 2957 N N . ILE B 1 96 ? 10.336 9.398 6.105 1 95.69 96 ILE B N 1
ATOM 2958 C CA . ILE B 1 96 ? 10.828 10.117 7.281 1 95.69 96 ILE B CA 1
ATOM 2959 C C . ILE B 1 96 ? 12.227 9.625 7.637 1 95.69 96 ILE B C 1
ATOM 2961 O O . ILE B 1 96 ? 13.109 10.422 7.957 1 95.69 96 ILE B O 1
ATOM 2965 N N . THR B 1 97 ? 12.484 8.328 7.566 1 95.56 97 THR B N 1
ATOM 2966 C CA . THR B 1 97 ? 13.789 7.789 7.922 1 95.56 97 THR B CA 1
ATOM 2967 C C . THR B 1 97 ? 14.852 8.234 6.918 1 95.56 97 THR B C 1
ATOM 2969 O O . THR B 1 97 ? 16.031 8.375 7.27 1 95.56 97 THR B O 1
ATOM 2972 N N . GLU B 1 98 ? 14.414 8.43 5.715 1 94.44 98 GLU B N 1
ATOM 2973 C CA . GLU B 1 98 ? 15.352 8.883 4.691 1 94.44 98 GLU B CA 1
ATOM 2974 C C . GLU B 1 98 ? 15.852 10.297 4.996 1 94.44 98 GLU B C 1
ATOM 2976 O O . GLU B 1 98 ? 16.938 10.68 4.566 1 94.44 98 GLU B O 1
ATOM 2981 N N . LEU B 1 99 ? 15.055 11.125 5.664 1 91.75 99 LEU B N 1
ATOM 2982 C CA . LEU B 1 99 ? 15.414 12.484 6.066 1 91.75 99 LEU B CA 1
ATOM 2983 C C . LEU B 1 99 ? 16.703 12.484 6.883 1 91.75 99 LEU B C 1
ATOM 2985 O O . LEU B 1 99 ? 17.484 13.43 6.805 1 91.75 99 LEU B O 1
ATOM 2989 N N . PHE B 1 100 ? 16.953 11.352 7.551 1 90.81 100 PHE B N 1
ATOM 2990 C CA . PHE B 1 100 ? 18.062 11.312 8.5 1 90.81 100 PHE B CA 1
ATOM 2991 C C . PHE B 1 100 ? 19.266 10.602 7.898 1 90.81 100 PHE B C 1
ATOM 2993 O O . PHE B 1 100 ? 20.312 10.477 8.547 1 90.81 100 PHE B O 1
ATOM 3000 N N . ARG B 1 101 ? 19.25 10.07 6.688 1 89.31 101 ARG B N 1
ATOM 3001 C CA . ARG B 1 101 ? 20.344 9.336 6.047 1 89.31 101 ARG B CA 1
ATOM 3002 C C . ARG B 1 101 ? 21.219 10.258 5.203 1 89.31 101 ARG B C 1
ATOM 3004 O O . ARG B 1 101 ? 22.344 9.906 4.848 1 89.31 101 ARG B O 1
ATOM 3011 N N . ASN B 1 102 ? 21.078 11.484 5.082 1 83.69 102 ASN B N 1
ATOM 3012 C CA . ASN B 1 102 ? 21.859 12.453 4.309 1 83.69 102 ASN B CA 1
ATOM 3013 C C . ASN B 1 102 ? 22.25 11.891 2.945 1 83.69 102 ASN B C 1
ATOM 3015 O O . ASN B 1 102 ? 23.422 11.945 2.564 1 83.69 102 ASN B O 1
ATOM 3019 N N . SER B 1 103 ? 21.438 11.328 2.209 1 87.38 103 SER B N 1
ATOM 3020 C CA . SER B 1 103 ? 21.703 10.766 0.89 1 87.38 103 SER B CA 1
ATOM 3021 C C . SER B 1 103 ? 21.578 11.82 -0.201 1 87.38 103 SER B C 1
ATOM 3023 O O . SER B 1 103 ? 20.906 12.836 -0.022 1 87.38 103 SER B O 1
ATOM 3025 N N . THR B 1 104 ? 22.266 11.547 -1.339 1 87.56 104 THR B N 1
ATOM 3026 C CA . THR B 1 104 ? 22.25 12.469 -2.467 1 87.56 104 THR B CA 1
ATOM 3027 C C . THR B 1 104 ? 21.047 12.18 -3.377 1 87.56 104 THR B C 1
ATOM 3029 O O . THR B 1 104 ? 20.641 13.031 -4.168 1 87.56 104 THR B O 1
ATOM 3032 N N . THR B 1 105 ? 20.5 10.961 -3.205 1 92.94 105 THR B N 1
ATOM 3033 C CA . THR B 1 105 ? 19.391 10.594 -4.062 1 92.94 105 THR B CA 1
ATOM 3034 C C . THR B 1 105 ? 18.234 10.016 -3.236 1 92.94 105 THR B C 1
ATOM 3036 O O . THR B 1 105 ? 17.797 8.891 -3.48 1 92.94 105 THR B O 1
ATOM 3039 N N . PRO B 1 106 ? 17.719 10.852 -2.385 1 94.75 106 PRO B N 1
ATOM 3040 C CA . PRO B 1 106 ? 16.703 10.328 -1.478 1 94.75 106 PRO B CA 1
ATOM 3041 C C . PRO B 1 106 ? 15.453 9.82 -2.213 1 94.75 106 PRO B C 1
ATOM 3043 O O . PRO B 1 106 ? 14.859 8.82 -1.814 1 94.75 106 PRO B O 1
ATOM 3046 N N . LEU B 1 107 ? 15.102 10.477 -3.268 1 94.38 107 LEU B N 1
ATOM 3047 C CA . LEU B 1 107 ? 13.914 10.094 -4.012 1 94.38 107 LEU B CA 1
ATOM 3048 C C . LEU B 1 107 ? 14.055 8.688 -4.582 1 94.38 107 LEU B C 1
ATOM 3050 O O . LEU B 1 107 ? 13.156 7.855 -4.441 1 94.38 107 LEU B O 1
ATOM 3054 N N . LEU B 1 108 ? 15.18 8.375 -5.227 1 94.69 108 LEU B N 1
ATOM 3055 C CA . LEU B 1 108 ? 15.445 7.062 -5.801 1 94.69 108 LEU B CA 1
ATOM 3056 C C . LEU B 1 108 ? 15.508 5.992 -4.715 1 94.69 108 LEU B C 1
ATOM 3058 O O . LEU B 1 108 ? 14.977 4.895 -4.887 1 94.69 108 LEU B O 1
ATOM 3062 N N . ASN B 1 109 ? 16.125 6.3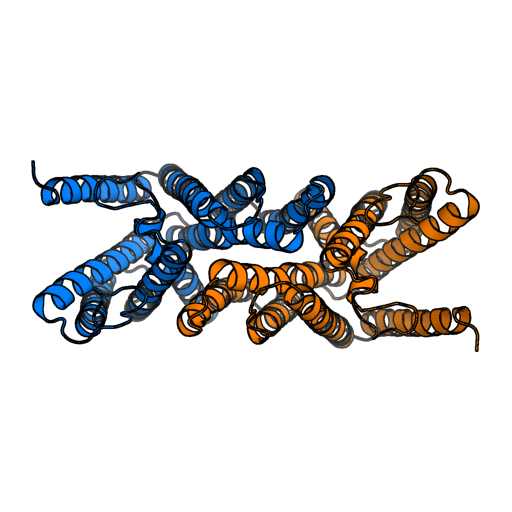87 -3.619 1 96.62 109 ASN B N 1
ATOM 3063 C CA . ASN B 1 109 ? 16.234 5.457 -2.498 1 96.62 109 ASN B CA 1
ATOM 3064 C C . ASN B 1 109 ? 14.859 5.062 -1.967 1 96.62 109 ASN B C 1
ATOM 3066 O O . ASN B 1 109 ? 14.602 3.883 -1.729 1 96.62 109 ASN B O 1
ATOM 3070 N N . ILE B 1 110 ? 14.031 6.035 -1.779 1 97 110 ILE B N 1
ATOM 3071 C CA . ILE B 1 110 ? 12.688 5.809 -1.247 1 97 110 ILE B CA 1
ATOM 3072 C C . ILE B 1 110 ? 11.875 4.977 -2.236 1 97 110 ILE B C 1
ATOM 3074 O O . ILE B 1 110 ? 11.258 3.979 -1.856 1 97 110 ILE B O 1
ATOM 3078 N N . ALA B 1 111 ? 11.883 5.344 -3.529 1 96.5 111 ALA B N 1
ATOM 3079 C CA . ALA B 1 111 ? 11.117 4.652 -4.566 1 96.5 111 ALA B CA 1
ATOM 3080 C C . ALA B 1 111 ? 11.531 3.189 -4.672 1 96.5 111 ALA B C 1
ATOM 3082 O O . ALA B 1 111 ? 10.68 2.299 -4.711 1 96.5 111 ALA B O 1
ATOM 3083 N N . CYS B 1 112 ? 12.781 2.957 -4.602 1 96.5 112 CYS B N 1
ATOM 3084 C CA . CYS B 1 112 ? 13.305 1.606 -4.773 1 96.5 112 CYS B CA 1
ATOM 3085 C C . CYS B 1 112 ? 13.086 0.777 -3.512 1 96.5 112 CYS B C 1
ATOM 3087 O O . CYS B 1 112 ? 12.977 -0.448 -3.582 1 96.5 112 CYS B O 1
ATOM 3089 N N . THR B 1 113 ? 13.047 1.441 -2.385 1 97.31 113 THR B N 1
ATOM 3090 C CA . THR B 1 113 ? 12.719 0.745 -1.146 1 97.31 113 THR B CA 1
ATOM 3091 C C . THR B 1 113 ? 11.273 0.261 -1.161 1 97.31 113 THR B C 1
ATOM 3093 O O . THR B 1 113 ? 10.984 -0.88 -0.792 1 97.31 113 THR B O 1
ATOM 3096 N N . LEU B 1 114 ? 10.398 1.084 -1.64 1 97.12 114 LEU B N 1
ATOM 3097 C CA . LEU B 1 114 ? 8.969 0.821 -1.545 1 97.12 114 LEU B CA 1
ATOM 3098 C C . LEU B 1 114 ? 8.523 -0.162 -2.623 1 97.12 114 LEU B C 1
ATOM 3100 O O . LEU B 1 114 ? 7.551 -0.899 -2.434 1 97.12 114 LEU B O 1
ATOM 3104 N N . ILE B 1 115 ? 9.203 -0.277 -3.742 1 96.75 115 ILE B N 1
ATOM 3105 C CA . ILE B 1 115 ? 8.773 -1.143 -4.836 1 96.75 115 ILE B CA 1
ATOM 3106 C C . ILE B 1 115 ? 8.93 -2.605 -4.426 1 96.75 115 ILE B C 1
ATOM 3108 O O . ILE B 1 115 ? 8.242 -3.48 -4.949 1 96.75 115 ILE B O 1
ATOM 3112 N N . ILE B 1 116 ? 9.75 -2.867 -3.453 1 97.56 116 ILE B N 1
ATOM 3113 C CA . ILE B 1 116 ? 10.117 -4.234 -3.096 1 97.56 116 ILE B CA 1
ATOM 3114 C C . ILE B 1 116 ? 8.914 -4.945 -2.473 1 97.56 116 ILE B C 1
ATOM 3116 O O . ILE B 1 116 ? 8.461 -5.973 -2.979 1 97.56 116 ILE B O 1
ATOM 3120 N N . PRO B 1 117 ? 8.344 -4.383 -1.402 1 97.25 117 PRO B N 1
ATOM 3121 C CA . PRO B 1 117 ? 7.168 -5.07 -0.851 1 97.25 117 PRO B CA 1
ATOM 3122 C C . PRO B 1 117 ? 5.957 -5.008 -1.778 1 97.25 117 PRO B C 1
ATOM 3124 O O . PRO B 1 117 ? 5.117 -5.91 -1.764 1 97.25 117 PRO B O 1
ATOM 3127 N N . PHE B 1 118 ? 5.852 -4.094 -2.639 1 95.75 118 PHE B N 1
ATOM 3128 C CA . PHE B 1 118 ? 4.734 -3.971 -3.568 1 95.75 118 PHE B CA 1
ATOM 3129 C C . PHE B 1 118 ? 4.816 -5.031 -4.66 1 95.75 118 PHE B C 1
ATOM 3131 O O . PHE B 1 118 ? 3.793 -5.523 -5.137 1 95.75 118 PHE B O 1
ATOM 3138 N N . TYR B 1 119 ? 6.02 -5.328 -5 1 97.31 119 TYR B N 1
ATOM 3139 C CA . TYR B 1 119 ? 6.234 -6.324 -6.043 1 97.31 119 TYR B CA 1
ATOM 3140 C C . TYR B 1 119 ? 6.074 -7.738 -5.488 1 97.31 119 TYR B C 1
ATOM 3142 O O . TYR B 1 119 ? 5.598 -8.633 -6.188 1 97.31 119 TYR B O 1
ATOM 3150 N N . VAL B 1 120 ? 6.484 -7.922 -4.242 1 97.62 120 VAL B N 1
ATOM 3151 C CA . VAL B 1 120 ? 6.578 -9.289 -3.738 1 97.62 120 VAL B CA 1
ATOM 3152 C C . VAL B 1 120 ? 5.426 -9.562 -2.777 1 97.62 120 VAL B C 1
ATOM 3154 O O . VAL B 1 120 ? 4.531 -10.359 -3.084 1 97.62 120 VAL B O 1
ATOM 3157 N N . ALA B 1 121 ? 5.297 -8.805 -1.748 1 97.88 121 ALA B N 1
ATOM 3158 C CA . ALA B 1 121 ? 4.398 -9.125 -0.641 1 97.88 121 ALA B CA 1
ATOM 3159 C C . ALA B 1 121 ? 2.945 -8.859 -1.018 1 97.88 121 ALA B C 1
ATOM 3161 O O . ALA B 1 121 ? 2.057 -9.648 -0.689 1 97.88 121 ALA B O 1
ATOM 3162 N N . LEU B 1 122 ? 2.73 -7.77 -1.675 1 96.31 122 LEU B N 1
ATOM 3163 C CA . LEU B 1 122 ? 1.365 -7.379 -2.004 1 96.31 122 LEU B CA 1
ATOM 3164 C C . LEU B 1 122 ? 0.693 -8.43 -2.879 1 96.31 122 LEU B C 1
ATOM 3166 O O . LEU B 1 122 ? -0.39 -8.922 -2.549 1 96.31 122 LEU B O 1
ATOM 3170 N N . PRO B 1 123 ? 1.276 -8.867 -3.918 1 97 123 PRO B N 1
ATOM 3171 C CA . PRO B 1 123 ? 0.634 -9.898 -4.734 1 97 123 PRO B CA 1
ATOM 3172 C C . PRO B 1 123 ? 0.417 -11.203 -3.973 1 97 123 PRO B C 1
ATOM 3174 O O . PRO B 1 123 ? -0.616 -11.859 -4.145 1 97 123 PRO B O 1
ATOM 3177 N N . PHE B 1 124 ? 1.362 -11.602 -3.121 1 97.75 124 PHE B N 1
ATOM 3178 C CA . PHE B 1 124 ? 1.236 -12.844 -2.369 1 97.75 124 PHE B CA 1
ATOM 3179 C C . PHE B 1 124 ? 0.103 -12.75 -1.354 1 97.75 124 PHE B C 1
ATOM 3181 O O . PHE B 1 124 ? -0.486 -13.766 -0.977 1 97.75 124 PHE B O 1
ATOM 3188 N N . SER B 1 125 ? -0.195 -11.562 -0.915 1 96.62 125 SER B N 1
ATOM 3189 C CA . SER B 1 125 ? -1.299 -11.375 0.021 1 96.62 125 SER B CA 1
ATOM 3190 C C . SER B 1 125 ? -2.637 -11.703 -0.631 1 96.62 125 SER B C 1
ATOM 3192 O O . SER B 1 125 ? -3.604 -12.039 0.056 1 96.62 125 SER B O 1
ATOM 3194 N N . PHE B 1 126 ? -2.693 -11.641 -1.906 1 96.62 126 PHE B N 1
ATOM 3195 C CA . PHE B 1 126 ? -3.928 -11.945 -2.619 1 96.62 126 PHE B CA 1
ATOM 3196 C C . PHE B 1 126 ? -4.215 -13.445 -2.592 1 96.62 126 PHE B C 1
ATOM 3198 O O . PHE B 1 126 ? -5.348 -13.867 -2.846 1 96.62 126 PHE B O 1
ATOM 3205 N N . LEU B 1 127 ? -3.205 -14.258 -2.312 1 97.5 127 LEU B N 1
ATOM 3206 C CA . LEU B 1 127 ? -3.422 -15.695 -2.193 1 97.5 127 LEU B CA 1
ATOM 3207 C C . LEU B 1 127 ? -4.414 -16 -1.076 1 97.5 127 LEU B C 1
ATOM 3209 O O . LEU B 1 127 ? -5.145 -17 -1.145 1 97.5 127 LEU B O 1
ATOM 3213 N N . HIS B 1 128 ? -4.449 -15.133 -0.083 1 96.75 128 HIS B N 1
ATOM 3214 C CA . HIS B 1 128 ? -5.367 -15.328 1.032 1 96.75 128 HIS B CA 1
ATOM 3215 C C . HIS B 1 128 ? -6.82 -15.273 0.568 1 96.75 128 HIS B C 1
ATOM 3217 O O . HIS B 1 128 ? -7.688 -15.922 1.156 1 96.75 128 HIS B O 1
ATOM 3223 N N . PHE B 1 129 ? -7.066 -14.57 -0.438 1 92.81 129 PHE B N 1
ATOM 3224 C CA . PHE B 1 129 ? -8.422 -14.477 -0.975 1 92.81 129 PHE B CA 1
ATOM 3225 C C . PHE B 1 129 ? -8.867 -15.82 -1.538 1 92.81 129 PHE B C 1
ATOM 3227 O O . PHE B 1 129 ? -10.047 -16.188 -1.431 1 92.81 129 PHE B O 1
ATOM 3234 N N . LEU B 1 130 ? -7.934 -16.516 -2.109 1 94.12 130 LEU B N 1
ATOM 3235 C CA . LEU B 1 130 ? -8.258 -17.797 -2.719 1 94.12 130 LEU B CA 1
ATOM 3236 C C . LEU B 1 130 ? -8.531 -18.844 -1.651 1 94.12 130 LEU B C 1
ATOM 3238 O O . LEU B 1 130 ? -9.398 -19.703 -1.827 1 94.12 130 LEU B O 1
ATOM 3242 N N . VAL B 1 131 ? -7.801 -18.781 -0.507 1 95.75 131 VAL B N 1
ATOM 3243 C CA . VAL B 1 131 ? -7.961 -19.812 0.517 1 95.75 131 VAL B CA 1
ATOM 3244 C C . VAL B 1 131 ? -9.18 -19.484 1.383 1 95.75 131 VAL B C 1
ATOM 3246 O O . VAL B 1 131 ? -9.727 -20.375 2.043 1 95.75 131 VAL B O 1
ATOM 3249 N N . TYR B 1 132 ? -9.672 -18.266 1.44 1 93.5 132 TYR B N 1
ATOM 3250 C CA . TYR B 1 132 ? -10.852 -17.875 2.213 1 93.5 132 TYR B CA 1
ATOM 3251 C C . TYR B 1 132 ? -11.992 -17.469 1.293 1 93.5 132 TYR B C 1
ATOM 3253 O O . TYR B 1 132 ? -12.797 -16.609 1.637 1 93.5 132 TYR B O 1
ATOM 3261 N N . LEU B 1 133 ? -12.023 -17.984 0.138 1 88.62 133 LEU B N 1
ATOM 3262 C CA . LEU B 1 133 ? -12.961 -17.625 -0.915 1 88.62 133 LEU B CA 1
ATOM 3263 C C . LEU B 1 133 ? -14.398 -17.75 -0.42 1 88.62 133 LEU B C 1
ATOM 3265 O O . LEU B 1 133 ? -15.242 -16.906 -0.74 1 88.62 133 LEU B O 1
ATOM 3269 N N . ASN B 1 134 ? -14.766 -18.766 0.393 1 86.81 134 ASN B N 1
ATOM 3270 C CA . ASN B 1 134 ? -16.125 -19.016 0.874 1 86.81 134 ASN B CA 1
ATOM 3271 C C . ASN B 1 134 ? -16.25 -18.703 2.361 1 86.81 134 ASN B C 1
ATOM 3273 O O . ASN B 1 134 ? -17.141 -19.219 3.035 1 86.81 134 ASN B O 1
ATOM 3277 N N . GLY B 1 135 ? -15.289 -17.938 2.906 1 86.62 135 GLY B N 1
ATOM 3278 C CA . GLY B 1 135 ? -15.383 -17.531 4.305 1 86.62 135 GLY B CA 1
ATOM 3279 C C . GLY B 1 135 ? -14.578 -18.422 5.23 1 86.62 135 GLY B C 1
ATOM 3280 O O . GLY B 1 135 ? -14.109 -17.984 6.277 1 86.62 135 GLY B O 1
ATOM 3281 N N . ALA B 1 136 ? -14.555 -19.766 4.852 1 92.06 136 ALA B N 1
ATOM 3282 C CA . ALA B 1 136 ? -13.742 -20.719 5.625 1 92.06 136 ALA B CA 1
ATOM 3283 C C . ALA B 1 136 ? -12.5 -21.141 4.848 1 92.06 136 ALA B C 1
ATOM 3285 O O . ALA B 1 136 ? -12.484 -21.078 3.615 1 92.06 136 ALA B O 1
ATOM 3286 N N . TYR B 1 137 ? -11.484 -21.531 5.621 1 95.06 137 TYR B N 1
ATOM 3287 C CA . TYR B 1 137 ? -10.234 -21.938 4.988 1 95.06 137 TYR B CA 1
ATOM 3288 C C . TYR B 1 137 ? -10.445 -23.172 4.113 1 95.06 137 TYR B C 1
ATOM 3290 O O . TYR B 1 137 ? -10.945 -24.188 4.582 1 95.06 137 TYR B O 1
ATOM 3298 N N . CYS B 1 138 ? -10.141 -23.062 2.926 1 95.75 138 CYS B N 1
ATOM 3299 C CA . CYS B 1 138 ? -10.133 -24.156 1.962 1 95.75 138 CYS B CA 1
ATOM 3300 C C . CYS B 1 138 ? -9 -24 0.962 1 95.75 138 CYS B C 1
ATOM 3302 O O . CYS B 1 138 ? -8.922 -22.984 0.256 1 95.75 138 CYS B O 1
ATOM 3304 N N . TYR B 1 139 ? -8.102 -24.938 0.875 1 95.44 139 TYR B N 1
ATOM 3305 C CA . TYR B 1 139 ? -6.891 -24.812 0.076 1 95.44 139 TYR B CA 1
ATOM 3306 C C . TYR B 1 139 ? -7.152 -25.172 -1.382 1 95.44 139 TYR B C 1
ATOM 3308 O O . TYR B 1 139 ? -6.32 -24.906 -2.252 1 95.44 139 TYR B O 1
ATOM 3316 N N . MET B 1 140 ? -8.32 -25.703 -1.777 1 95.69 140 MET B N 1
ATOM 3317 C CA . MET B 1 140 ? -8.578 -26.297 -3.08 1 95.69 140 MET B CA 1
ATOM 3318 C C . MET B 1 140 ? -8.531 -25.25 -4.188 1 95.69 140 MET B C 1
ATOM 3320 O O . MET B 1 140 ? -7.918 -25.469 -5.23 1 95.69 140 MET B O 1
ATOM 3324 N N . PRO B 1 141 ? -9.195 -24.062 -3.967 1 95.06 141 PRO B N 1
ATOM 3325 C CA . PRO B 1 141 ? -9.086 -23.062 -5.023 1 95.06 141 PRO B CA 1
ATOM 3326 C C . PRO B 1 141 ? -7.648 -22.609 -5.281 1 95.06 141 PRO B C 1
ATOM 3328 O O . PRO B 1 141 ? -7.258 -22.422 -6.434 1 95.06 141 PRO B O 1
ATOM 3331 N N . LEU B 1 142 ? -6.898 -22.453 -4.23 1 97.06 142 LEU B N 1
ATOM 3332 C CA . LEU B 1 142 ? -5.5 -22.062 -4.379 1 97.06 142 LEU B CA 1
ATOM 3333 C C . LEU B 1 142 ? -4.695 -23.156 -5.062 1 97.06 142 LEU B C 1
ATOM 3335 O O . LEU B 1 142 ? -3.834 -22.875 -5.898 1 97.06 142 LEU B O 1
ATOM 3339 N N . LEU B 1 143 ? -4.98 -24.375 -4.633 1 97.12 143 LEU B N 1
ATOM 3340 C CA . LEU B 1 143 ? -4.324 -25.5 -5.289 1 97.12 143 LEU B CA 1
ATOM 3341 C C . LEU B 1 143 ? -4.625 -25.516 -6.785 1 97.12 143 LEU B C 1
ATOM 3343 O O . LEU B 1 143 ? -3.732 -25.734 -7.602 1 97.12 143 LEU B O 1
ATOM 3347 N N . GLY B 1 144 ? -5.906 -25.344 -7.102 1 97.38 144 GLY B N 1
ATOM 3348 C CA . GLY B 1 144 ? -6.273 -25.25 -8.508 1 97.38 144 GLY B CA 1
ATOM 3349 C C . GLY B 1 144 ? -5.523 -24.156 -9.25 1 97.38 144 GLY B C 1
ATOM 3350 O O . GLY B 1 144 ? -5.074 -24.359 -10.375 1 97.38 144 GLY B O 1
ATOM 3351 N N . PHE B 1 145 ? -5.398 -22.984 -8.633 1 97.75 145 PHE B N 1
ATOM 3352 C CA . PHE B 1 145 ? -4.652 -21.859 -9.18 1 97.75 145 PHE B CA 1
ATOM 3353 C C . PHE B 1 145 ? -3.215 -22.266 -9.484 1 97.75 145 PHE B C 1
ATOM 3355 O O . PHE B 1 145 ? -2.703 -21.984 -10.57 1 97.75 145 PHE B O 1
ATOM 3362 N N . PHE B 1 146 ? -2.557 -22.969 -8.562 1 97.94 146 PHE B N 1
ATOM 3363 C CA . PHE B 1 146 ? -1.178 -23.406 -8.758 1 97.94 146 PHE B CA 1
ATOM 3364 C C . PHE B 1 146 ? -1.088 -24.453 -9.859 1 97.94 146 PHE B C 1
ATOM 3366 O O . PHE B 1 146 ? -0.134 -24.453 -10.641 1 97.94 146 PHE B O 1
ATOM 3373 N N . ILE B 1 147 ? -2.045 -25.312 -9.906 1 97.62 147 ILE B N 1
ATOM 3374 C CA . ILE B 1 147 ? -2.068 -26.328 -10.953 1 97.62 147 ILE B CA 1
ATOM 3375 C C . ILE B 1 147 ? -2.119 -25.656 -12.328 1 97.62 147 ILE B C 1
ATOM 3377 O O . ILE B 1 147 ? -1.44 -26.094 -13.258 1 97.62 147 ILE B O 1
ATOM 3381 N N . LEU B 1 148 ? -2.908 -24.625 -12.453 1 98.5 148 LEU B N 1
ATOM 3382 C CA . LEU B 1 148 ? -3 -23.891 -13.711 1 98.5 148 LEU B CA 1
ATOM 3383 C C . LEU B 1 148 ? -1.664 -23.25 -14.07 1 98.5 148 LEU B C 1
ATOM 3385 O O . LEU B 1 148 ? -1.257 -23.25 -15.234 1 98.5 148 LEU B O 1
ATOM 3389 N N . ILE B 1 149 ? -0.995 -22.688 -13.062 1 97.94 149 ILE B N 1
ATOM 3390 C CA . ILE B 1 149 ? 0.308 -22.078 -13.281 1 97.94 149 ILE B CA 1
ATOM 3391 C C . ILE B 1 149 ? 1.302 -23.125 -13.773 1 97.94 149 ILE B C 1
ATOM 3393 O O . ILE B 1 149 ? 2.025 -22.891 -14.742 1 97.94 149 ILE B O 1
ATOM 3397 N N . TRP B 1 150 ? 1.295 -24.266 -13.133 1 96.31 150 TRP B N 1
ATOM 3398 C CA . TRP B 1 150 ? 2.219 -25.328 -13.484 1 96.31 150 TRP B CA 1
ATOM 3399 C C . TRP B 1 150 ? 1.883 -25.906 -14.859 1 96.31 150 TRP B C 1
ATOM 3401 O O . TRP B 1 150 ? 2.779 -26.297 -15.617 1 96.31 150 TRP B O 1
ATOM 3411 N N . ALA B 1 151 ? 0.624 -26 -15.094 1 97.62 151 ALA B N 1
ATOM 3412 C CA . ALA B 1 151 ? 0.187 -26.484 -16.406 1 97.62 151 ALA B CA 1
ATOM 3413 C C . ALA B 1 151 ? 0.641 -25.547 -17.516 1 97.62 151 ALA B C 1
ATOM 3415 O O . ALA B 1 151 ? 1.051 -26 -18.594 1 97.62 151 ALA B O 1
ATOM 3416 N N . ASN B 1 152 ? 0.535 -24.25 -17.281 1 97.81 152 ASN B N 1
ATOM 3417 C CA . ASN B 1 152 ? 0.953 -23.266 -18.266 1 97.81 152 ASN B CA 1
ATOM 3418 C C . ASN B 1 152 ? 2.443 -23.375 -18.562 1 97.81 152 ASN B C 1
ATOM 3420 O O . ASN B 1 152 ? 2.84 -23.375 -19.734 1 97.81 152 ASN B O 1
ATOM 3424 N N . ASP B 1 153 ? 3.223 -23.453 -17.5 1 94.56 153 ASP B N 1
ATOM 3425 C CA . ASP B 1 153 ? 4.672 -23.547 -17.656 1 94.56 153 ASP B CA 1
ATOM 3426 C C . ASP B 1 153 ? 5.07 -24.844 -18.344 1 94.56 153 ASP B C 1
ATOM 3428 O O . ASP B 1 153 ? 5.93 -24.844 -19.234 1 94.56 153 ASP B O 1
ATOM 3432 N N . SER B 1 154 ? 4.496 -25.953 -17.938 1 94.12 154 SER B N 1
ATOM 3433 C CA . SER B 1 154 ? 4.797 -27.25 -18.516 1 94.12 154 SER B CA 1
ATOM 3434 C C . SER B 1 154 ? 4.355 -27.328 -19.969 1 94.12 154 SER B C 1
ATOM 3436 O O . SER B 1 154 ? 5.082 -27.844 -20.828 1 94.12 154 SER B O 1
ATOM 3438 N N . GLY B 1 155 ? 3.16 -26.859 -20.219 1 96.38 155 GLY B N 1
ATOM 3439 C CA . GLY B 1 155 ? 2.672 -26.828 -21.578 1 96.38 155 GLY B CA 1
ATOM 3440 C C . GLY B 1 155 ? 3.52 -25.969 -22.5 1 96.38 155 GLY B C 1
ATOM 3441 O O . GLY B 1 155 ? 3.812 -26.359 -23.641 1 96.38 155 GLY B O 1
ATOM 3442 N N . ALA B 1 156 ? 3.869 -24.812 -22.031 1 96.06 156 ALA B N 1
ATOM 3443 C CA . ALA B 1 156 ? 4.723 -23.922 -22.828 1 96.06 156 ALA B CA 1
ATOM 3444 C C . ALA B 1 156 ? 6.07 -24.562 -23.109 1 96.06 156 ALA B C 1
ATOM 3446 O O . ALA B 1 156 ? 6.605 -24.438 -24.219 1 96.06 156 ALA B O 1
ATOM 3447 N N . TYR B 1 157 ? 6.566 -25.281 -22.109 1 92.94 157 TYR B N 1
ATOM 3448 C CA . TYR B 1 157 ? 7.848 -25.953 -22.266 1 92.94 157 TYR B CA 1
ATOM 3449 C C . TYR B 1 157 ? 7.742 -27.094 -23.281 1 92.94 157 TYR B C 1
ATOM 3451 O O . TYR B 1 157 ? 8.547 -27.188 -24.203 1 92.94 157 TYR B O 1
ATOM 3459 N N . LEU B 1 158 ? 6.758 -27.906 -23.156 1 95.12 158 LEU B N 1
ATOM 3460 C CA . LEU B 1 158 ? 6.574 -29.094 -24 1 95.12 158 LEU B CA 1
ATOM 3461 C C . LEU B 1 158 ? 6.348 -28.688 -25.453 1 95.12 158 LEU B C 1
ATOM 3463 O O . LEU B 1 158 ? 6.969 -29.25 -26.359 1 95.12 158 LEU B O 1
ATOM 3467 N N . VAL B 1 159 ? 5.516 -27.75 -25.672 1 96.56 159 VAL B N 1
ATOM 3468 C CA . VAL B 1 159 ? 5.195 -27.328 -27.031 1 96.56 159 VAL B CA 1
ATOM 3469 C C . VAL B 1 159 ? 6.336 -26.484 -27.594 1 96.56 159 VAL B C 1
ATOM 3471 O O . VAL B 1 159 ? 6.672 -26.578 -28.766 1 96.56 159 VAL B O 1
ATOM 3474 N N . GLY B 1 160 ? 6.898 -25.656 -26.75 1 94.62 160 GLY B N 1
ATOM 3475 C CA . GLY B 1 160 ? 8 -24.812 -27.172 1 94.62 160 GLY B CA 1
ATOM 3476 C C . GLY B 1 160 ? 9.211 -25.594 -27.641 1 94.62 160 GLY B C 1
ATOM 3477 O O . GLY B 1 160 ? 9.789 -25.281 -28.688 1 94.62 160 GLY B O 1
ATOM 3478 N N . VAL B 1 161 ? 9.57 -26.625 -27 1 94.06 161 VAL B N 1
ATOM 3479 C CA . VAL B 1 161 ? 10.758 -27.406 -27.312 1 94.06 161 VAL B CA 1
ATOM 3480 C C . VAL B 1 161 ? 10.5 -28.25 -28.562 1 94.06 161 VAL B C 1
ATOM 3482 O O . VAL B 1 161 ? 11.398 -28.453 -29.375 1 94.06 161 VAL B O 1
ATOM 3485 N N . ASN B 1 162 ? 9.328 -28.656 -28.75 1 95.75 162 ASN B N 1
ATOM 3486 C CA . ASN B 1 162 ? 9.016 -29.578 -29.828 1 95.75 162 ASN B CA 1
ATOM 3487 C C . ASN B 1 162 ? 8.594 -28.828 -31.094 1 95.75 162 ASN B C 1
ATOM 3489 O O . ASN B 1 162 ? 8.805 -29.312 -32.219 1 95.75 162 ASN B O 1
ATOM 3493 N N . PHE B 1 163 ? 8.008 -27.641 -30.938 1 95.94 163 PHE B N 1
ATOM 3494 C CA . PHE B 1 163 ? 7.414 -27 -32.094 1 95.94 163 PHE B CA 1
ATOM 3495 C C . PHE B 1 163 ? 7.824 -25.531 -32.188 1 95.94 163 PHE B C 1
ATOM 3497 O O . PHE B 1 163 ? 7.422 -24.828 -33.125 1 95.94 163 PHE B O 1
ATOM 3504 N N . GLY B 1 164 ? 8.578 -25.031 -31.266 1 93.88 164 GLY B N 1
ATOM 3505 C CA . GLY B 1 164 ? 8.938 -23.625 -31.203 1 93.88 164 GLY B CA 1
ATOM 3506 C C . GLY B 1 164 ? 9.773 -23.188 -32.375 1 93.88 164 GLY B C 1
ATOM 3507 O O . GLY B 1 164 ? 10.766 -23.828 -32.75 1 93.88 164 GLY B O 1
ATOM 3508 N N . LYS B 1 165 ? 9.359 -22.125 -33.188 1 94.88 165 LYS B N 1
ATOM 3509 C CA . LYS B 1 165 ? 10.078 -21.562 -34.344 1 94.88 165 LYS B CA 1
ATOM 3510 C C . LYS B 1 165 ? 10.164 -20.047 -34.219 1 94.88 165 LYS B C 1
ATOM 3512 O O . LYS B 1 165 ? 11.18 -19.438 -34.594 1 94.88 165 LYS B O 1
ATOM 3517 N N . ASN B 1 166 ? 9.094 -19.453 -33.75 1 94.81 166 ASN B N 1
ATOM 3518 C CA . ASN B 1 166 ? 8.984 -18 -33.688 1 94.81 166 ASN B CA 1
ATOM 3519 C C . ASN B 1 166 ? 9.203 -17.484 -32.25 1 94.81 166 ASN B C 1
ATOM 3521 O O . ASN B 1 166 ? 8.398 -17.75 -31.359 1 94.81 166 ASN B O 1
ATOM 3525 N N . LYS B 1 167 ? 10.242 -16.656 -32.125 1 93.81 167 LYS B N 1
ATOM 3526 C CA . LYS B 1 167 ? 10.602 -16.125 -30.812 1 93.81 167 LYS B CA 1
ATOM 3527 C C . LYS B 1 167 ? 9.578 -15.109 -30.344 1 93.81 167 LYS B C 1
ATOM 3529 O O . LYS B 1 167 ? 9.07 -14.312 -31.125 1 93.81 167 LYS B O 1
ATOM 3534 N N . LEU B 1 168 ? 9.266 -15.133 -29.094 1 89.56 168 LEU B N 1
ATOM 3535 C CA . LEU B 1 168 ? 8.266 -14.25 -28.5 1 89.56 168 LEU B CA 1
ATOM 3536 C C . LEU B 1 168 ? 8.883 -12.906 -28.125 1 89.56 168 LEU B C 1
ATOM 3538 O O . LEU B 1 168 ? 8.367 -11.852 -28.531 1 89.56 168 LEU B O 1
ATOM 3542 N N . PHE B 1 169 ? 9.859 -12.883 -27.266 1 88.06 169 PHE B N 1
ATOM 3543 C CA . PHE B 1 169 ? 10.57 -11.703 -26.781 1 88.06 169 PHE B CA 1
ATOM 3544 C C . PHE B 1 169 ? 12.07 -11.961 -26.719 1 88.06 169 PHE B C 1
ATOM 3546 O O . PHE B 1 169 ? 12.648 -12.039 -25.641 1 88.06 169 PHE B O 1
ATOM 3553 N N . GLU B 1 170 ? 12.758 -11.906 -27.797 1 88.12 170 GLU B N 1
ATOM 3554 C CA . GLU B 1 170 ? 14.125 -12.383 -27.953 1 88.12 170 GLU B CA 1
ATOM 3555 C C . GLU B 1 170 ? 15.102 -11.555 -27.125 1 88.12 170 GLU B C 1
ATOM 3557 O O . GLU B 1 170 ? 16.031 -12.102 -26.531 1 88.12 170 GLU B O 1
ATOM 3562 N N . ARG B 1 171 ? 14.844 -10.352 -26.969 1 85 171 ARG B N 1
ATOM 3563 C CA . ARG B 1 171 ? 15.75 -9.461 -26.25 1 85 171 ARG B CA 1
ATOM 3564 C C . ARG B 1 171 ? 15.805 -9.812 -24.766 1 85 171 ARG B C 1
ATOM 3566 O O . ARG B 1 171 ? 16.859 -9.727 -24.141 1 85 171 ARG B O 1
ATOM 3573 N N . ILE B 1 172 ? 14.758 -10.281 -24.266 1 88.25 172 ILE B N 1
ATOM 3574 C CA . ILE B 1 172 ? 14.609 -10.508 -22.828 1 88.25 172 ILE B CA 1
ATOM 3575 C C . ILE B 1 172 ? 14.711 -12 -22.516 1 88.25 172 ILE B C 1
ATOM 3577 O O . ILE B 1 172 ? 15.398 -12.406 -21.578 1 88.25 172 ILE B O 1
ATOM 3581 N N . SER B 1 173 ? 13.977 -12.781 -23.344 1 91.19 173 SER B N 1
ATOM 3582 C CA . SER B 1 173 ? 13.945 -14.234 -23.188 1 91.19 173 SER B CA 1
ATOM 3583 C C . SER B 1 173 ? 14.086 -14.938 -24.531 1 91.19 173 SER B C 1
ATOM 3585 O O . SER B 1 173 ? 13.094 -15.312 -25.141 1 91.19 173 SER B O 1
ATOM 3587 N N . PRO B 1 174 ? 15.25 -15.234 -24.859 1 90.75 174 PRO B N 1
ATOM 3588 C CA . PRO B 1 174 ? 15.531 -15.758 -26.203 1 90.75 174 PRO B CA 1
ATOM 3589 C C . PRO B 1 174 ? 14.969 -17.156 -26.422 1 90.75 174 PRO B C 1
ATOM 3591 O O . PRO B 1 174 ? 14.805 -17.578 -27.562 1 90.75 174 PRO B O 1
ATOM 3594 N N . LYS B 1 175 ? 14.633 -17.859 -25.469 1 89.62 175 LYS B N 1
ATOM 3595 C CA . LYS B 1 175 ? 14.203 -19.25 -25.625 1 89.62 175 LYS B CA 1
ATOM 3596 C C . LYS B 1 175 ? 12.688 -19.344 -25.734 1 89.62 175 LYS B C 1
ATOM 3598 O O . LYS B 1 175 ? 12.156 -20.375 -26.172 1 89.62 175 LYS B O 1
ATOM 3603 N N . LYS B 1 176 ? 12.016 -18.312 -25.438 1 93.25 176 LYS B N 1
ATOM 3604 C CA . LYS B 1 176 ? 10.555 -18.359 -25.469 1 93.25 176 LYS B CA 1
ATOM 3605 C C . LYS B 1 176 ? 10.031 -18.156 -26.891 1 93.25 176 LYS B C 1
ATOM 3607 O O . LYS B 1 176 ? 10.562 -17.344 -27.656 1 93.25 176 LYS B O 1
ATOM 3612 N N . THR B 1 177 ? 8.961 -19 -27.172 1 95.88 177 THR B N 1
ATOM 3613 C CA . THR B 1 177 ? 8.398 -18.953 -28.516 1 95.88 177 THR B CA 1
ATOM 3614 C C . THR B 1 177 ? 6.883 -18.75 -28.469 1 95.88 177 THR B C 1
ATOM 3616 O O . THR B 1 177 ? 6.254 -19 -27.438 1 95.88 177 THR B O 1
ATOM 3619 N N . TRP B 1 178 ? 6.34 -18.234 -29.578 1 96.25 178 TRP B N 1
ATOM 3620 C CA . TRP B 1 178 ? 4.895 -18.078 -29.703 1 96.25 178 TRP B CA 1
ATOM 3621 C C . TRP B 1 178 ? 4.184 -19.422 -29.609 1 96.25 178 TRP B C 1
ATOM 3623 O O . TRP B 1 178 ? 3.127 -19.531 -28.984 1 96.25 178 TRP B O 1
ATOM 3633 N N . GLU B 1 179 ? 4.773 -20.438 -30.25 1 97.44 179 GLU B N 1
ATOM 3634 C CA . GLU B 1 179 ? 4.203 -21.781 -30.203 1 97.44 179 GLU B CA 1
ATOM 3635 C C . GLU B 1 179 ? 4.137 -22.297 -28.766 1 97.44 179 GLU B C 1
ATOM 3637 O O . GLU B 1 179 ? 3.127 -22.875 -28.359 1 97.44 179 GLU B O 1
ATOM 3642 N N . GLY B 1 180 ? 5.164 -22.062 -28.062 1 96.81 180 GLY B N 1
ATOM 3643 C CA . GLY B 1 180 ? 5.184 -22.469 -26.672 1 96.81 180 GLY B CA 1
ATOM 3644 C C . GLY B 1 180 ? 4.125 -21.766 -25.828 1 96.81 180 GLY B C 1
ATOM 3645 O O . GLY B 1 180 ? 3.457 -22.391 -25.016 1 96.81 180 GLY B O 1
ATOM 3646 N N . THR B 1 181 ? 4.016 -20.484 -26.062 1 96.75 181 THR B N 1
ATOM 3647 C CA . THR B 1 181 ? 3.047 -19.703 -25.312 1 96.75 181 THR B CA 1
ATOM 3648 C C . THR B 1 181 ? 1.624 -20.156 -25.609 1 96.75 181 THR B C 1
ATOM 3650 O O . THR B 1 181 ? 0.794 -20.266 -24.703 1 96.75 181 THR B O 1
ATOM 3653 N N . ILE B 1 182 ? 1.374 -20.422 -26.844 1 97.44 182 ILE B N 1
ATOM 3654 C CA . ILE B 1 182 ? 0.06 -20.906 -27.25 1 97.44 182 ILE B CA 1
ATOM 3655 C C . ILE B 1 182 ? -0.172 -22.312 -26.672 1 97.44 182 ILE B C 1
ATOM 3657 O O . ILE B 1 182 ? -1.281 -22.625 -26.234 1 97.44 182 ILE B O 1
ATOM 3661 N N . GLY B 1 183 ? 0.868 -23.141 -26.75 1 97.88 183 GLY B N 1
ATOM 3662 C CA . GLY B 1 183 ? 0.785 -24.438 -26.094 1 97.88 183 GLY B CA 1
ATOM 3663 C C . GLY B 1 183 ? 0.462 -24.359 -24.625 1 97.88 183 GLY B C 1
ATOM 3664 O O . GLY B 1 183 ? -0.386 -25.094 -24.125 1 97.88 183 GLY B O 1
ATOM 3665 N N . GLY B 1 184 ? 1.125 -23.469 -23.875 1 97.94 184 GLY B N 1
ATOM 3666 C CA . GLY B 1 184 ? 0.813 -23.234 -22.469 1 97.94 184 GLY B CA 1
ATOM 3667 C C . GLY B 1 184 ? -0.625 -22.812 -22.25 1 97.94 184 GLY B C 1
ATOM 3668 O O . GLY B 1 184 ? -1.285 -23.297 -21.328 1 97.94 184 GLY B O 1
ATOM 3669 N N . PHE B 1 185 ? -1.045 -21.953 -23.125 1 98.31 185 PHE B N 1
ATOM 3670 C CA . PHE B 1 185 ? -2.416 -21.453 -23.047 1 98.31 185 PHE B CA 1
ATOM 3671 C C . PHE B 1 185 ? -3.41 -22.609 -23.172 1 98.31 185 PHE B C 1
ATOM 3673 O O . PHE B 1 185 ? -4.34 -22.719 -22.375 1 98.31 185 PHE B O 1
ATOM 3680 N N . ILE B 1 186 ? -3.248 -23.469 -24.141 1 98.38 186 ILE B N 1
ATOM 3681 C CA . ILE B 1 186 ? -4.145 -24.594 -24.406 1 98.38 186 ILE B CA 1
ATOM 3682 C C . ILE B 1 186 ? -4.125 -25.562 -23.234 1 98.38 186 ILE B C 1
ATOM 3684 O O . ILE B 1 186 ? -5.18 -25.984 -22.734 1 98.38 186 ILE B O 1
ATOM 3688 N N . PHE B 1 187 ? -2.924 -25.906 -22.75 1 98.44 187 PHE B N 1
ATOM 3689 C CA . PHE B 1 187 ? -2.799 -26.812 -21.609 1 98.44 187 PHE B CA 1
ATOM 3690 C C . PHE B 1 187 ? -3.502 -26.234 -20.391 1 98.44 187 PHE B C 1
ATOM 3692 O O . PHE B 1 187 ? -4.129 -26.969 -19.625 1 98.44 187 PHE B O 1
ATOM 3699 N N . THR B 1 188 ? -3.414 -24.938 -20.172 1 98.69 188 THR B N 1
ATOM 3700 C CA . THR B 1 188 ? -4.008 -24.281 -19.016 1 98.69 188 THR B CA 1
ATOM 3701 C C . THR B 1 188 ? -5.531 -24.312 -19.094 1 98.69 188 THR B C 1
ATOM 3703 O O . THR B 1 188 ? -6.211 -24.578 -18.109 1 98.69 188 THR B O 1
ATOM 3706 N N . VAL B 1 189 ? -6.078 -24.047 -20.297 1 98.25 189 VAL B N 1
ATOM 3707 C CA . VAL B 1 189 ? -7.527 -24.016 -20.484 1 98.25 189 VAL B CA 1
ATOM 3708 C C . VAL B 1 189 ? -8.094 -25.422 -20.297 1 98.25 189 VAL B C 1
ATOM 3710 O O . VAL B 1 189 ? -9.133 -25.609 -19.656 1 98.25 189 VAL B O 1
ATOM 3713 N N . ILE B 1 190 ? -7.398 -26.438 -20.781 1 98.44 190 ILE B N 1
ATOM 3714 C CA . ILE B 1 190 ? -7.812 -27.828 -20.609 1 98.44 190 ILE B CA 1
ATOM 3715 C C . ILE B 1 190 ? -7.785 -28.188 -19.125 1 98.44 190 ILE B C 1
ATOM 3717 O O . ILE B 1 190 ? -8.719 -28.797 -18.609 1 98.44 190 ILE B O 1
ATOM 3721 N N . SER B 1 191 ? -6.715 -27.781 -18.453 1 98.56 191 SER B N 1
ATOM 3722 C CA . SER B 1 191 ? -6.602 -28.031 -17.031 1 98.56 191 SER B CA 1
ATOM 3723 C C . SER B 1 191 ? -7.703 -27.312 -16.25 1 98.56 191 SER B C 1
ATOM 3725 O O . SER B 1 191 ? -8.219 -27.844 -15.266 1 98.56 191 SER B O 1
ATOM 3727 N N . ALA B 1 192 ? -8.016 -26.125 -16.688 1 98.56 192 ALA B N 1
ATOM 3728 C CA . ALA B 1 192 ? -9.086 -25.359 -16.031 1 98.56 192 ALA B CA 1
ATOM 3729 C C . ALA B 1 192 ? -10.414 -26.094 -16.156 1 98.56 192 ALA B C 1
ATOM 3731 O O . ALA B 1 192 ?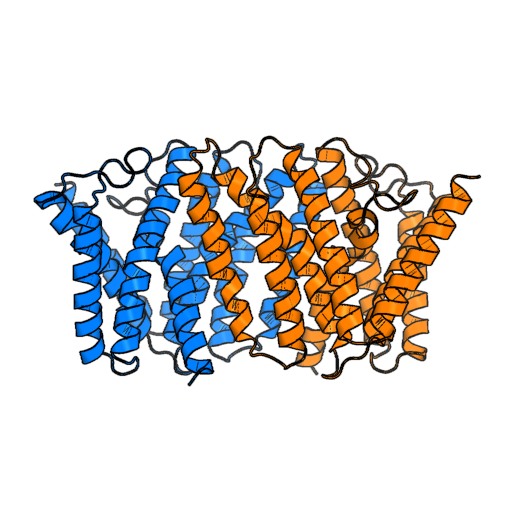 -11.188 -26.156 -15.188 1 98.56 192 ALA B O 1
ATOM 3732 N N . TYR B 1 193 ? -10.68 -26.625 -17.328 1 98.19 193 TYR B N 1
ATOM 3733 C CA . TYR B 1 193 ? -11.898 -27.391 -17.516 1 98.19 193 TYR B CA 1
ATOM 3734 C C . TYR B 1 193 ? -11.898 -28.641 -16.625 1 98.19 193 TYR B C 1
ATOM 3736 O O . TYR B 1 193 ? -12.906 -28.953 -15.992 1 98.19 193 TYR B O 1
ATOM 3744 N N . ALA B 1 194 ? -10.852 -29.328 -16.578 1 98.12 194 ALA B N 1
ATOM 3745 C CA . ALA B 1 194 ? -10.727 -30.516 -15.742 1 98.12 194 ALA B CA 1
ATOM 3746 C C . ALA B 1 194 ? -10.961 -30.172 -14.266 1 98.12 194 ALA B C 1
ATOM 3748 O O . ALA B 1 194 ? -11.625 -30.922 -13.547 1 98.12 194 ALA B O 1
ATOM 3749 N N . LEU B 1 195 ? -10.359 -29.094 -13.828 1 97.62 195 LEU B N 1
ATOM 3750 C CA . LEU B 1 195 ? -10.508 -28.641 -12.445 1 97.62 195 LEU B CA 1
ATOM 3751 C C . LEU B 1 195 ? -11.969 -28.328 -12.133 1 97.62 195 LEU B C 1
ATOM 3753 O O . LEU B 1 195 ? -12.43 -28.547 -11.008 1 97.62 195 LEU B O 1
ATOM 3757 N N . SER B 1 196 ? -12.656 -27.766 -13.141 1 96.69 196 SER B N 1
ATOM 3758 C CA . SER B 1 196 ? -14.062 -27.406 -12.938 1 96.69 196 SER B CA 1
ATOM 3759 C C . SER B 1 196 ? -14.898 -28.641 -12.625 1 96.69 196 SER B C 1
ATOM 3761 O O . SER B 1 196 ? -15.938 -28.531 -11.961 1 96.69 196 SER B O 1
ATOM 3763 N N . LEU B 1 197 ? -14.484 -29.828 -13.023 1 96.25 197 LEU B N 1
ATOM 3764 C CA . LEU B 1 197 ? -15.18 -31.094 -12.758 1 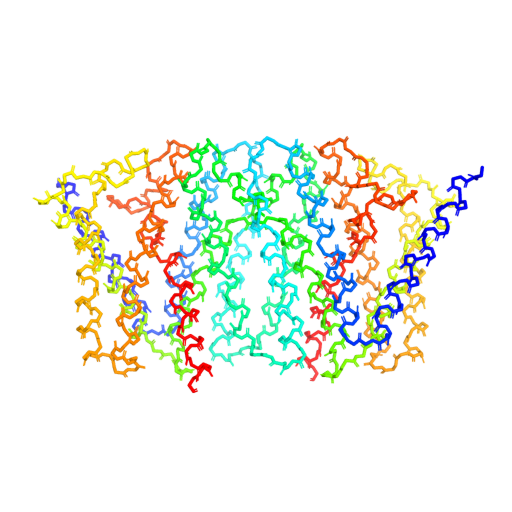96.25 197 LEU B CA 1
ATOM 3765 C C . LEU B 1 197 ? -14.883 -31.594 -11.352 1 96.25 197 LEU B C 1
ATOM 3767 O O . LEU B 1 197 ? -15.68 -32.312 -10.766 1 96.25 197 LEU B O 1
ATOM 3771 N N . LEU B 1 198 ? -13.766 -31.141 -10.828 1 93.69 198 LEU B N 1
ATOM 3772 C CA . LEU B 1 198 ? -13.297 -31.672 -9.555 1 93.69 198 LEU B CA 1
ATOM 3773 C C . LEU B 1 198 ? -13.609 -30.719 -8.414 1 93.69 198 LEU B C 1
ATOM 3775 O O . LEU B 1 198 ? -13.93 -31.141 -7.305 1 93.69 198 LEU B O 1
ATOM 3779 N N . ILE B 1 199 ? -13.391 -29.469 -8.68 1 90.88 199 ILE B N 1
ATOM 3780 C CA . ILE B 1 199 ? -13.617 -28.438 -7.672 1 90.88 199 ILE B CA 1
ATOM 3781 C C . ILE B 1 199 ? -14.883 -27.656 -8 1 90.88 199 ILE B C 1
ATOM 3783 O O . ILE B 1 199 ? -14.859 -26.75 -8.828 1 90.88 199 ILE B O 1
ATOM 3787 N N . LYS B 1 200 ? -15.93 -27.859 -7.281 1 88.88 200 LYS B N 1
ATOM 3788 C CA . LYS B 1 200 ? -17.25 -27.375 -7.648 1 88.88 200 LYS B CA 1
ATOM 3789 C C . LYS B 1 200 ? -17.547 -26.031 -6.969 1 88.88 200 LYS B C 1
ATOM 3791 O O . LYS B 1 200 ? -18.547 -25.391 -7.273 1 88.88 200 LYS B O 1
ATOM 3796 N N . ASP B 1 201 ? -16.625 -25.594 -6.168 1 85.19 201 ASP B N 1
ATOM 3797 C CA . ASP B 1 201 ? -16.797 -24.312 -5.48 1 85.19 201 ASP B CA 1
ATOM 3798 C C . ASP B 1 201 ? -16.703 -23.141 -6.457 1 85.19 201 ASP B C 1
ATOM 3800 O O . ASP B 1 201 ? -17.125 -22.031 -6.137 1 85.19 201 ASP B O 1
ATOM 3804 N N . VAL B 1 202 ? -16.125 -23.422 -7.594 1 89.81 202 VAL B N 1
ATOM 3805 C CA . VAL B 1 202 ? -15.977 -22.422 -8.648 1 89.81 202 VAL B CA 1
ATOM 3806 C C . VAL B 1 202 ? -16.656 -22.922 -9.922 1 89.81 202 VAL B C 1
ATOM 3808 O O . VAL B 1 202 ? -16.516 -24.094 -10.305 1 89.81 202 VAL B O 1
ATOM 3811 N N . SER B 1 203 ? -17.531 -22.062 -10.508 1 93.12 203 SER B N 1
ATOM 3812 C CA . SER B 1 203 ? -18.266 -22.469 -11.695 1 93.12 203 SER B CA 1
ATOM 3813 C C . SER B 1 203 ? -17.328 -22.781 -12.852 1 93.12 203 SER B C 1
ATOM 3815 O O . SER B 1 203 ? -16.172 -22.359 -12.859 1 93.12 203 SER B O 1
ATOM 3817 N N . THR B 1 204 ? -17.812 -23.547 -13.797 1 96.31 204 THR B N 1
ATOM 3818 C CA . THR B 1 204 ? -17.031 -23.906 -14.969 1 96.31 204 THR B CA 1
ATOM 3819 C C . THR B 1 204 ? -16.578 -22.672 -15.734 1 96.31 204 THR B C 1
ATOM 3821 O O . THR B 1 204 ? -15.414 -22.562 -16.125 1 96.31 204 THR B O 1
ATOM 3824 N N . LEU B 1 205 ? -17.453 -21.703 -15.891 1 95.81 205 LEU B N 1
ATOM 3825 C CA . LEU B 1 205 ? -17.125 -20.469 -16.594 1 95.81 205 LEU B CA 1
ATOM 3826 C C . LEU B 1 205 ? -16 -19.719 -15.859 1 95.81 205 LEU B C 1
ATOM 3828 O O . LEU B 1 205 ? -15.078 -19.203 -16.5 1 95.81 205 LEU B O 1
ATOM 3832 N N . ASN B 1 206 ? -16.094 -19.672 -14.555 1 95.62 206 ASN B N 1
ATOM 3833 C CA . ASN B 1 206 ? -15.078 -18.984 -13.766 1 95.62 206 ASN B CA 1
ATOM 3834 C C . ASN B 1 206 ? -13.719 -19.672 -13.867 1 95.62 206 ASN B C 1
ATOM 3836 O O . ASN B 1 206 ? -12.688 -19.016 -13.969 1 95.62 206 ASN B O 1
ATOM 3840 N N . TRP B 1 207 ? -13.727 -20.953 -13.836 1 97.38 207 TRP B N 1
ATOM 3841 C CA . TRP B 1 207 ? -12.477 -21.688 -13.992 1 97.38 207 TRP B CA 1
ATOM 3842 C C . TRP B 1 207 ? -11.836 -21.406 -15.344 1 97.38 207 TRP B C 1
ATOM 3844 O O . TRP B 1 207 ? -10.617 -21.219 -15.438 1 97.38 207 TRP B O 1
ATOM 3854 N N . LEU B 1 208 ? -12.609 -21.391 -16.375 1 98.19 208 LEU B N 1
ATOM 3855 C CA . LEU B 1 208 ? -12.102 -21.125 -17.703 1 98.19 208 LEU B CA 1
ATOM 3856 C C . LEU B 1 208 ? -11.523 -19.719 -17.797 1 98.19 208 LEU B C 1
ATOM 3858 O O . LEU B 1 208 ? -10.438 -19.516 -18.359 1 98.19 208 LEU B O 1
ATOM 3862 N N . ILE B 1 209 ? -12.172 -18.75 -17.219 1 98.06 209 ILE B N 1
ATOM 3863 C CA . ILE B 1 209 ? -11.688 -17.375 -17.234 1 98.06 209 ILE B CA 1
ATOM 3864 C C . ILE B 1 209 ? -10.414 -17.266 -16.406 1 98.06 209 ILE B C 1
ATOM 3866 O O . ILE B 1 209 ? -9.453 -16.594 -16.812 1 98.06 209 ILE B O 1
ATOM 3870 N N . ILE B 1 210 ? -10.414 -17.922 -15.297 1 97.88 210 ILE B N 1
ATOM 3871 C CA . ILE B 1 210 ? -9.219 -17.953 -14.461 1 97.88 210 ILE B CA 1
ATOM 3872 C C . ILE B 1 210 ? -8.055 -18.547 -15.25 1 97.88 210 ILE B C 1
ATOM 3874 O O . ILE B 1 210 ? -6.934 -18.031 -15.195 1 97.88 210 ILE B O 1
ATOM 3878 N N . GLY B 1 211 ? -8.367 -19.656 -15.938 1 98.62 211 GLY B N 1
ATOM 3879 C CA . GLY B 1 211 ? -7.336 -20.25 -16.781 1 98.62 211 GLY B CA 1
ATOM 3880 C C . GLY B 1 211 ? -6.77 -19.281 -17.797 1 98.62 211 GLY B C 1
ATOM 3881 O O . GLY B 1 211 ? -5.555 -19.234 -18.016 1 98.62 211 GLY B O 1
ATOM 3882 N N . ILE B 1 212 ? -7.598 -18.531 -18.438 1 98.62 212 ILE B N 1
ATOM 3883 C CA . ILE B 1 212 ? -7.184 -17.547 -19.422 1 98.62 212 ILE B CA 1
ATOM 3884 C C . ILE B 1 212 ? -6.312 -16.484 -18.766 1 98.62 212 ILE B C 1
ATOM 3886 O O . ILE B 1 212 ? -5.242 -16.141 -19.266 1 98.62 212 ILE B O 1
ATOM 3890 N N . ILE B 1 213 ? -6.703 -16.031 -17.594 1 98.44 213 ILE B N 1
ATOM 3891 C CA . ILE B 1 213 ? -5.965 -15 -16.859 1 98.44 213 ILE B CA 1
ATOM 3892 C C . ILE B 1 213 ? -4.594 -15.539 -16.453 1 98.44 213 ILE B C 1
ATOM 3894 O O . ILE B 1 213 ? -3.576 -14.875 -16.656 1 98.44 213 ILE B O 1
ATOM 3898 N N . VAL B 1 214 ? -4.621 -16.672 -15.938 1 98.62 214 VAL B N 1
ATOM 3899 C CA . VAL B 1 214 ? -3.387 -17.281 -15.453 1 98.62 214 VAL B CA 1
ATOM 3900 C C . VAL B 1 214 ? -2.402 -17.438 -16.609 1 98.62 214 VAL B C 1
ATOM 3902 O O . VAL B 1 214 ? -1.208 -17.172 -16.453 1 98.62 214 VAL B O 1
ATOM 3905 N N . SER B 1 215 ? -2.867 -17.922 -17.719 1 98.56 215 SER B N 1
ATOM 3906 C CA . SER B 1 215 ? -1.995 -18.156 -18.875 1 98.56 215 SER B CA 1
ATOM 3907 C C . SER B 1 215 ? -1.388 -16.844 -19.375 1 98.56 215 SER B C 1
ATOM 3909 O O . SER B 1 215 ? -0.179 -16.766 -19.594 1 98.56 215 SER B O 1
ATOM 3911 N N . ILE B 1 216 ? -2.18 -15.805 -19.5 1 97.94 216 ILE B N 1
ATOM 3912 C CA . ILE B 1 216 ? -1.733 -14.531 -20.047 1 97.94 216 ILE B CA 1
ATOM 3913 C C . ILE B 1 216 ? -0.859 -13.805 -19.016 1 97.94 216 ILE B C 1
ATOM 3915 O O . ILE B 1 216 ? 0.283 -13.445 -19.312 1 97.94 216 ILE B O 1
ATOM 3919 N N . MET B 1 217 ? -1.358 -13.703 -17.781 1 97.81 217 MET B N 1
ATOM 3920 C CA . MET B 1 217 ? -0.655 -12.938 -16.766 1 97.81 217 MET B CA 1
ATOM 3921 C C . MET B 1 217 ? 0.578 -13.688 -16.266 1 97.81 217 MET B C 1
ATOM 3923 O O . MET B 1 217 ? 1.582 -13.07 -15.906 1 97.81 217 MET B O 1
ATOM 3927 N N . GLY B 1 218 ? 0.431 -14.961 -16.234 1 97.56 218 GLY B N 1
ATOM 3928 C CA . GLY B 1 218 ? 1.602 -15.734 -15.867 1 97.56 218 GLY B CA 1
ATOM 3929 C C . GLY B 1 218 ? 2.764 -15.562 -16.828 1 97.56 218 GLY B C 1
ATOM 3930 O O . GLY B 1 218 ? 3.908 -15.391 -16.406 1 97.56 218 GLY B O 1
ATOM 3931 N N . SER B 1 219 ? 2.477 -15.633 -18.094 1 96.44 219 SER B N 1
ATOM 3932 C CA . SER B 1 219 ? 3.498 -15.438 -19.125 1 96.44 219 SER B CA 1
ATOM 3933 C C . SER B 1 219 ? 4.082 -14.031 -19.062 1 96.44 219 SER B C 1
ATOM 3935 O O . SER B 1 219 ? 5.293 -13.844 -19.188 1 96.44 219 SER B O 1
ATOM 3937 N N . LEU B 1 220 ? 3.207 -13.055 -18.844 1 96.5 220 LEU B N 1
ATOM 3938 C CA . LEU B 1 220 ? 3.666 -11.672 -18.734 1 96.5 220 LEU B CA 1
ATOM 3939 C C . LEU B 1 220 ? 4.523 -11.477 -17.5 1 96.5 220 LEU B C 1
ATOM 3941 O O . LEU B 1 220 ? 5.52 -10.75 -17.531 1 96.5 220 LEU B O 1
ATOM 3945 N N . GLY B 1 221 ? 4.082 -12.109 -16.406 1 96.88 221 GLY B N 1
ATOM 3946 C CA . GLY B 1 221 ? 4.867 -12.039 -15.188 1 96.88 221 GLY B CA 1
ATOM 3947 C C . GLY B 1 221 ? 6.273 -12.586 -15.352 1 96.88 221 GLY B C 1
ATOM 3948 O O . GLY B 1 221 ? 7.234 -12 -14.844 1 96.88 221 GLY B O 1
ATOM 3949 N N . ASP B 1 222 ? 6.332 -13.656 -16 1 95.88 222 ASP B N 1
ATOM 3950 C CA . ASP B 1 222 ? 7.629 -14.258 -16.297 1 95.88 222 ASP B CA 1
ATOM 3951 C C . ASP B 1 222 ? 8.508 -13.312 -17.109 1 95.88 222 ASP B C 1
ATOM 3953 O O . ASP B 1 222 ? 9.703 -13.172 -16.844 1 95.88 222 ASP B O 1
ATOM 3957 N N . LEU B 1 223 ? 7.988 -12.688 -18.094 1 95.88 223 LEU B N 1
ATOM 3958 C CA . LEU B 1 223 ? 8.719 -11.75 -18.953 1 95.88 223 LEU B CA 1
ATOM 3959 C C . LEU B 1 223 ? 9.156 -10.523 -18.156 1 95.88 223 LEU B C 1
ATOM 3961 O O . LEU B 1 223 ? 10.266 -10.016 -18.344 1 95.88 223 LEU B O 1
ATOM 3965 N N . VAL B 1 224 ? 8.273 -10.07 -17.25 1 96.5 224 VAL B N 1
ATOM 3966 C CA . VAL B 1 224 ? 8.586 -8.906 -16.438 1 96.5 224 VAL B CA 1
ATOM 3967 C C . VAL B 1 224 ? 9.766 -9.227 -15.516 1 96.5 224 VAL B C 1
ATOM 3969 O O . VAL B 1 224 ? 10.695 -8.422 -15.391 1 96.5 224 VAL B O 1
ATOM 3972 N N . GLU B 1 225 ? 9.68 -10.344 -14.906 1 96.25 225 GLU B N 1
ATOM 3973 C CA . GLU B 1 225 ? 10.781 -10.727 -14.031 1 96.25 225 GLU B CA 1
ATOM 3974 C C . GLU B 1 225 ? 12.086 -10.859 -14.812 1 96.25 225 GLU B C 1
ATOM 3976 O O . GLU B 1 225 ? 13.141 -10.445 -14.328 1 96.25 225 GLU B O 1
ATOM 3981 N N . SER B 1 226 ? 12.078 -11.422 -16 1 95.62 226 SER B N 1
ATOM 3982 C CA . SER B 1 226 ? 13.258 -11.539 -16.859 1 95.62 226 SER B CA 1
ATOM 3983 C C . SER B 1 226 ? 13.82 -10.172 -17.219 1 95.62 226 SER B C 1
ATOM 3985 O O . SER B 1 226 ? 15.031 -9.977 -17.219 1 95.62 226 SER B O 1
ATOM 3987 N N . MET B 1 227 ? 12.938 -9.281 -17.531 1 95.19 227 MET B N 1
ATOM 3988 C CA . MET B 1 227 ? 13.352 -7.918 -17.859 1 95.19 227 MET B CA 1
ATOM 3989 C C . MET B 1 227 ? 14.102 -7.281 -16.688 1 95.19 227 MET B C 1
ATOM 3991 O O . MET B 1 227 ? 15.156 -6.672 -16.875 1 95.19 227 MET B O 1
ATOM 3995 N N . LEU B 1 228 ? 13.578 -7.488 -15.5 1 94.94 228 LEU B N 1
ATOM 3996 C CA . LEU B 1 228 ? 14.195 -6.914 -14.305 1 94.94 228 LEU B CA 1
ATOM 3997 C C . LEU B 1 228 ? 15.562 -7.535 -14.039 1 94.94 228 LEU B C 1
ATOM 3999 O O . LEU B 1 228 ? 16.516 -6.828 -13.727 1 94.94 228 LEU B O 1
ATOM 4003 N N . LYS B 1 229 ? 15.633 -8.805 -14.227 1 94.94 229 LYS B N 1
ATOM 4004 C CA . LYS B 1 229 ? 16.906 -9.5 -14.031 1 94.94 229 LYS B CA 1
ATOM 4005 C C . LYS B 1 229 ? 17.938 -9.062 -15.062 1 94.94 229 LYS B C 1
ATOM 4007 O O . LYS B 1 229 ? 19.078 -8.766 -14.711 1 94.94 229 LYS B O 1
ATOM 4012 N N . ARG B 1 230 ? 17.562 -8.914 -16.328 1 93 230 ARG B N 1
ATOM 4013 C CA . ARG B 1 230 ? 18.484 -8.531 -17.391 1 93 230 ARG B CA 1
ATOM 4014 C C . ARG B 1 230 ? 18.953 -7.094 -17.219 1 93 230 ARG B C 1
ATOM 4016 O O . ARG B 1 230 ? 20.078 -6.758 -17.594 1 93 230 ARG B O 1
ATOM 4023 N N . SER B 1 231 ? 18.156 -6.316 -16.641 1 90.69 231 SER B N 1
ATOM 4024 C CA . SER B 1 231 ? 18.5 -4.914 -16.453 1 90.69 231 SER B CA 1
ATOM 4025 C C . SER B 1 231 ? 19.688 -4.758 -15.5 1 90.69 231 SER B C 1
ATOM 4027 O O . SER B 1 231 ? 20.312 -3.703 -15.453 1 90.69 231 SER B O 1
ATOM 4029 N N . VAL B 1 232 ? 19.875 -5.762 -14.727 1 91.12 232 VAL B N 1
ATOM 4030 C CA . VAL B 1 232 ? 21.016 -5.723 -13.812 1 91.12 232 VAL B CA 1
ATOM 4031 C C . VAL B 1 232 ? 22.031 -6.797 -14.211 1 91.12 232 VAL B C 1
ATOM 4033 O O . VAL B 1 232 ? 22.859 -7.195 -13.398 1 91.12 232 VAL B O 1
ATOM 4036 N N . ASN B 1 233 ? 21.859 -7.434 -15.312 1 90.44 233 ASN B N 1
ATOM 4037 C CA . ASN B 1 233 ? 22.781 -8.352 -15.961 1 90.44 233 ASN B CA 1
ATOM 4038 C C . ASN B 1 233 ? 22.875 -9.68 -15.219 1 90.44 233 ASN B C 1
ATOM 4040 O O . ASN B 1 233 ? 23.969 -10.219 -15.031 1 90.44 233 ASN B O 1
ATOM 4044 N N . ILE B 1 234 ? 21.766 -10.141 -14.734 1 89.19 234 ILE B N 1
ATOM 4045 C CA . ILE B 1 234 ? 21.719 -11.469 -14.125 1 89.19 234 ILE B CA 1
ATOM 4046 C C . ILE B 1 234 ? 20.641 -12.312 -14.805 1 89.19 234 ILE B C 1
ATOM 4048 O O . ILE B 1 234 ? 19.703 -11.773 -15.398 1 89.19 234 ILE B O 1
ATOM 4052 N N . LYS B 1 235 ? 20.828 -13.57 -14.609 1 87.69 235 LYS B N 1
ATOM 4053 C CA . LYS B 1 235 ? 19.891 -14.492 -15.242 1 87.69 235 LYS B CA 1
ATOM 4054 C C . LYS B 1 235 ? 18.922 -15.078 -14.211 1 87.69 235 LYS B C 1
ATOM 4056 O O . LYS B 1 235 ? 17.75 -15.312 -14.516 1 87.69 235 LYS B O 1
ATOM 4061 N N . ASP B 1 236 ? 19.453 -15.367 -13.055 1 88.81 236 ASP B N 1
ATOM 4062 C CA . ASP B 1 236 ? 18.656 -15.961 -11.984 1 88.81 236 ASP B CA 1
ATOM 4063 C C . ASP B 1 236 ? 18.594 -15.031 -10.773 1 88.81 236 ASP B C 1
ATOM 4065 O O . ASP B 1 236 ? 19.578 -14.367 -10.445 1 88.81 236 ASP B O 1
ATOM 4069 N N . SER B 1 237 ? 17.453 -14.984 -10.133 1 87 23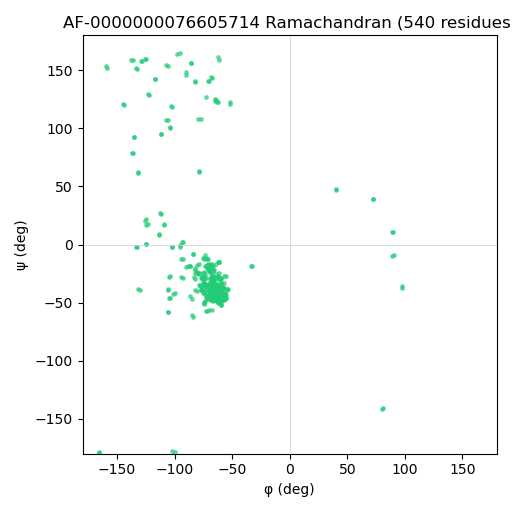7 SER B N 1
ATOM 4070 C CA . SER B 1 237 ? 17.25 -14.078 -9.008 1 87 237 SER B CA 1
ATOM 4071 C C . SER B 1 237 ? 18 -14.562 -7.766 1 87 237 SER B C 1
ATOM 4073 O O . SER B 1 237 ? 18.156 -13.805 -6.801 1 87 237 SER B O 1
ATOM 4075 N N . GLY B 1 238 ? 18.25 -15.812 -7.707 1 83.12 238 GLY B N 1
ATOM 4076 C CA . GLY B 1 238 ? 18.969 -16.422 -6.594 1 83.12 238 GLY B CA 1
ATOM 4077 C C . GLY B 1 238 ? 19.453 -17.828 -6.898 1 83.12 238 GLY B C 1
ATOM 4078 O O . GLY B 1 238 ? 19.328 -18.297 -8.031 1 83.12 238 GLY B O 1
ATOM 4079 N N . SER B 1 239 ? 20.094 -18.422 -5.867 1 81.81 239 SER B N 1
ATOM 4080 C CA . SER B 1 239 ? 20.625 -19.766 -6.055 1 81.81 239 SER B CA 1
ATOM 4081 C C . SER B 1 239 ? 20.109 -20.719 -4.984 1 81.81 239 SER B C 1
ATOM 4083 O O . SER B 1 239 ? 20.688 -21.781 -4.758 1 81.81 239 SER B O 1
ATOM 4085 N N . LEU B 1 240 ? 19.016 -20.25 -4.434 1 80.44 240 LEU B N 1
ATOM 4086 C CA . LEU B 1 240 ? 18.5 -21 -3.295 1 80.44 240 LEU B CA 1
ATOM 4087 C C . LEU B 1 240 ? 18.016 -22.391 -3.729 1 80.44 240 LEU B C 1
ATOM 4089 O O . LEU B 1 240 ? 18.172 -23.359 -2.992 1 80.44 240 LEU B O 1
ATOM 4093 N N . LEU B 1 241 ? 17.375 -22.469 -4.93 1 79.56 241 LEU B N 1
ATOM 4094 C CA . LEU B 1 241 ? 16.859 -23.734 -5.449 1 79.56 241 LEU B CA 1
ATOM 4095 C C . LEU B 1 241 ? 17.766 -24.266 -6.559 1 79.56 241 LEU B C 1
ATOM 4097 O O . LEU B 1 241 ? 17.656 -23.844 -7.707 1 79.56 241 LEU B O 1
ATOM 4101 N N . PRO B 1 242 ? 18.609 -25.25 -6.098 1 75.19 242 PRO B N 1
ATOM 4102 C CA . PRO B 1 242 ? 19.547 -25.75 -7.094 1 75.19 242 PRO B CA 1
ATOM 4103 C C . PRO B 1 242 ? 18.875 -26.188 -8.391 1 75.19 242 PRO B C 1
ATOM 4105 O O . PRO B 1 242 ? 17.922 -26.969 -8.359 1 75.19 242 PRO B O 1
ATOM 4108 N N . GLY B 1 243 ? 19.281 -25.609 -9.461 1 72.25 243 GLY B N 1
ATOM 4109 C CA . GLY B 1 243 ? 18.75 -25.953 -10.773 1 72.25 243 GLY B CA 1
ATOM 4110 C C . GLY B 1 243 ? 17.516 -25.141 -11.141 1 72.25 243 GLY B C 1
ATOM 4111 O O . GLY B 1 243 ? 17.078 -25.156 -12.297 1 72.25 243 GLY B O 1
ATOM 4112 N N . HIS B 1 244 ? 17 -24.391 -10.109 1 81.06 244 HIS B N 1
ATOM 4113 C CA . HIS B 1 244 ? 15.742 -23.703 -10.352 1 81.06 244 HIS B CA 1
ATOM 4114 C C . HIS B 1 244 ? 15.875 -22.203 -10.078 1 81.06 244 HIS B C 1
ATOM 4116 O O . HIS B 1 244 ? 14.906 -21.453 -10.219 1 81.06 244 HIS B O 1
ATOM 4122 N N . GLY B 1 245 ? 17.016 -21.844 -9.719 1 88.56 245 GLY B N 1
ATOM 4123 C CA . GLY B 1 245 ? 17.219 -20.422 -9.477 1 88.56 245 GLY B CA 1
ATOM 4124 C C . GLY B 1 245 ? 16.719 -19.969 -8.109 1 88.56 245 GLY B C 1
ATOM 4125 O O . GLY B 1 245 ? 16.969 -20.656 -7.109 1 88.56 245 GLY B O 1
ATOM 4126 N N . GLY B 1 246 ? 16.156 -18.828 -8.055 1 91.5 246 GLY B N 1
ATOM 4127 C CA . GLY B 1 246 ? 15.68 -18.266 -6.805 1 91.5 246 GLY B CA 1
ATOM 4128 C C . GLY B 1 246 ? 14.18 -18.438 -6.609 1 91.5 246 GLY B C 1
ATOM 4129 O O . GLY B 1 246 ? 13.508 -19.078 -7.418 1 91.5 246 GLY B O 1
ATOM 4130 N N . ILE B 1 247 ? 13.664 -17.938 -5.535 1 93.69 247 ILE B N 1
ATOM 4131 C CA . ILE B 1 247 ? 12.25 -18 -5.18 1 93.69 247 ILE B CA 1
ATOM 4132 C C . ILE B 1 247 ? 11.438 -17.141 -6.148 1 93.69 247 ILE B C 1
ATOM 4134 O O . ILE B 1 247 ? 10.352 -17.547 -6.574 1 93.69 247 ILE B O 1
ATOM 4138 N N . LEU B 1 248 ? 12 -16.016 -6.484 1 95.12 248 LEU B N 1
ATOM 4139 C CA . LEU B 1 248 ? 11.289 -15.125 -7.387 1 95.12 248 LEU B CA 1
ATOM 4140 C C . LEU B 1 248 ? 11.141 -15.75 -8.773 1 95.12 248 LEU B C 1
ATOM 4142 O O . LEU B 1 248 ? 10.148 -15.516 -9.461 1 95.12 248 LEU B O 1
ATOM 4146 N N . ASP B 1 249 ? 12.086 -16.609 -9.141 1 93.94 249 ASP B N 1
ATOM 4147 C CA . ASP B 1 249 ? 12.031 -17.312 -10.414 1 93.94 249 ASP B CA 1
ATOM 4148 C C . ASP B 1 249 ? 10.898 -18.328 -10.438 1 93.94 249 ASP B C 1
ATOM 4150 O O . ASP B 1 249 ? 10.297 -18.578 -11.492 1 93.94 249 ASP B O 1
ATOM 4154 N N . ARG B 1 250 ? 10.578 -18.812 -9.297 1 92.75 250 ARG B N 1
ATOM 4155 C CA . ARG B 1 250 ? 9.602 -19.891 -9.203 1 92.75 250 ARG B CA 1
ATOM 4156 C C . ARG B 1 250 ? 8.188 -19.328 -9.062 1 92.75 250 ARG B C 1
ATOM 4158 O O . ARG B 1 250 ? 7.207 -20.031 -9.336 1 92.75 250 ARG B O 1
ATOM 4165 N N . PHE B 1 251 ? 8.117 -18.047 -8.648 1 96.19 251 PHE B N 1
ATOM 4166 C CA . PHE B 1 251 ? 6.793 -17.516 -8.336 1 96.19 251 PHE B CA 1
ATOM 4167 C C . PHE B 1 251 ? 6.504 -16.266 -9.164 1 96.19 251 PHE B C 1
ATOM 4169 O O . PHE B 1 251 ? 5.617 -15.484 -8.828 1 96.19 251 PHE B O 1
ATOM 4176 N N . ASP B 1 252 ? 7.238 -16.047 -10.219 1 96.25 252 ASP B N 1
ATOM 4177 C CA . ASP B 1 252 ? 7.074 -14.836 -11.023 1 96.25 252 ASP B CA 1
ATOM 4178 C C . ASP B 1 252 ? 5.691 -14.781 -11.672 1 96.25 252 ASP B C 1
ATOM 4180 O O . ASP B 1 252 ? 5.09 -13.711 -11.781 1 96.25 252 ASP B O 1
ATOM 4184 N N . ALA B 1 253 ? 5.145 -15.992 -12.039 1 97.25 253 ALA B N 1
ATOM 4185 C CA . ALA B 1 253 ? 3.805 -16.062 -12.617 1 97.25 253 ALA B CA 1
ATOM 4186 C C . ALA B 1 253 ? 2.738 -15.727 -11.578 1 97.25 253 ALA B C 1
ATOM 4188 O O . ALA B 1 253 ? 1.739 -15.07 -11.891 1 97.25 253 ALA B O 1
ATOM 4189 N N . VAL B 1 254 ? 2.955 -16.141 -10.367 1 97.38 254 VAL B N 1
ATOM 4190 C CA . VAL B 1 254 ? 2.008 -15.945 -9.273 1 97.38 254 VAL B CA 1
ATOM 4191 C C . VAL B 1 254 ? 1.844 -14.453 -9 1 97.38 254 VAL B C 1
ATOM 4193 O O . VAL B 1 254 ? 0.729 -13.977 -8.773 1 97.38 254 VAL B O 1
ATOM 4196 N N . ILE B 1 255 ? 2.896 -13.719 -9.062 1 97.5 255 ILE B N 1
ATOM 4197 C CA . ILE B 1 255 ? 2.953 -12.305 -8.719 1 97.5 255 ILE B CA 1
ATOM 4198 C C . ILE B 1 255 ? 1.973 -11.516 -9.586 1 97.5 255 ILE B C 1
ATOM 4200 O O . ILE B 1 255 ? 1.301 -10.602 -9.102 1 97.5 255 ILE B O 1
ATOM 4204 N N . PHE B 1 256 ? 1.785 -11.906 -10.82 1 97.88 256 PHE B N 1
ATOM 4205 C CA . PHE B 1 256 ? 0.965 -11.125 -11.742 1 97.88 256 PHE B CA 1
ATOM 4206 C C . PHE B 1 256 ? -0.401 -11.773 -11.93 1 97.88 256 PHE B C 1
ATOM 4208 O O . PHE B 1 256 ? -1.396 -11.086 -12.164 1 97.88 256 PHE B O 1
ATOM 4215 N N . ALA B 1 257 ? -0.5 -13.062 -11.758 1 98.44 257 ALA B N 1
ATOM 4216 C CA . ALA B 1 257 ? -1.754 -13.781 -11.992 1 98.44 257 ALA B CA 1
ATOM 4217 C C . ALA B 1 257 ? -2.676 -13.672 -10.781 1 98.44 257 ALA B C 1
ATOM 4219 O O . ALA B 1 257 ? -3.885 -13.469 -10.93 1 98.44 257 ALA B O 1
ATOM 4220 N N . ALA B 1 258 ? -2.127 -13.742 -9.633 1 97.94 258 ALA B N 1
ATOM 4221 C CA . ALA B 1 258 ? -2.924 -13.828 -8.414 1 97.94 258 ALA B CA 1
ATOM 4222 C C . ALA B 1 258 ? -3.783 -12.578 -8.234 1 97.94 258 ALA B C 1
ATOM 4224 O O . ALA B 1 258 ? -5 -12.68 -8.047 1 97.94 258 ALA B O 1
ATOM 4225 N N . PRO B 1 259 ? -3.201 -11.406 -8.336 1 97.38 259 PRO B N 1
ATOM 4226 C CA . PRO B 1 259 ? -4.023 -10.211 -8.133 1 97.38 259 PRO B CA 1
ATOM 4227 C C . PRO B 1 259 ? -5.18 -10.109 -9.125 1 97.38 259 PRO B C 1
ATOM 4229 O O . PRO B 1 259 ? -6.297 -9.758 -8.742 1 97.38 259 PRO B O 1
ATOM 4232 N N . LEU B 1 260 ? -4.945 -10.445 -10.352 1 97.62 260 LEU B N 1
ATOM 4233 C CA . LEU B 1 260 ? -5.996 -10.297 -11.352 1 97.62 260 LEU B CA 1
ATOM 4234 C C . LEU B 1 260 ? -7.066 -11.367 -11.18 1 97.62 260 LEU B C 1
ATOM 4236 O O . LEU B 1 260 ? -8.258 -11.086 -11.305 1 97.62 260 LEU B O 1
ATOM 4240 N N . VAL B 1 261 ? -6.66 -12.547 -10.906 1 97.56 261 VAL B N 1
ATOM 4241 C CA . VAL B 1 261 ? -7.609 -13.633 -10.68 1 97.56 261 VAL B CA 1
ATOM 4242 C C . VAL B 1 261 ? -8.531 -13.289 -9.508 1 97.56 261 VAL B C 1
ATOM 4244 O O . VAL B 1 261 ? -9.75 -13.414 -9.609 1 97.56 261 VAL B O 1
ATOM 4247 N N . CYS B 1 262 ? -7.977 -12.82 -8.43 1 95.44 262 CYS B N 1
ATOM 4248 C CA . CYS B 1 262 ? -8.742 -12.508 -7.23 1 95.44 262 CYS B CA 1
ATOM 4249 C C . CYS B 1 262 ? -9.68 -11.328 -7.469 1 95.44 262 CYS B C 1
ATOM 4251 O O . CYS B 1 262 ? -10.82 -11.344 -7.016 1 95.44 262 CYS B O 1
ATOM 4253 N N . THR B 1 263 ? -9.188 -10.383 -8.133 1 94.25 263 THR B N 1
ATOM 4254 C CA . THR B 1 263 ? -10.023 -9.227 -8.453 1 94.25 263 THR B CA 1
ATOM 4255 C C . THR B 1 263 ? -11.203 -9.648 -9.328 1 94.25 263 THR B C 1
ATOM 4257 O O . THR B 1 263 ? -12.336 -9.211 -9.102 1 94.25 263 THR B O 1
ATOM 4260 N N . TYR B 1 264 ? -10.953 -10.5 -10.305 1 95.31 264 TYR B N 1
ATOM 4261 C CA . TYR B 1 264 ? -12.008 -11.023 -11.164 1 95.31 264 TYR B CA 1
ATOM 4262 C C . TYR B 1 264 ? -13.055 -11.781 -10.352 1 95.31 264 TYR B C 1
ATOM 4264 O O . TYR B 1 264 ? -14.25 -11.516 -10.469 1 95.31 264 TYR B O 1
ATOM 4272 N N . LEU B 1 265 ? -12.609 -12.664 -9.516 1 92.31 265 LEU B N 1
ATOM 4273 C CA . LEU B 1 265 ? -13.516 -13.5 -8.727 1 92.31 265 LEU B CA 1
ATOM 4274 C C . LEU B 1 265 ? -14.359 -12.641 -7.785 1 92.31 265 LEU B C 1
ATOM 4276 O O . LEU B 1 265 ? -15.555 -12.883 -7.629 1 92.31 265 LEU B O 1
ATOM 4280 N N . PHE B 1 266 ? -13.781 -11.633 -7.262 1 84.31 266 PHE B N 1
ATOM 4281 C CA . PHE B 1 266 ? -14.5 -10.805 -6.301 1 84.31 266 PHE B CA 1
ATOM 4282 C C . PHE B 1 266 ? -15.484 -9.883 -7.008 1 84.31 266 PHE B C 1
ATOM 4284 O O . PHE B 1 266 ? -16.594 -9.656 -6.516 1 84.31 266 PHE B O 1
ATOM 4291 N N . LEU B 1 267 ? -15.07 -9.391 -8.102 1 82.75 267 LEU B N 1
ATOM 4292 C CA . LEU B 1 267 ? -15.977 -8.516 -8.836 1 82.75 267 LEU B CA 1
ATOM 4293 C C . LEU B 1 267 ? -17.172 -9.297 -9.359 1 82.75 267 LEU B C 1
ATOM 4295 O O . LEU B 1 267 ? -18.281 -8.758 -9.43 1 82.75 267 LEU B O 1
ATOM 4299 N N . THR B 1 268 ? -17 -10.523 -9.656 1 84.88 268 THR B N 1
ATOM 4300 C CA . THR B 1 268 ? -18.109 -11.344 -10.133 1 84.88 268 THR B CA 1
ATOM 4301 C C . THR B 1 268 ? -19.031 -11.742 -8.984 1 84.88 268 THR B C 1
ATOM 4303 O O . THR B 1 268 ? -20.219 -11.977 -9.195 1 84.88 268 THR B O 1
ATOM 4306 N N . GLN B 1 269 ? -18.484 -11.828 -7.789 1 77.5 269 GLN B N 1
ATOM 4307 C CA . GLN B 1 269 ? -19.328 -12.117 -6.629 1 77.5 269 GLN B CA 1
ATOM 4308 C C . GLN B 1 269 ? -20.234 -10.93 -6.293 1 77.5 269 GLN B C 1
ATOM 4310 O O . GLN B 1 269 ? -21.344 -11.109 -5.805 1 77.5 269 GLN B O 1
ATOM 4315 N N . ILE B 1 270 ? -19.719 -9.781 -6.535 1 67.75 270 ILE B N 1
ATOM 4316 C CA . ILE B 1 270 ? -20.5 -8.578 -6.262 1 67.75 270 ILE B CA 1
ATOM 4317 C C . ILE B 1 270 ? -21.609 -8.422 -7.309 1 67.75 270 ILE B C 1
ATOM 4319 O O . ILE B 1 270 ? -22.719 -8 -6.996 1 67.75 270 ILE B O 1
ATOM 4323 N N . LEU B 1 271 ? -21.234 -8.844 -8.492 1 64.56 271 LEU B N 1
ATOM 4324 C CA . LEU B 1 271 ? -22.188 -8.664 -9.594 1 64.56 271 LEU B CA 1
ATOM 4325 C C . LEU B 1 271 ? -23.266 -9.727 -9.562 1 64.56 271 LEU B C 1
ATOM 4327 O O . LEU B 1 271 ? -24.359 -9.531 -10.102 1 64.56 271 LEU B O 1
ATOM 4331 N N . ASN B 1 272 ? -23.109 -10.828 -8.859 1 62.78 272 ASN B N 1
ATOM 4332 C CA . ASN B 1 272 ? -24.156 -11.844 -8.727 1 62.78 272 ASN B CA 1
ATOM 4333 C C . ASN B 1 272 ? -24.938 -11.68 -7.43 1 62.78 272 ASN B C 1
ATOM 4335 O O . ASN B 1 272 ? -24.344 -11.516 -6.359 1 62.78 272 ASN B O 1
#

Sequence (544 aa):
MNNFWQRLFTGIIFVIAIIGGMWWHPYSYLAIFFIVVILGLLEFIKLVEARPVSINRTWPIILGAYWYLSSFFVLGGFVSPLWLMLIVPMIMGVFITELFRNSTTPLLNIACTLIIPFYVALPFSFLHFLVYLNGAYCYMPLLGFFILIWANDSGAYLVGVNFGKNKLFERISPKKTWEGTIGGFIFTVISAYALSLLIKDVSTLNWLIIGIIVSIMGSLGDLVESMLKRSVNIKDSGSLLPGHGGILDRFDAVIFAAPLVCTYLFLTQILNMNNFWQRLFTGIIFVIAIIGGMWWHPYSYLAIFFIVVILGLLEFIKLVEARPVSINRTWPIILGAYWYLSSFFVLGGFVSPLWLMLIVPMIMGVFITELFRNSTTPLLNIACTLIIPFYVALPFSFLHFLVYLNGAYCYMPLLGFFILIWANDSGAYLVGVNFGKNKLFERISPKKTWEGTIGGFIFTVISAYALSLLIKDVSTLNWLIIGIIVSIMGSLGDLVESMLKRSVNIKDSGSLLPGHGGILDRFDAVIFAAPLVCTYLFLTQILN

Foldseek 3Di:
DDLVVLQVVLVVVVVCQQCVQQPPDPVSNLVSVLVLLQQQLVLLVVLLVLDPEDADSVLLNVLLNCQQVVLLCCLLVNDPPVSNVVSVVSLVVLLVVLVVVPDPCSVSRSVSRVVSSVQRRNLSSLLSCQQCVPSHGDSLSVVLLVVLLVQLQVQLVVQLVVPFDAADCCVQDVSGGPRSLVSSLVSSQVSLQVSCVVPVVAHSVLSNVLSNLLSVQLVVLLSVVSVSQVVSPHRASACPRPSQGGSCSVCSSSSRSSVVSSVVSVVVVVVD/DDLVVLQVVLVVVVVCQQCVQQPPDPVSNLVSVLVLLQQQLVLLVVLLVLDPEDADSVLLNVLLNCQQVVLLCCLLVNDPPVSNVVSVVSLVVLVVVLVVVPDPCSPSRSVSRVVRSVQRRNLSSLLSCQQCVPSDGDSLSVVLLVVLLVQLVVQLVVQLVVPFDAADCCVQDNSGGPRSLVRSLVSSLVSLQVSVVVPVVAHSVLSNVLSNLLSVQLVVLLSVVSVSQVVSPHRASACPRPSQGGSCSVCSSSSRSSVVSSVVSVVVVVVD

Solvent-accessible surface area (backbone atoms only — not comparable to full-atom values): 27347 Å² total; per-residue (Å²): 138,57,77,60,58,48,30,50,52,50,48,49,51,50,51,49,50,53,51,50,21,41,67,74,35,74,68,42,30,51,48,52,50,47,51,48,42,53,51,28,43,55,36,46,50,55,58,56,54,70,42,102,51,70,57,60,73,63,52,30,52,53,52,19,50,48,50,34,53,52,44,44,38,27,62,60,65,76,42,64,68,69,66,62,51,55,53,55,46,54,55,51,46,52,51,56,57,49,68,74,62,78,60,78,51,51,63,59,17,46,21,56,29,54,41,44,22,57,60,44,21,51,21,58,35,37,51,45,50,39,25,28,66,82,60,52,88,40,46,61,57,41,50,50,53,50,49,35,50,51,31,18,54,51,24,18,49,57,32,22,75,73,62,40,80,47,64,63,46,56,91,63,40,66,84,42,19,48,46,3,51,51,33,6,38,52,41,7,36,53,48,18,52,55,42,28,76,72,45,73,93,44,52,58,67,55,30,38,51,41,20,51,45,36,36,53,31,20,53,50,20,42,52,43,51,37,42,53,33,49,56,66,73,40,89,58,61,36,72,79,37,63,82,54,25,13,61,50,62,72,40,26,29,49,42,44,18,35,35,45,45,48,42,52,57,50,54,50,55,70,73,96,135,60,77,60,57,48,30,50,51,50,49,49,52,51,51,47,51,54,52,50,22,41,68,72,35,74,66,42,30,52,49,50,52,48,50,50,42,52,51,27,43,52,35,48,49,55,58,54,54,69,42,102,51,70,58,60,73,62,53,31,54,52,52,18,50,49,51,34,54,52,43,45,37,28,62,62,66,76,41,65,68,70,63,63,50,54,53,55,45,54,55,51,45,53,53,57,57,50,69,75,63,77,62,76,50,51,63,61,17,46,22,55,28,55,42,43,23,57,59,43,21,49,22,58,35,37,50,46,51,40,26,30,66,82,63,50,86,39,47,60,59,41,50,50,53,50,50,35,52,51,31,18,55,49,24,18,48,56,32,21,75,74,62,42,81,48,64,62,45,54,91,64,40,65,82,42,19,50,47,3,51,51,32,5,38,52,41,8,38,53,47,19,52,54,42,28,77,71,45,72,92,43,52,56,69,55,29,37,52,44,21,52,44,37,35,54,29,18,54,50,21,41,52,44,51,37,44,52,33,48,57,66,73,40,90,58,62,36,71,79,38,63,81,56,24,13,61,50,62,72,40,26,30,50,41,44,18,34,35,44,45,48,42,51,56,50,54,52,54,70,73,97

InterPro domains:
  IPR000374 Phosphatidate cytidylyltransferase [PS01315] (226-252)

Secondary structure (DSSP, 8-state):
--HHHHHHHHHHHHHHHHHHHHHH-HHHHHHHHHHHHHHHHHHHHHHHHTSS----THHHHHHHHHHHHHHHHHHTTSS-GGGGGGHHHHHHHHHHHHHTT--S-HHHHHHHHHHHHHHTHHHHHTHHHHHTTTSS--SHHHHHHHHHHHHHHHHHHHHHHHH--SEEETTTEEEEEHHHHHHHHHHHHHHHHHHHHH-TTS-HHHHHHHHHHHHHHHHHHHHHHHHHHHTTT-S-S-SSBTTTB-HHHHHHHHHHHHHHHHHHHHHHHHH-/--HHHHHHHHHHHHHHHHHHHHHH-HHHHHHHHHHHHHHHHHHHHHHHHTSS----THHHHHHHHHHHHHHHHHHTTSS-GGGGGGHHHHHHHHHHHHHTT--S-HHHHHHHHHHHHHHTHHHHHTHHHHHTTTSS--SHHHHHHHHHHHHHHHHHHHHHHHH--SEEETTTEEEEEHHHHHHHHHHHHHHHHHHHHH-TTS-HHHHHHHHHHHHHHHHHHHHHHHHHHHTTT-S-S-SSBTTTB-HHHHSHHHHHHHHHHHHHHHHHHHH-

Nearest PDB structures (foldseek):
  4q2e-assembly1_A  TM=8.025E-01  e=2.565E-09  Thermotoga maritima MSB8
  4q2g-assembly1_A  TM=7.905E-01  e=1.039E-08  Thermotoga maritima MSB8
  7wst-assembly1_A  TM=2.037E-01  e=4.132E+00  Hordeum vulgare
  4q2e-assembly1_A  TM=8.024E-01  e=2.525E-09  Thermotoga maritima MSB8
  4q2g-assembly1_A  TM=7.904E-01  e=6.037E-09  Thermotoga maritima MSB8